Protein AF-0000000085931921 (afdb_homodimer)

Solvent-accessible surface area (backbone atoms only — not comparable to full-atom values): 28466 Å² total; per-residue (Å²): 98,73,26,41,63,67,54,45,17,60,67,70,71,48,56,55,67,58,54,52,51,38,36,72,72,60,70,30,76,65,47,65,40,82,89,80,63,47,64,28,33,34,51,46,34,52,51,46,48,52,51,42,50,29,44,42,56,67,68,44,51,72,69,52,43,51,46,38,38,45,35,42,64,36,69,66,29,47,49,50,38,51,51,50,23,52,51,28,40,50,49,15,50,52,27,41,53,41,20,52,48,34,53,48,45,48,57,45,39,69,42,45,76,77,37,47,75,41,73,46,78,44,79,44,70,41,27,37,32,36,76,48,25,55,53,90,41,66,60,92,41,72,66,57,50,53,49,48,57,58,49,60,72,45,34,51,64,37,36,67,33,29,36,30,48,43,67,44,64,74,38,64,87,56,86,71,73,53,38,28,34,23,39,32,32,46,42,66,59,35,57,75,68,63,59,81,85,50,92,74,49,40,81,41,82,45,45,49,22,48,29,36,29,42,74,46,73,62,57,63,56,78,46,65,74,72,48,43,62,64,52,51,48,36,53,73,69,66,55,80,49,57,48,46,29,42,32,32,77,75,49,37,27,48,47,96,87,70,44,51,34,37,32,29,38,37,33,33,33,50,52,131,99,73,27,42,63,66,54,45,18,61,68,69,71,49,57,53,66,59,54,51,50,37,35,72,74,60,69,28,74,64,45,66,41,80,88,79,64,47,62,27,33,33,51,45,34,52,51,44,48,51,51,42,51,29,44,40,56,68,68,44,50,71,68,52,43,51,46,39,37,45,36,43,68,36,69,67,30,48,50,50,39,51,51,49,23,51,51,28,42,51,49,15,50,52,27,40,53,42,21,51,48,34,54,49,48,46,56,46,40,68,43,45,78,79,37,45,74,40,74,47,79,44,80,45,70,40,26,37,32,38,76,49,23,56,53,92,40,66,61,92,41,72,67,57,50,53,49,50,57,58,50,60,72,45,34,49,64,37,36,66,32,30,36,28,47,42,67,43,63,73,38,64,86,56,85,70,72,53,36,29,33,24,39,32,33,45,42,67,58,35,57,76,66,64,57,81,84,50,91,74,49,39,80,40,81,46,44,48,21,48,30,36,27,41,75,45,74,60,59,64,55,77,44,65,74,72,45,41,61,62,50,51,48,36,53,74,70,66,55,81,51,57,48,44,28,42,31,33,75,75,48,37,27,48,47,97,88,69,44,53,34,37,31,30,38,36,34,32,32,51,52,132

pLDDT: mean 89.36, std 7.08, range [60.47, 98.19]

Sequence (544 aa):
MNYTIHEMARLLGVAPHTLRYYEKIGIIRPWTDKTNGYRYYSVVDTRRFNLCRALRAAGFSLEDCRVLLSDPQGAESAALLQKQAEELSKQAILAQLTARQLRHMQEVFGRVEENVGQIWQEHLPDAWRLTIAEGETPLKDPQKEQEKQQWLEYLPIVRWVSRIPHETFCRYGQGRVEYAPGLMISAEDAGALSIPQTPQVEFVPGGEYACTIWRQVGRGPFDWDSLREPLAWLRQQKISAFGEGYSTILASRVNEAGRVENYHFLGVRILKMNYTIHEMARLLGVAPHTLRYYEKIGIIRPWTDKTNGYRYYSVVDTRRFNLCRALRAAGFSLEDCRVLLSDPQGAESAALLQKQAEELSKQAILAQLTARQLRHMQEVFGRVEENVGQIWQEHLPDAWRLTIAEGETPLKDPQKEQEKQQWLEYLPIVRWVSRIPHETFCRYGQGRVEYAPGLMISAEDAGALSIPQTPQVEFVPGGEYACTIWRQVGRGPFDWDSLREPLAWLRQQKISAFGEGYSTILASRVNEAGRVENYHFLGVRILK

Organism: NCBI:txid2903556

Nearest PDB structures (foldseek):
  3iao-assembly1_A-2  TM=6.349E-01  e=3.051E-14  Bacillus subtilis
  3q1m-assembly1_A  TM=5.882E-01  e=4.915E-14  Bacillus subtilis
  1exi-assembly1_A  TM=5.541E-01  e=4.915E-14  Bacillus subtilis
  3d71-assembly1_A-2  TM=5.780E-01  e=3.310E-13  Bacillus subtilis
  3d6y-assembly1_A  TM=5.790E-01  e=1.824E-13  Bacillus subtilis

InterPro domains:
  IPR000551 MerR-type HTH domain [PF13411] (3-70)
  IPR000551 MerR-type HTH domain [PS50937] (2-71)
  IPR000551 MerR-type HTH domain [SM00422] (3-72)
  IPR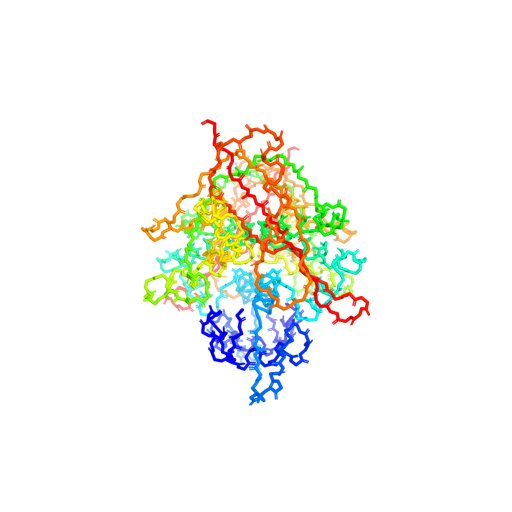009061 Putative DNA-binding domain superfamily [SSF46955] (3-109)
  IPR047057 MerR transcriptional regulator [PTHR30204] (3-129)

Structure (mmCIF, N/CA/C/O backbone):
data_AF-0000000085931921-model_v1
#
loop_
_entity.id
_entity.type
_entity.pdbx_description
1 polymer 'HTH merR-type domain-containing protein'
#
loop_
_atom_site.group_PDB
_atom_site.id
_atom_site.type_symbol
_atom_site.label_atom_id
_atom_site.label_alt_id
_atom_site.label_comp_id
_atom_site.label_asym_id
_atom_site.label_entity_id
_atom_site.label_seq_id
_atom_site.pdbx_PDB_ins_code
_atom_site.Cartn_x
_atom_site.Cartn_y
_atom_site.Cartn_z
_atom_site.occupancy
_atom_site.B_iso_or_equiv
_atom_site.auth_seq_id
_atom_site.auth_comp_id
_atom_site.auth_asym_id
_atom_site.auth_atom_id
_atom_site.pdbx_PDB_model_num
ATOM 1 N N . MET A 1 1 ? -6.273 -36.531 -12.297 1 60.47 1 MET A N 1
ATOM 2 C CA . MET A 1 1 ? -7.223 -36.75 -11.203 1 60.47 1 MET A CA 1
ATOM 3 C C . MET A 1 1 ? -8.32 -35.688 -11.234 1 60.47 1 MET A C 1
ATOM 5 O O . MET A 1 1 ? -8.102 -34.562 -11.703 1 60.47 1 MET A O 1
ATOM 9 N N . ASN A 1 2 ? -9.461 -36.156 -11.016 1 78.62 2 ASN A N 1
ATOM 10 C CA . ASN A 1 2 ? -10.75 -35.438 -11.023 1 78.62 2 ASN A CA 1
ATOM 11 C C . ASN A 1 2 ? -11.203 -35.094 -9.609 1 78.62 2 ASN A C 1
ATOM 13 O O . ASN A 1 2 ? -11.141 -35.938 -8.703 1 78.62 2 ASN A O 1
ATOM 17 N N . TYR A 1 3 ? -11.375 -33.875 -9.352 1 85.12 3 TYR A N 1
ATOM 18 C CA . TYR A 1 3 ? -11.867 -33.406 -8.062 1 85.12 3 TYR A CA 1
ATOM 19 C C . TYR A 1 3 ? -13.359 -33.094 -8.133 1 85.12 3 TYR A C 1
ATOM 21 O O . TYR A 1 3 ? -13.836 -32.5 -9.102 1 85.12 3 TYR A O 1
ATOM 29 N N . THR A 1 4 ? -13.992 -33.562 -7.086 1 90.06 4 THR A N 1
ATOM 30 C CA . THR A 1 4 ? -15.32 -33 -6.895 1 90.06 4 THR A CA 1
ATOM 31 C C . THR A 1 4 ? -15.211 -31.547 -6.402 1 90.06 4 THR A C 1
ATOM 33 O O . THR A 1 4 ? -14.125 -31.094 -6.035 1 90.06 4 THR A O 1
ATOM 36 N N . ILE A 1 5 ? -16.359 -30.906 -6.422 1 91.88 5 ILE A N 1
ATOM 37 C CA . ILE A 1 5 ? -16.328 -29.516 -6.02 1 91.88 5 ILE A CA 1
ATOM 38 C C . ILE A 1 5 ? -15.891 -29.406 -4.562 1 91.88 5 ILE A C 1
ATOM 40 O O . ILE A 1 5 ? -15.172 -28.469 -4.195 1 91.88 5 ILE A O 1
ATOM 44 N N . HIS A 1 6 ? -16.234 -30.328 -3.715 1 90.31 6 HIS A N 1
ATOM 45 C CA . HIS A 1 6 ? -15.898 -30.312 -2.297 1 90.31 6 HIS A CA 1
ATOM 46 C C . HIS A 1 6 ? -14.414 -30.609 -2.084 1 90.31 6 HIS A C 1
ATOM 48 O O . HIS A 1 6 ? -13.766 -30 -1.238 1 90.31 6 HIS A O 1
ATOM 54 N N . GLU A 1 7 ? -13.969 -31.5 -2.848 1 85.44 7 GLU A N 1
ATOM 55 C CA . GLU A 1 7 ? -12.555 -31.859 -2.75 1 85.44 7 GLU A CA 1
ATOM 56 C C . GLU A 1 7 ? -11.664 -30.688 -3.186 1 85.44 7 GLU A C 1
ATOM 58 O O . GLU A 1 7 ? -10.68 -30.375 -2.516 1 85.44 7 GLU A O 1
ATOM 63 N N . MET A 1 8 ? -12.047 -30.109 -4.297 1 88.44 8 MET A N 1
ATOM 64 C CA . MET A 1 8 ? -11.258 -28.984 -4.781 1 88.44 8 MET A CA 1
ATOM 65 C C . MET A 1 8 ? -11.336 -27.797 -3.811 1 88.44 8 MET A C 1
ATOM 67 O O . MET A 1 8 ? -10.328 -27.141 -3.553 1 88.44 8 MET A O 1
ATOM 71 N N . ALA A 1 9 ? -12.43 -27.562 -3.264 1 89.62 9 ALA A N 1
ATOM 72 C CA . ALA A 1 9 ? -12.617 -26.484 -2.293 1 89.62 9 ALA A CA 1
ATOM 73 C C . ALA A 1 9 ? -11.727 -26.688 -1.074 1 89.62 9 ALA A C 1
ATOM 75 O O . ALA A 1 9 ? -11.078 -25.734 -0.613 1 89.62 9 ALA A O 1
ATOM 76 N N . ARG A 1 10 ? -11.664 -27.828 -0.664 1 82 10 ARG A N 1
ATOM 77 C CA . ARG A 1 10 ? -10.82 -28.156 0.485 1 82 10 ARG A CA 1
ATOM 78 C C . ARG A 1 10 ? -9.344 -27.984 0.148 1 82 10 ARG A C 1
ATOM 80 O O . ARG A 1 10 ? -8.578 -27.453 0.946 1 82 10 ARG A O 1
ATOM 87 N N . LEU A 1 11 ? -9.016 -28.453 -0.966 1 80.69 11 LEU A N 1
ATOM 88 C CA . LEU A 1 11 ? -7.629 -28.375 -1.418 1 80.69 11 LEU A CA 1
ATOM 89 C C . LEU A 1 11 ? -7.168 -26.922 -1.497 1 80.69 11 LEU A C 1
ATOM 91 O O . LEU A 1 11 ? -6.051 -26.594 -1.08 1 80.69 11 LEU A O 1
ATOM 95 N N . LEU A 1 12 ? -8.062 -26.094 -1.968 1 86.31 12 LEU A N 1
ATOM 96 C CA . LEU A 1 12 ? -7.695 -24.703 -2.246 1 86.31 12 LEU A CA 1
ATOM 97 C C . LEU A 1 12 ? -8.008 -23.812 -1.054 1 86.31 12 LEU A C 1
ATOM 99 O O . LEU A 1 12 ? -7.602 -22.641 -1.024 1 86.31 12 LEU A O 1
ATOM 103 N N . GLY A 1 13 ? -8.664 -24.312 -0.097 1 82.81 13 GLY A N 1
ATOM 104 C CA . GLY A 1 13 ? -9.016 -23.531 1.084 1 82.81 13 GLY A CA 1
ATOM 105 C C . GLY A 1 13 ? -10.047 -22.453 0.805 1 82.81 13 GLY A C 1
ATOM 106 O O . GLY A 1 13 ? -9.922 -21.328 1.301 1 82.81 13 GLY A O 1
ATOM 107 N N . VAL A 1 14 ? -11.008 -22.766 -0.052 1 90.69 14 VAL A N 1
ATOM 108 C CA . VAL A 1 14 ? -12.062 -21.812 -0.369 1 90.69 14 VAL A CA 1
ATOM 109 C C . VAL A 1 14 ? -13.43 -22.484 -0.228 1 90.69 14 VAL A C 1
ATOM 111 O O . VAL A 1 14 ? -13.508 -23.719 -0.083 1 90.69 14 VAL A O 1
ATOM 114 N N . ALA A 1 15 ? -14.438 -21.688 -0.263 1 93.38 15 ALA A N 1
ATOM 115 C CA . ALA A 1 15 ? -15.797 -22.234 -0.217 1 93.38 15 ALA A CA 1
ATOM 116 C C . ALA A 1 15 ? -16.25 -22.703 -1.597 1 93.38 15 ALA A C 1
ATOM 118 O O . ALA A 1 15 ? -15.836 -22.141 -2.617 1 93.38 15 ALA A O 1
ATOM 119 N N . PRO A 1 16 ? -17.156 -23.75 -1.638 1 94.94 16 PRO A N 1
ATOM 120 C CA . PRO A 1 16 ? -17.656 -24.266 -2.918 1 94.94 16 PRO A CA 1
ATOM 121 C C . PRO A 1 16 ? -18.312 -23.172 -3.77 1 94.94 16 PRO A C 1
ATOM 123 O O . PRO A 1 16 ? -18.188 -23.188 -4.996 1 94.94 16 PRO A O 1
ATOM 126 N N . HIS A 1 17 ? -18.938 -22.281 -3.131 1 95.62 17 HIS A N 1
ATOM 127 C CA . HIS A 1 17 ? -19.625 -21.25 -3.896 1 95.62 17 HIS A CA 1
ATOM 128 C C . HIS A 1 17 ? -18.641 -20.375 -4.656 1 95.62 17 HIS A C 1
ATOM 130 O O . HIS A 1 17 ? -18.953 -19.844 -5.723 1 95.62 17 HIS A O 1
ATOM 136 N N . THR A 1 18 ? -17.484 -20.203 -4.102 1 94.94 18 THR A N 1
ATOM 137 C CA . THR A 1 18 ? -16.438 -19.469 -4.809 1 94.94 18 THR A CA 1
ATOM 138 C C . THR A 1 18 ? -16.078 -20.188 -6.109 1 94.94 18 THR A C 1
ATOM 140 O O . THR A 1 18 ? -15.945 -19.547 -7.16 1 94.94 18 THR A O 1
ATOM 143 N N . LEU A 1 19 ? -15.977 -21.469 -6.031 1 94.69 19 LEU A N 1
ATOM 144 C CA . LEU A 1 19 ? -15.641 -22.266 -7.211 1 94.69 19 LEU A CA 1
ATOM 145 C C . LEU A 1 19 ? -16.766 -22.203 -8.242 1 94.69 19 LEU A C 1
ATOM 147 O O . LEU A 1 19 ? -16.5 -22.125 -9.445 1 94.69 19 LEU A O 1
ATOM 151 N N . ARG A 1 20 ? -17.969 -22.219 -7.777 1 94.88 20 ARG A N 1
ATOM 152 C CA . ARG A 1 20 ? -19.109 -22.125 -8.688 1 94.88 20 ARG A CA 1
ATOM 153 C C . ARG A 1 20 ? -19.109 -20.781 -9.414 1 94.88 20 ARG A C 1
ATOM 155 O O . ARG A 1 20 ? -19.438 -20.719 -10.602 1 94.88 20 ARG A O 1
ATOM 162 N N . TYR A 1 21 ? -18.844 -19.812 -8.734 1 94.75 21 TYR A N 1
ATOM 163 C CA . TYR A 1 21 ? -18.766 -18.484 -9.359 1 94.75 21 TYR A CA 1
ATOM 164 C C . TYR A 1 21 ? -17.688 -18.453 -10.43 1 94.75 21 TYR A C 1
ATOM 166 O O . TYR A 1 21 ? -17.906 -17.938 -11.531 1 94.75 21 TYR A O 1
ATOM 174 N N . TYR A 1 22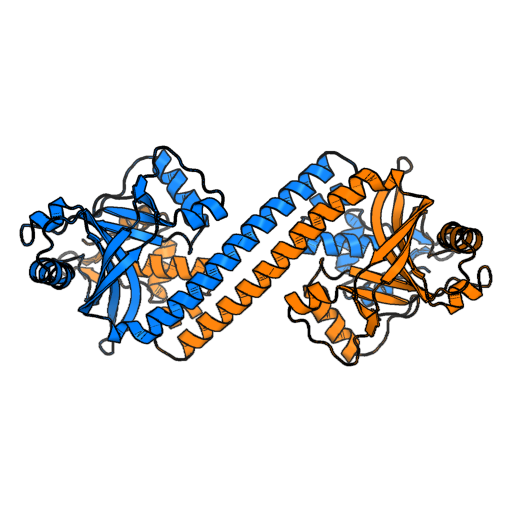 ? -16.5 -18.953 -10.07 1 93.94 22 TYR A N 1
ATOM 175 C CA . TYR A 1 22 ? -15.391 -18.969 -11.016 1 93.94 22 TYR A CA 1
ATOM 176 C C . TYR A 1 22 ? -15.75 -19.781 -12.258 1 93.94 22 TYR A C 1
ATOM 178 O O . TYR A 1 22 ? -15.281 -19.484 -13.359 1 93.94 22 TYR A O 1
ATOM 186 N N . GLU A 1 23 ? -16.516 -20.828 -12.047 1 92.62 23 GLU A N 1
ATOM 187 C CA . GLU A 1 23 ? -17.031 -21.609 -13.164 1 92.62 23 GLU A CA 1
ATOM 188 C C . GLU A 1 23 ? -18 -20.781 -14.016 1 92.62 23 GLU A C 1
ATOM 190 O O . GLU A 1 23 ? -17.906 -20.781 -15.242 1 92.62 23 GLU A O 1
ATOM 195 N N . LYS A 1 24 ? -18.828 -20.125 -13.367 1 93.06 24 LYS A N 1
ATOM 196 C CA . LYS A 1 24 ? -19.844 -19.312 -14.039 1 93.06 24 LYS A CA 1
ATOM 197 C C . LYS A 1 24 ? -19.188 -18.281 -14.953 1 93.06 24 LYS A C 1
ATOM 199 O O . LYS A 1 24 ? -19.656 -18.016 -16.062 1 93.06 24 LYS A O 1
ATOM 204 N N . ILE A 1 25 ? -18.109 -17.766 -14.508 1 90.38 25 ILE A N 1
ATOM 205 C CA . ILE A 1 25 ? -17.484 -16.703 -15.289 1 90.38 25 ILE A CA 1
ATOM 206 C C . ILE A 1 25 ? -16.453 -17.297 -16.234 1 90.38 25 ILE A C 1
ATOM 208 O O . ILE A 1 25 ? -15.734 -16.562 -16.922 1 90.38 25 ILE A O 1
ATOM 212 N N . GLY A 1 26 ? -16.219 -18.531 -16.172 1 88 26 GLY A N 1
ATOM 213 C CA . GLY A 1 26 ? -15.453 -19.234 -17.203 1 88 26 GLY A CA 1
ATOM 214 C C . GLY A 1 26 ? -13.977 -19.359 -16.875 1 88 26 GLY A C 1
ATOM 215 O O . GLY A 1 26 ? -13.164 -19.672 -17.734 1 88 26 GLY A O 1
ATOM 216 N N . ILE A 1 27 ? -13.555 -19.109 -15.711 1 90.25 27 ILE A N 1
ATOM 217 C CA . ILE A 1 27 ? -12.156 -19.219 -15.328 1 90.25 27 ILE A CA 1
ATOM 218 C C . ILE A 1 27 ? -11.789 -20.688 -15.156 1 90.25 27 ILE A C 1
ATOM 220 O O . ILE A 1 27 ? -10.719 -21.125 -15.602 1 90.25 27 ILE A O 1
ATOM 224 N N . ILE A 1 28 ? -12.672 -21.391 -14.438 1 89.75 28 ILE A N 1
ATOM 225 C CA . ILE A 1 28 ? -12.492 -22.844 -14.344 1 89.75 28 ILE A CA 1
ATOM 226 C C . ILE A 1 28 ? -13.594 -23.547 -15.125 1 89.75 28 ILE A C 1
ATOM 228 O O . ILE A 1 28 ? -14.688 -23 -15.305 1 89.75 28 ILE A O 1
ATOM 232 N N . ARG A 1 29 ? -13.258 -24.688 -15.68 1 87.81 29 ARG A N 1
ATOM 233 C CA . ARG A 1 29 ? -14.164 -25.391 -16.594 1 87.81 29 ARG A CA 1
ATOM 234 C C . ARG A 1 29 ? -14.258 -26.875 -16.234 1 87.81 29 ARG A C 1
ATOM 236 O O . ARG A 1 29 ? -13.602 -27.703 -16.859 1 87.81 29 ARG A O 1
ATOM 243 N N . PRO A 1 30 ? -15.156 -27.156 -15.359 1 88.19 30 PRO A N 1
ATOM 244 C CA . PRO A 1 30 ? -15.312 -28.562 -15.023 1 88.19 30 PRO A CA 1
ATOM 245 C C . PRO A 1 30 ? -15.859 -29.391 -16.188 1 88.19 30 PRO A C 1
ATOM 247 O O . PRO A 1 30 ? -16.328 -28.828 -17.172 1 88.19 30 PRO A O 1
ATOM 250 N N . TRP A 1 31 ? -15.68 -30.672 -16.062 1 85.88 31 TRP A N 1
ATOM 251 C CA . TRP A 1 31 ? -16.219 -31.578 -17.078 1 85.88 31 TRP A CA 1
ATOM 252 C C . TRP A 1 31 ? -17.125 -32.625 -16.438 1 85.88 31 TRP A C 1
ATOM 254 O O . TRP A 1 31 ? -17.031 -32.875 -15.227 1 85.88 31 TRP A O 1
ATOM 264 N N . THR A 1 32 ? -17.984 -33.094 -17.234 1 88 32 THR A N 1
ATOM 265 C CA . THR A 1 32 ? -18.922 -34.094 -16.75 1 88 32 THR A CA 1
ATOM 266 C C . THR A 1 32 ? -18.531 -35.5 -17.25 1 88 32 THR A C 1
ATOM 268 O O . THR A 1 32 ? -18.297 -35.688 -18.453 1 88 32 THR A O 1
ATOM 271 N N . ASP A 1 33 ? -18.375 -36.344 -16.281 1 86.31 33 ASP A N 1
ATOM 272 C CA . ASP A 1 33 ? -18.141 -37.75 -16.641 1 86.31 33 ASP A CA 1
ATOM 273 C C . ASP A 1 33 ? -19.406 -38.375 -17.219 1 86.31 33 ASP A C 1
ATOM 275 O O . ASP A 1 33 ? -20.438 -38.438 -16.531 1 86.31 33 ASP A O 1
ATOM 279 N N . LYS A 1 34 ? -19.375 -38.812 -18.359 1 87.56 34 LYS A N 1
ATOM 280 C CA . LYS A 1 34 ? -20.547 -39.344 -19.047 1 87.56 34 LYS A CA 1
ATOM 281 C C . LYS A 1 34 ? -21 -40.656 -18.438 1 87.56 34 LYS A C 1
ATOM 283 O O . LYS A 1 34 ? -22.172 -41.031 -18.562 1 87.56 34 LYS A O 1
ATOM 288 N N . THR A 1 35 ? -20.094 -41.344 -17.906 1 89.12 35 THR A N 1
ATOM 289 C CA . THR A 1 35 ? -20.406 -42.688 -17.359 1 89.12 35 THR A CA 1
ATOM 290 C C . THR A 1 35 ? -21.234 -42.531 -16.078 1 89.12 35 THR A C 1
ATOM 292 O O . THR A 1 35 ? -22.219 -43.25 -15.898 1 89.12 35 THR A O 1
ATOM 295 N N . ASN A 1 36 ? -20.891 -41.656 -15.18 1 86.81 36 ASN A N 1
ATOM 296 C CA . ASN A 1 36 ? -21.578 -41.531 -13.898 1 86.81 36 ASN A CA 1
ATOM 297 C C . ASN A 1 36 ? -22.344 -40.219 -13.797 1 86.81 36 ASN A C 1
ATOM 299 O O . ASN A 1 36 ? -23.109 -40.031 -12.852 1 86.81 36 ASN A O 1
ATOM 303 N N . GLY A 1 37 ? -22.109 -39.375 -14.734 1 86.06 37 GLY A N 1
ATOM 304 C CA . GLY A 1 37 ? -22.859 -38.125 -14.773 1 86.06 37 GLY A CA 1
ATOM 305 C C . GLY A 1 37 ? -22.328 -37.094 -13.812 1 86.06 37 GLY A C 1
ATOM 306 O O . GLY A 1 37 ? -22.906 -36 -13.688 1 86.06 37 GLY A O 1
ATOM 307 N N . TYR A 1 38 ? -21.266 -37.406 -13.117 1 87.94 38 TYR A N 1
ATOM 308 C CA . TYR A 1 38 ? -20.734 -36.469 -12.125 1 87.94 38 TYR A CA 1
ATOM 309 C C . TYR A 1 38 ? -19.828 -35.438 -12.766 1 87.94 38 TYR A C 1
ATOM 311 O O . TYR A 1 38 ? -19.156 -35.719 -13.766 1 87.94 38 TYR A O 1
ATOM 319 N N . ARG A 1 39 ? -19.828 -34.219 -12.148 1 89 39 ARG A N 1
ATOM 320 C CA . ARG A 1 39 ? -18.938 -33.125 -12.586 1 89 39 ARG A CA 1
ATOM 321 C C . ARG A 1 39 ? -17.625 -33.156 -11.812 1 89 39 ARG A C 1
ATOM 323 O O . ARG A 1 39 ? -17.625 -33.25 -10.586 1 89 39 ARG A O 1
ATOM 330 N N . TYR A 1 40 ?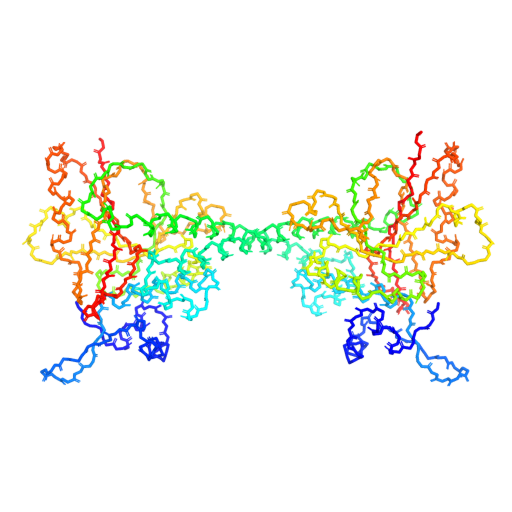 -16.594 -33.062 -12.586 1 90.56 40 TYR A N 1
ATOM 331 C CA . TYR A 1 40 ? -15.273 -33.094 -11.961 1 90.56 40 TYR A CA 1
ATOM 332 C C . TYR A 1 40 ? -14.445 -31.891 -12.391 1 90.56 40 TYR A C 1
ATOM 334 O O . TYR A 1 40 ? -14.609 -31.375 -13.508 1 90.56 40 TYR A O 1
ATOM 342 N N . TYR A 1 41 ? -13.664 -31.5 -11.445 1 89.5 41 TYR A N 1
ATOM 343 C CA . TYR A 1 41 ? -12.625 -30.516 -11.727 1 89.5 41 TYR A CA 1
ATOM 344 C C . TYR A 1 41 ? -11.273 -31.188 -11.914 1 89.5 41 TYR A C 1
ATOM 346 O O . TYR A 1 41 ? -11 -32.219 -11.312 1 89.5 41 TYR A O 1
ATOM 354 N N . SER A 1 42 ? -10.492 -30.594 -12.766 1 84.31 42 SER A N 1
ATOM 355 C CA . SER A 1 42 ? -9.188 -31.172 -13.055 1 84.31 42 SER A CA 1
ATOM 356 C C . SER A 1 42 ? -8.07 -30.391 -12.375 1 84.31 42 SER A C 1
ATOM 358 O O . SER A 1 42 ? -8.312 -29.328 -11.797 1 84.31 42 SER A O 1
ATOM 360 N N . VAL A 1 43 ? -6.863 -30.891 -12.406 1 81.75 43 VAL A N 1
ATOM 361 C CA . VAL A 1 43 ? -5.676 -30.219 -11.891 1 81.75 43 VAL A CA 1
ATOM 362 C C . VAL A 1 43 ? -5.43 -28.938 -12.672 1 81.75 43 VAL A C 1
ATOM 364 O O . VAL A 1 43 ? -4.973 -27.938 -12.109 1 81.75 43 VAL A O 1
ATOM 367 N N . VAL A 1 44 ? -5.82 -28.969 -13.883 1 82.81 44 VAL A N 1
ATOM 368 C CA . VAL A 1 44 ? -5.703 -27.781 -14.719 1 82.81 44 VAL A CA 1
ATOM 369 C C . VAL A 1 44 ? -6.559 -26.656 -14.141 1 82.81 44 VAL A C 1
ATOM 371 O O . VAL A 1 44 ? -6.129 -25.5 -14.102 1 82.81 44 VAL A O 1
ATOM 374 N N . ASP A 1 45 ? -7.672 -27.031 -13.68 1 86.75 45 ASP A N 1
ATOM 375 C CA . ASP A 1 45 ? -8.57 -26.047 -13.062 1 86.75 45 ASP A CA 1
ATOM 376 C C . ASP A 1 45 ? -7.957 -25.469 -11.789 1 86.75 45 ASP A C 1
ATOM 378 O O . ASP A 1 45 ? -8.07 -24.266 -11.531 1 86.75 45 ASP A O 1
ATOM 382 N N . THR A 1 46 ? -7.297 -26.297 -11.031 1 87.06 46 THR A N 1
ATOM 383 C CA . THR A 1 46 ? -6.668 -25.828 -9.797 1 87.06 46 THR A CA 1
ATOM 384 C C . THR A 1 46 ? -5.57 -24.828 -10.109 1 87.06 46 THR A C 1
ATOM 386 O O . THR A 1 46 ? -5.438 -23.812 -9.414 1 87.06 46 THR A O 1
ATOM 389 N N . ARG A 1 47 ? -4.875 -25.078 -11.133 1 88.06 47 ARG A N 1
ATOM 390 C CA . ARG A 1 47 ? -3.779 -24.188 -11.516 1 88.06 47 ARG A CA 1
ATOM 391 C C . ARG A 1 47 ? -4.312 -22.844 -12 1 88.06 47 ARG A C 1
ATOM 393 O O . ARG A 1 47 ? -3.781 -21.797 -11.641 1 88.06 47 ARG A O 1
ATOM 400 N N . ARG A 1 48 ? -5.277 -22.938 -12.766 1 88.56 48 ARG A N 1
ATOM 401 C CA . ARG A 1 48 ? -5.883 -21.719 -13.281 1 88.56 48 ARG A CA 1
ATOM 402 C C . ARG A 1 48 ? -6.496 -20.891 -12.148 1 88.56 48 ARG A C 1
ATOM 404 O O . ARG A 1 48 ? -6.363 -19.672 -12.125 1 88.56 48 ARG A O 1
ATOM 411 N N . PHE A 1 49 ? -7.16 -21.594 -11.305 1 91.94 49 PHE A N 1
ATOM 412 C CA . PHE A 1 49 ? -7.734 -20.938 -10.141 1 91.94 49 PHE A CA 1
ATOM 413 C C . PHE A 1 49 ? -6.648 -20.234 -9.328 1 91.94 49 PHE A C 1
ATOM 415 O O . PHE A 1 49 ? -6.809 -19.078 -8.945 1 91.94 49 PHE A O 1
ATOM 422 N N . ASN A 1 50 ? -5.598 -20.891 -9.086 1 92.44 50 ASN A N 1
ATOM 423 C CA . ASN A 1 50 ? -4.516 -20.328 -8.273 1 92.44 50 ASN A CA 1
ATOM 424 C C . ASN A 1 50 ? -3.842 -19.156 -8.961 1 92.44 50 ASN A C 1
ATOM 426 O O . ASN A 1 50 ? -3.422 -18.203 -8.305 1 92.44 50 ASN A O 1
ATOM 430 N N . LEU A 1 51 ? -3.727 -19.297 -10.25 1 93.25 51 LEU A N 1
ATOM 431 C CA . LEU A 1 51 ? -3.195 -18.156 -11.008 1 93.25 51 LEU A CA 1
ATOM 432 C C . LEU A 1 51 ? -4.098 -16.938 -10.867 1 93.25 51 LEU A C 1
ATOM 434 O O . LEU A 1 51 ? -3.617 -15.828 -10.625 1 93.25 51 LEU A O 1
ATOM 438 N N . CYS A 1 52 ? -5.332 -17.188 -10.984 1 94.56 52 CYS A N 1
ATOM 439 C CA . CYS A 1 52 ? -6.289 -16.094 -10.805 1 94.56 52 CYS A CA 1
ATOM 440 C C . CYS A 1 52 ? -6.199 -15.516 -9.391 1 94.56 52 CYS A C 1
ATOM 442 O O . CYS A 1 52 ? -6.238 -14.297 -9.211 1 94.56 52 CYS A O 1
ATOM 444 N N . ARG A 1 53 ? -6.133 -16.344 -8.477 1 94.56 53 ARG A N 1
ATOM 445 C CA . ARG A 1 53 ? -5.992 -15.922 -7.086 1 94.56 53 ARG A CA 1
ATOM 446 C C . ARG A 1 53 ? -4.777 -15.016 -6.91 1 94.56 53 ARG A C 1
ATOM 448 O O . ARG A 1 53 ? -4.848 -14 -6.203 1 94.56 53 ARG A O 1
ATOM 455 N N . ALA A 1 54 ? -3.695 -15.367 -7.504 1 95 54 ALA A N 1
ATOM 456 C CA . ALA A 1 54 ? -2.482 -14.555 -7.445 1 95 54 ALA A CA 1
ATOM 457 C C . ALA A 1 54 ? -2.699 -13.195 -8.094 1 95 54 ALA A C 1
ATOM 459 O O . ALA A 1 54 ? -2.275 -12.164 -7.562 1 95 54 ALA A O 1
ATOM 460 N N . LEU A 1 55 ? -3.367 -13.211 -9.203 1 96.44 55 LEU A N 1
ATOM 461 C CA . LEU A 1 55 ? -3.65 -11.969 -9.914 1 96.44 55 LEU A CA 1
ATOM 462 C C . LEU A 1 55 ? -4.582 -11.078 -9.102 1 96.44 55 LEU A C 1
ATOM 464 O O . LEU A 1 55 ? -4.387 -9.859 -9.047 1 96.44 55 LEU A O 1
ATOM 468 N N . ARG A 1 56 ? -5.531 -11.703 -8.469 1 96.44 56 ARG A N 1
ATOM 469 C CA . ARG A 1 56 ? -6.434 -10.969 -7.59 1 96.44 56 ARG A CA 1
ATOM 470 C C . ARG A 1 56 ? -5.668 -10.32 -6.438 1 96.44 56 ARG A C 1
ATOM 472 O O . ARG A 1 56 ? -5.93 -9.164 -6.086 1 96.44 56 ARG A O 1
ATOM 479 N N . ALA A 1 57 ? -4.777 -11.031 -5.887 1 95.44 57 ALA A N 1
ATOM 480 C CA . ALA A 1 57 ? -3.965 -10.508 -4.793 1 95.44 57 ALA A CA 1
ATOM 481 C C . ALA A 1 57 ? -3.123 -9.32 -5.246 1 95.44 57 ALA A C 1
ATOM 483 O O . ALA A 1 57 ? -2.748 -8.469 -4.438 1 95.44 57 ALA A O 1
ATOM 484 N N . ALA A 1 58 ? -2.855 -9.281 -6.527 1 96.56 58 ALA A N 1
ATOM 485 C CA . ALA A 1 58 ? -2.074 -8.188 -7.098 1 96.56 58 ALA A CA 1
ATOM 486 C C . ALA A 1 58 ? -2.957 -6.988 -7.41 1 96.56 58 ALA A C 1
ATOM 488 O O . ALA A 1 58 ? -2.475 -5.961 -7.898 1 96.56 58 ALA A O 1
ATOM 489 N N . GLY A 1 59 ? -4.219 -7.09 -7.242 1 96.12 59 GLY A N 1
ATOM 490 C CA . GLY A 1 59 ? -5.102 -5.938 -7.359 1 96.12 59 GLY A CA 1
ATOM 491 C C . GLY A 1 59 ? -5.965 -5.973 -8.602 1 96.12 59 GLY A C 1
ATOM 492 O O . GLY A 1 59 ? -6.715 -5.035 -8.875 1 96.12 59 GLY A O 1
ATOM 493 N N . PHE A 1 60 ? -5.93 -7.039 -9.32 1 97.31 60 PHE A N 1
ATOM 494 C CA . PHE A 1 60 ? -6.746 -7.129 -10.523 1 97.31 60 PHE A CA 1
ATOM 495 C C . PHE A 1 60 ? -8.18 -7.523 -10.18 1 97.31 60 PHE A C 1
ATOM 497 O O . PHE A 1 60 ? -8.414 -8.289 -9.242 1 97.31 60 PHE A O 1
ATOM 504 N N . SER A 1 61 ? -9.078 -6.957 -10.961 1 96 61 SER A N 1
ATOM 505 C CA . SER A 1 61 ? -10.453 -7.414 -10.867 1 96 61 SER A CA 1
ATOM 506 C C . SER A 1 61 ? -10.633 -8.781 -11.523 1 96 61 SER A C 1
ATOM 508 O O . SER A 1 61 ? -9.742 -9.258 -12.227 1 96 61 SER A O 1
ATOM 510 N N . LEU A 1 62 ? -11.734 -9.398 -11.297 1 94.06 62 LEU A N 1
ATOM 511 C CA . LEU A 1 62 ? -12.023 -10.672 -11.938 1 94.06 62 LEU A CA 1
ATOM 512 C C . LEU A 1 62 ? -12.141 -10.508 -13.445 1 94.06 62 LEU A C 1
ATOM 514 O O . LEU A 1 62 ? -11.773 -11.406 -14.211 1 94.06 62 LEU A O 1
ATOM 518 N N . GLU A 1 63 ? -12.648 -9.391 -13.82 1 93.88 63 GLU A N 1
ATOM 519 C CA . GLU A 1 63 ? -12.719 -9.094 -15.25 1 93.88 63 GLU A CA 1
ATOM 520 C C . GLU A 1 63 ? -11.32 -8.977 -15.852 1 93.88 63 GLU A C 1
ATOM 522 O O . GLU A 1 63 ? -11.062 -9.516 -16.938 1 93.88 63 GLU A O 1
ATOM 527 N N . ASP A 1 64 ? -10.477 -8.289 -15.156 1 95.88 64 ASP A N 1
ATOM 528 C CA . ASP A 1 64 ? -9.086 -8.219 -15.602 1 95.88 64 ASP A CA 1
ATOM 529 C C . ASP A 1 64 ? -8.469 -9.609 -15.703 1 95.88 64 ASP A C 1
ATOM 531 O O . ASP A 1 64 ? -7.73 -9.898 -16.656 1 95.88 64 ASP A O 1
ATOM 535 N N . CYS A 1 65 ? -8.766 -10.469 -14.703 1 95.19 65 CYS A N 1
ATOM 536 C CA . CYS A 1 65 ? -8.234 -11.828 -14.695 1 95.19 65 CYS A CA 1
ATOM 537 C C . CYS A 1 65 ? -8.672 -12.594 -15.938 1 95.19 65 CYS A C 1
ATOM 539 O O . CYS A 1 65 ? -7.895 -13.344 -16.516 1 95.19 65 CYS A O 1
ATOM 541 N N . ARG A 1 66 ? -9.883 -12.422 -16.312 1 92.19 66 ARG A N 1
ATOM 542 C CA . ARG A 1 66 ? -10.383 -13.086 -17.516 1 92.19 66 ARG A CA 1
ATOM 543 C C . ARG A 1 66 ? -9.586 -12.68 -18.734 1 92.19 66 ARG A C 1
ATOM 545 O O . ARG A 1 66 ? -9.211 -13.523 -19.562 1 92.19 66 ARG A O 1
ATOM 552 N N . VAL A 1 67 ? -9.312 -11.453 -18.812 1 92.69 67 VAL A N 1
ATOM 553 C CA . VAL A 1 67 ? -8.539 -10.938 -19.938 1 92.69 67 VAL A CA 1
ATOM 554 C C . VAL A 1 67 ? -7.129 -11.531 -19.906 1 92.69 67 VAL A C 1
ATOM 556 O O . VAL A 1 67 ? -6.652 -12.055 -20.922 1 92.69 67 VAL A O 1
ATOM 559 N N . LEU A 1 68 ? -6.504 -11.5 -18.781 1 93.56 68 LEU A N 1
ATOM 560 C CA . LEU A 1 68 ? -5.117 -11.93 -18.625 1 93.56 68 LEU A CA 1
ATOM 561 C C . LEU A 1 68 ? -4.98 -13.422 -18.875 1 93.56 68 LEU A C 1
ATOM 563 O O . LEU A 1 68 ? -3.949 -13.883 -19.375 1 93.56 68 LEU A O 1
ATOM 567 N N . LEU A 1 69 ? -6.023 -14.18 -18.562 1 91.19 69 LEU A N 1
ATOM 568 C CA . LEU A 1 69 ? -5.977 -15.633 -18.703 1 91.19 69 LEU A CA 1
ATOM 569 C C . LEU A 1 69 ? -6.438 -16.062 -20.094 1 91.19 69 LEU A C 1
ATOM 571 O O . LEU A 1 69 ? -6.168 -17.188 -20.516 1 91.19 69 LEU A O 1
ATOM 575 N N . SER A 1 70 ? -7.18 -15.227 -20.797 1 86.62 70 SER A N 1
ATOM 576 C CA . SER A 1 70 ? -7.648 -15.555 -22.141 1 86.62 70 SER A CA 1
ATOM 577 C C . SER A 1 70 ? -6.566 -15.305 -23.188 1 86.62 70 SER A C 1
ATOM 579 O O . SER A 1 70 ? -6.402 -16.078 -24.125 1 86.62 70 SER A O 1
ATOM 581 N N . ASP A 1 71 ? -5.875 -14.242 -22.969 1 88 71 ASP A N 1
ATOM 582 C CA . ASP A 1 71 ? -4.84 -13.844 -23.938 1 88 71 ASP A CA 1
ATOM 583 C C . ASP A 1 71 ? -3.691 -13.125 -23.234 1 88 71 ASP A C 1
ATOM 585 O O . ASP A 1 71 ? -3.551 -11.906 -23.344 1 88 71 ASP A O 1
ATOM 589 N N . PRO A 1 72 ? -2.781 -13.875 -22.703 1 87.44 72 PRO A N 1
ATOM 590 C CA . PRO A 1 72 ? -1.692 -13.266 -21.922 1 87.44 72 PRO A CA 1
ATOM 591 C C . PRO A 1 72 ? -0.744 -12.445 -22.797 1 87.44 72 PRO A C 1
ATOM 593 O O . PRO A 1 72 ? -0.107 -11.508 -22.297 1 87.44 72 PRO A O 1
ATOM 596 N N . GLN A 1 73 ? -0.671 -12.703 -24.094 1 87.5 73 GLN A N 1
ATOM 597 C CA . GLN A 1 73 ? 0.266 -12.008 -24.969 1 87.5 73 GLN A CA 1
ATOM 598 C C . GLN A 1 73 ? -0.402 -10.82 -25.656 1 87.5 73 GLN A C 1
ATOM 600 O O . GLN A 1 73 ? 0.249 -10.078 -26.391 1 87.5 73 GLN A O 1
ATOM 605 N N . GLY A 1 74 ? -1.609 -10.664 -25.438 1 89.75 74 GLY A N 1
ATOM 606 C CA . GLY A 1 74 ? -2.34 -9.602 -26.094 1 89.75 74 GLY A CA 1
ATOM 607 C C . GLY A 1 74 ? -1.958 -8.219 -25.609 1 89.75 74 GLY A C 1
ATOM 608 O O . GLY A 1 74 ? -1.462 -8.07 -24.484 1 89.75 74 GLY A O 1
ATOM 609 N N . ALA A 1 75 ? -2.266 -7.25 -26.344 1 93 75 ALA A N 1
ATOM 610 C CA . ALA A 1 75 ? -1.956 -5.863 -26.016 1 93 75 ALA A CA 1
ATOM 611 C C . ALA A 1 75 ? -2.709 -5.414 -24.766 1 93 75 ALA A C 1
ATOM 613 O O . ALA A 1 75 ? -2.178 -4.656 -23.953 1 93 75 ALA A O 1
ATOM 614 N N . GLU A 1 76 ? -3.879 -5.844 -24.703 1 94.88 76 GLU A N 1
ATOM 615 C CA . GLU A 1 76 ? -4.68 -5.473 -23.531 1 94.88 76 GLU A CA 1
ATOM 616 C C . GLU A 1 76 ? -4.07 -6.027 -22.25 1 94.88 76 GLU A C 1
ATOM 618 O O . GLU A 1 76 ? -4.047 -5.344 -21.219 1 94.88 76 GLU A O 1
ATOM 623 N N . SER A 1 77 ? -3.65 -7.227 -22.297 1 94.44 77 SER A N 1
ATOM 624 C CA . SER A 1 77 ? -2.998 -7.836 -21.141 1 94.44 77 SER A CA 1
ATOM 625 C C . SER A 1 77 ? -1.742 -7.066 -20.734 1 94.44 77 SER A C 1
ATOM 627 O O . SER A 1 77 ? -1.524 -6.789 -19.562 1 94.44 77 SER A O 1
ATOM 629 N N . ALA A 1 78 ? -0.976 -6.715 -21.75 1 94.88 78 ALA A N 1
ATOM 630 C CA . ALA A 1 78 ? 0.244 -5.953 -21.484 1 94.88 78 ALA A CA 1
ATOM 631 C C . ALA A 1 78 ? -0.074 -4.617 -20.812 1 94.88 78 ALA A C 1
ATOM 633 O O . ALA A 1 78 ? 0.6 -4.211 -19.875 1 94.88 78 ALA A O 1
ATOM 634 N N . ALA A 1 79 ? -1.051 -4.016 -21.297 1 96.69 79 ALA A N 1
ATOM 635 C CA . ALA A 1 79 ? -1.454 -2.715 -20.766 1 96.69 79 ALA A CA 1
ATOM 636 C C . ALA A 1 79 ? -1.938 -2.84 -19.312 1 96.69 79 ALA A C 1
ATOM 638 O O . ALA A 1 79 ? -1.632 -1.99 -18.469 1 96.69 79 ALA A O 1
ATOM 639 N N . LEU A 1 80 ? -2.703 -3.863 -19.031 1 97.12 80 LEU A N 1
ATOM 640 C CA . LEU A 1 80 ? -3.207 -4.098 -17.688 1 97.12 80 LEU A CA 1
ATOM 641 C C . LEU A 1 80 ? -2.059 -4.328 -16.719 1 97.12 80 LEU A C 1
ATOM 643 O O . LEU A 1 80 ? -2.045 -3.754 -15.617 1 97.12 80 LEU A O 1
ATOM 647 N N . LEU A 1 81 ? -1.159 -5.16 -17.141 1 97.12 81 LEU A N 1
ATOM 648 C CA . LEU A 1 81 ? -0.022 -5.469 -16.281 1 97.12 81 LEU A CA 1
ATOM 649 C C . LEU A 1 81 ? 0.81 -4.219 -16 1 97.12 81 LEU A C 1
ATOM 651 O O . LEU A 1 81 ? 1.202 -3.965 -14.867 1 97.12 81 LEU A O 1
ATOM 655 N N . GLN A 1 82 ? 1.031 -3.48 -17.016 1 96.75 82 GLN A N 1
ATOM 656 C CA . GLN A 1 82 ? 1.822 -2.26 -16.891 1 96.75 82 GLN A CA 1
ATOM 657 C C . GLN A 1 82 ? 1.134 -1.252 -15.977 1 96.75 82 GLN A C 1
ATOM 659 O O . GLN A 1 82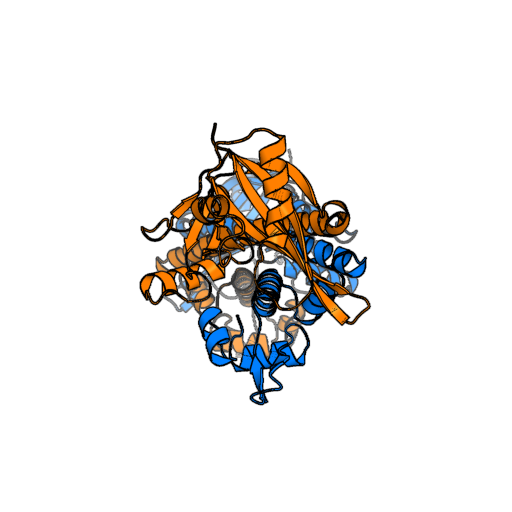 ? 1.764 -0.688 -15.086 1 96.75 82 GLN A O 1
ATOM 664 N N . LYS A 1 83 ? -0.056 -1.056 -16.234 1 97.5 83 LYS A N 1
ATOM 665 C CA . LYS A 1 83 ? -0.824 -0.105 -15.43 1 97.5 83 LYS A CA 1
ATOM 666 C C . LYS A 1 83 ? -0.83 -0.504 -13.953 1 97.5 83 LYS A C 1
ATOM 668 O O . LYS A 1 83 ? -0.614 0.335 -13.078 1 97.5 83 LYS A O 1
ATOM 673 N N . GLN A 1 84 ? -1.098 -1.732 -13.703 1 97.88 84 GLN A N 1
ATOM 674 C CA . GLN A 1 84 ? -1.151 -2.215 -12.328 1 97.88 84 GLN A CA 1
ATOM 675 C C . GLN A 1 84 ? 0.217 -2.119 -11.656 1 97.88 84 GLN A C 1
ATOM 677 O O . GLN A 1 84 ? 0.312 -1.789 -10.477 1 97.88 84 GLN A O 1
ATOM 682 N N . ALA A 1 85 ? 1.254 -2.408 -12.383 1 97.69 85 ALA A N 1
ATOM 683 C CA . ALA A 1 85 ? 2.602 -2.287 -11.836 1 97.69 85 ALA A CA 1
ATOM 684 C C . ALA A 1 85 ? 2.906 -0.845 -11.438 1 97.69 85 ALA A C 1
ATOM 686 O O . ALA A 1 85 ? 3.49 -0.594 -10.383 1 97.69 85 ALA A O 1
ATOM 687 N N . GLU A 1 86 ? 2.5 0.041 -12.234 1 96.12 86 GLU A N 1
ATOM 688 C CA . GLU A 1 86 ? 2.719 1.457 -11.953 1 96.12 86 GLU A CA 1
ATOM 689 C C . GLU A 1 86 ? 1.92 1.91 -10.734 1 96.12 86 GLU A C 1
ATOM 691 O O . GLU A 1 86 ? 2.43 2.652 -9.891 1 96.12 86 GLU A O 1
ATOM 696 N N . GLU A 1 87 ? 0.732 1.47 -10.727 1 95.94 87 GLU A N 1
ATOM 697 C CA . GLU A 1 87 ? -0.117 1.823 -9.594 1 95.94 87 GLU A CA 1
ATOM 698 C C . GLU A 1 87 ? 0.455 1.282 -8.281 1 95.94 87 GLU A C 1
ATOM 700 O O . GLU A 1 87 ? 0.472 1.984 -7.27 1 95.94 87 GLU A O 1
ATOM 705 N N . LEU A 1 88 ? 0.881 0.1 -8.297 1 97.38 88 LEU A N 1
ATOM 706 C CA . LEU A 1 88 ? 1.462 -0.512 -7.105 1 97.38 88 LEU A CA 1
ATOM 707 C C . LEU A 1 88 ? 2.754 0.193 -6.707 1 97.38 88 LEU A C 1
ATOM 709 O O . LEU A 1 88 ? 3.041 0.346 -5.516 1 97.38 88 LEU A O 1
ATOM 713 N N . SER A 1 89 ? 3.514 0.607 -7.652 1 96.5 89 SER A N 1
ATOM 714 C CA . SER A 1 89 ? 4.738 1.345 -7.359 1 96.5 89 SER A CA 1
ATOM 715 C C . SER A 1 89 ? 4.434 2.666 -6.66 1 96.5 89 SER A C 1
ATOM 717 O O . SER A 1 89 ? 5.105 3.033 -5.691 1 96.5 89 SER A O 1
ATOM 719 N N . LYS A 1 90 ? 3.465 3.318 -7.125 1 94.19 90 LYS A N 1
ATOM 720 C CA . LYS A 1 90 ? 3.053 4.57 -6.5 1 94.19 90 LYS A CA 1
ATOM 721 C C . LYS A 1 90 ? 2.547 4.336 -5.078 1 94.19 90 LYS A C 1
ATOM 723 O O . LYS A 1 90 ? 2.867 5.102 -4.168 1 94.19 90 LYS A O 1
ATOM 728 N N . GLN A 1 91 ? 1.795 3.324 -4.961 1 95.25 91 GLN A N 1
ATOM 729 C CA . GLN A 1 91 ? 1.286 2.969 -3.643 1 95.25 91 GLN A CA 1
ATOM 730 C C . GLN A 1 91 ? 2.428 2.65 -2.68 1 95.25 91 GLN A C 1
ATOM 732 O O . GLN A 1 91 ? 2.377 3.021 -1.505 1 95.25 91 GLN A O 1
ATOM 737 N N . ALA A 1 92 ? 3.375 1.948 -3.184 1 97.19 92 ALA A N 1
ATOM 738 C CA . ALA A 1 92 ? 4.531 1.589 -2.365 1 97.19 92 ALA A CA 1
ATOM 739 C C . ALA A 1 92 ? 5.266 2.834 -1.877 1 97.19 92 ALA A C 1
ATOM 741 O O . ALA A 1 92 ? 5.609 2.938 -0.697 1 97.19 92 ALA A O 1
ATOM 742 N N . ILE A 1 93 ? 5.438 3.738 -2.713 1 97.19 93 ILE A N 1
ATOM 743 C CA . ILE A 1 93 ? 6.145 4.969 -2.377 1 97.19 93 ILE A CA 1
ATOM 744 C C . ILE A 1 93 ? 5.348 5.75 -1.334 1 97.19 93 ILE A C 1
ATOM 746 O O . ILE A 1 93 ? 5.902 6.199 -0.328 1 97.19 93 ILE A O 1
ATOM 750 N N . LEU A 1 94 ? 4.094 5.898 -1.584 1 96.94 94 LEU A N 1
ATOM 751 C CA . LEU A 1 94 ? 3.246 6.633 -0.652 1 96.94 94 LEU A CA 1
ATOM 752 C C . LEU A 1 94 ? 3.262 5.98 0.726 1 96.94 94 LEU A C 1
ATOM 754 O O . LEU A 1 94 ? 3.369 6.672 1.742 1 96.94 94 LEU A O 1
ATOM 758 N N . ALA A 1 95 ? 3.15 4.691 0.746 1 97.56 95 ALA A N 1
ATOM 759 C CA . ALA A 1 95 ? 3.156 3.971 2.016 1 97.56 95 ALA A CA 1
ATOM 760 C C . ALA A 1 95 ? 4.48 4.164 2.75 1 97.56 95 ALA A C 1
ATOM 762 O O . ALA A 1 95 ? 4.5 4.371 3.965 1 97.56 95 ALA A O 1
ATOM 763 N N . GLN A 1 96 ? 5.523 4.094 2.055 1 97.19 96 GLN A N 1
ATOM 764 C CA . GLN A 1 96 ? 6.844 4.27 2.65 1 97.19 96 GLN A CA 1
ATOM 765 C C . GLN A 1 96 ? 7.012 5.676 3.217 1 97.19 96 GLN A C 1
ATOM 767 O O . GLN A 1 96 ? 7.512 5.848 4.332 1 97.19 96 GLN A O 1
ATOM 772 N N . LEU A 1 97 ? 6.645 6.613 2.43 1 97.75 97 LEU A N 1
ATOM 773 C CA . LEU A 1 97 ? 6.738 8 2.881 1 97.75 97 LEU A CA 1
ATOM 774 C C . LEU A 1 97 ? 5.844 8.234 4.094 1 97.75 97 LEU A C 1
ATOM 776 O O . LEU A 1 97 ? 6.23 8.945 5.027 1 97.75 97 LEU A O 1
ATOM 780 N N . THR A 1 98 ? 4.676 7.668 4.09 1 98 98 THR A N 1
ATOM 781 C CA . THR A 1 98 ? 3.744 7.812 5.203 1 98 98 THR A CA 1
ATOM 782 C C . THR A 1 98 ? 4.312 7.176 6.469 1 98 98 THR A C 1
ATOM 784 O O . THR A 1 98 ? 4.227 7.754 7.555 1 98 98 THR A O 1
ATOM 787 N N . ALA A 1 99 ? 4.898 6.004 6.324 1 97.62 99 ALA A N 1
ATOM 788 C CA . ALA A 1 99 ? 5.531 5.352 7.469 1 97.62 99 ALA A CA 1
ATOM 789 C C . ALA A 1 99 ? 6.613 6.238 8.078 1 97.62 99 ALA A C 1
ATOM 791 O O . ALA A 1 99 ? 6.695 6.375 9.297 1 97.62 99 ALA A O 1
ATOM 792 N N . ARG A 1 100 ? 7.383 6.805 7.234 1 96.25 100 ARG A N 1
ATOM 793 C CA . ARG A 1 100 ? 8.43 7.715 7.691 1 96.25 100 ARG A CA 1
ATOM 794 C C . ARG A 1 100 ? 7.828 8.906 8.43 1 96.25 100 ARG A C 1
ATOM 796 O O . ARG A 1 100 ? 8.344 9.32 9.469 1 96.25 100 ARG A O 1
ATOM 803 N N . GLN A 1 101 ? 6.824 9.445 7.883 1 95.19 101 GLN A N 1
ATOM 804 C CA . GLN A 1 101 ? 6.156 10.578 8.5 1 95.19 101 GLN A CA 1
ATOM 805 C C . GLN A 1 101 ? 5.59 10.211 9.867 1 95.19 101 GLN A C 1
ATOM 807 O O . GLN A 1 101 ? 5.633 11.016 10.805 1 95.19 101 GLN A O 1
ATOM 812 N N . LEU A 1 102 ? 5.035 9.055 9.969 1 96.62 102 LEU A N 1
ATOM 813 C CA . LEU A 1 102 ? 4.465 8.625 11.242 1 96.62 102 LEU A CA 1
ATOM 814 C C . LEU A 1 102 ? 5.555 8.461 12.297 1 96.62 102 LEU A C 1
ATOM 816 O O . LEU A 1 102 ? 5.344 8.781 13.469 1 96.62 102 LEU A O 1
ATOM 820 N N . ARG A 1 103 ? 6.672 7.973 11.898 1 95.38 103 ARG A N 1
ATOM 821 C CA . ARG A 1 103 ? 7.789 7.855 12.828 1 95.38 103 ARG A CA 1
ATOM 822 C C . ARG A 1 103 ? 8.266 9.234 13.289 1 95.38 103 ARG A C 1
ATOM 824 O O . ARG A 1 103 ? 8.586 9.422 14.461 1 95.38 103 ARG A O 1
ATOM 831 N N . HIS A 1 104 ? 8.289 10.148 12.359 1 91.81 104 HIS A N 1
ATOM 832 C CA . HIS A 1 104 ? 8.633 11.523 12.703 1 91.81 104 HIS A CA 1
ATOM 833 C C . HIS A 1 104 ? 7.605 12.109 13.672 1 91.81 104 HIS A C 1
ATOM 835 O O . HIS A 1 104 ? 7.977 12.789 14.641 1 91.81 104 HIS A O 1
ATOM 841 N N . MET A 1 105 ? 6.363 11.852 13.383 1 91.94 105 MET A N 1
ATOM 842 C CA . MET A 1 105 ? 5.297 12.328 14.258 1 91.94 105 MET A CA 1
ATOM 843 C C . MET A 1 105 ? 5.465 11.789 15.672 1 91.94 105 MET A C 1
ATOM 845 O O . MET A 1 105 ? 5.25 12.516 16.641 1 91.94 105 MET A O 1
ATOM 849 N N . GLN A 1 106 ? 5.809 10.578 15.734 1 92.62 106 GLN A N 1
ATOM 850 C CA . GLN A 1 106 ? 6.043 9.977 17.031 1 92.62 106 GLN A CA 1
ATOM 851 C C . GLN A 1 106 ? 7.137 10.719 17.797 1 92.62 106 GLN A C 1
ATOM 853 O O . GLN A 1 106 ? 6.992 11 18.984 1 92.62 106 GLN A O 1
ATOM 858 N N . GLU A 1 107 ? 8.188 11.039 17.125 1 90.44 107 GLU A N 1
ATOM 859 C CA . GLU A 1 107 ? 9.289 11.773 17.734 1 90.44 107 GLU A CA 1
ATOM 860 C C . GLU A 1 107 ? 8.859 13.172 18.172 1 90.44 107 GLU A C 1
ATOM 862 O O . GLU A 1 107 ? 9.18 13.609 19.281 1 90.44 107 GLU A O 1
ATOM 867 N N . VAL A 1 108 ? 8.156 13.805 17.328 1 86.31 108 VAL A N 1
ATOM 868 C CA . VAL A 1 108 ? 7.711 15.172 17.594 1 86.31 108 VAL A CA 1
ATOM 869 C C . VAL A 1 108 ? 6.734 15.172 18.766 1 86.31 108 VAL A C 1
ATOM 871 O O . VAL A 1 108 ? 6.855 15.992 19.688 1 86.31 108 VAL A O 1
ATOM 874 N N . PHE A 1 109 ? 5.758 14.297 18.719 1 86.06 109 PHE A N 1
ATOM 875 C CA . PHE A 1 109 ? 4.777 14.203 19.797 1 86.06 109 PHE A CA 1
ATOM 876 C C . PHE A 1 109 ? 5.457 13.969 21.141 1 86.06 109 PHE A C 1
ATOM 878 O O . PHE A 1 109 ? 5.098 14.594 22.141 1 86.06 109 PHE A O 1
ATOM 885 N N . GLY A 1 110 ? 6.43 13.094 21.109 1 85.5 110 GLY A N 1
ATOM 886 C CA . GLY A 1 110 ? 7.102 12.719 22.344 1 85.5 110 GLY A CA 1
ATOM 887 C C . GLY A 1 110 ? 7.805 13.883 23.016 1 85.5 110 GLY A C 1
ATOM 888 O O . GLY A 1 110 ? 7.992 13.883 24.234 1 85.5 110 GLY A O 1
ATOM 889 N N . ARG A 1 111 ? 8.094 14.977 22.234 1 86.62 111 ARG A N 1
ATOM 890 C CA . ARG A 1 111 ? 8.867 16.078 22.781 1 86.62 111 ARG A CA 1
ATOM 891 C C . ARG A 1 111 ? 8.172 17.422 22.531 1 86.62 111 ARG A C 1
ATOM 893 O O . ARG A 1 111 ? 8.812 18.469 22.562 1 86.62 111 ARG A O 1
ATOM 900 N N . VAL A 1 112 ? 6.918 17.359 22.219 1 86.62 112 VAL A N 1
ATOM 901 C CA . VAL A 1 112 ? 6.25 18.578 21.75 1 86.62 112 VAL A CA 1
ATOM 902 C C . VAL A 1 112 ? 6.207 19.609 22.875 1 86.62 112 VAL A C 1
ATOM 904 O O . VAL A 1 112 ? 6.469 20.797 22.641 1 86.62 112 VAL A O 1
ATOM 907 N N . GLU A 1 113 ? 5.957 19.219 24.125 1 84.44 113 GLU A N 1
ATOM 908 C CA . GLU A 1 113 ? 5.871 20.141 25.25 1 84.44 113 GLU A CA 1
ATOM 909 C C . GLU A 1 113 ? 7.23 20.75 25.562 1 84.44 113 GLU A C 1
ATOM 911 O O . GLU A 1 113 ? 7.32 21.938 25.891 1 84.44 113 GLU A O 1
ATOM 916 N N . GLU A 1 114 ? 8.188 19.938 25.375 1 87.06 114 GLU A N 1
ATOM 917 C CA . GLU A 1 114 ? 9.539 20.406 25.672 1 87.06 114 GLU A CA 1
ATOM 918 C C . GLU A 1 114 ? 10 21.453 24.672 1 87.06 114 GLU A C 1
ATOM 920 O O . GLU A 1 114 ? 10.836 22.312 24.984 1 87.06 114 GLU A O 1
ATOM 925 N N . ASN A 1 115 ? 9.43 21.438 23.562 1 86.06 115 ASN A N 1
ATOM 926 C CA . ASN A 1 115 ? 9.906 22.312 22.5 1 86.06 115 ASN A CA 1
ATOM 927 C C . ASN A 1 115 ? 9.07 23.594 22.391 1 86.06 115 ASN A C 1
ATOM 929 O O . ASN A 1 115 ? 9.43 24.516 21.672 1 86.06 115 ASN A O 1
ATOM 933 N N . VAL A 1 116 ? 8 23.641 23.078 1 87.5 116 VAL A N 1
ATOM 934 C CA . VAL A 1 116 ? 7.148 24.828 23.031 1 87.5 116 VAL A CA 1
ATOM 935 C C . VAL A 1 116 ? 7.934 26.047 23.5 1 87.5 116 VAL A C 1
ATOM 937 O O . VAL A 1 116 ? 8.562 26.016 24.562 1 87.5 116 VAL A O 1
ATOM 940 N N . GLY A 1 117 ? 7.914 27.031 22.672 1 83.88 117 GLY A N 1
ATOM 941 C CA . GLY A 1 117 ? 8.555 28.297 23.031 1 83.88 117 GLY A CA 1
ATOM 942 C C . GLY A 1 117 ? 10.023 28.344 22.672 1 83.88 117 GLY A C 1
ATOM 943 O O . GLY A 1 117 ? 10.656 29.391 22.75 1 83.88 117 GLY A O 1
ATOM 944 N N . GLN A 1 118 ? 10.539 27.25 22.312 1 87 118 GLN A N 1
ATOM 945 C CA . GLN A 1 118 ? 11.945 27.203 21.906 1 87 118 GLN A CA 1
ATOM 946 C C . GLN A 1 118 ? 12.109 27.625 20.438 1 87 118 GLN A C 1
ATOM 948 O O . GLN A 1 118 ? 11.219 27.406 19.625 1 87 118 GLN A O 1
ATOM 953 N N . ILE A 1 119 ? 13.242 28.312 20.203 1 89.38 119 ILE A N 1
ATOM 954 C CA . ILE A 1 119 ? 13.57 28.688 18.844 1 89.38 119 ILE A CA 1
ATOM 955 C C . ILE A 1 119 ? 14.883 28.031 18.422 1 89.38 119 ILE A C 1
ATOM 957 O O . ILE A 1 119 ? 15.844 28 19.203 1 89.38 119 ILE A O 1
ATOM 961 N N . TRP A 1 120 ? 14.867 27.516 17.312 1 88.38 120 TRP A N 1
ATOM 962 C CA . TRP A 1 120 ? 16.094 26.906 16.797 1 88.38 120 TRP A CA 1
ATOM 963 C C . TRP A 1 120 ? 16.219 27.141 15.289 1 88.38 120 TRP A C 1
ATOM 965 O O . TRP A 1 120 ? 15.242 27.516 14.633 1 88.38 120 TRP A O 1
ATOM 975 N N . GLN A 1 121 ? 17.406 27.062 14.852 1 90.75 121 GLN A N 1
ATOM 976 C CA . GLN A 1 121 ? 17.672 27.156 13.422 1 90.75 121 GLN A CA 1
ATOM 977 C C . GLN A 1 121 ? 17.734 25.781 12.773 1 90.75 121 GLN A C 1
ATOM 979 O O . GLN A 1 121 ? 18.328 24.844 13.344 1 90.75 121 GLN A O 1
ATOM 984 N N . GLU A 1 122 ? 17.047 25.688 11.617 1 92.69 122 GLU A N 1
ATOM 985 C CA . GLU A 1 122 ? 17.016 24.391 10.922 1 92.69 122 GLU A CA 1
ATOM 986 C C . GLU A 1 122 ? 17.047 24.578 9.414 1 92.69 122 GLU A C 1
ATOM 988 O O . GLU A 1 122 ? 16.484 25.547 8.891 1 92.69 122 GLU A O 1
ATOM 993 N N . HIS A 1 123 ? 17.766 23.656 8.75 1 96.56 123 HIS A N 1
ATOM 994 C CA . HIS A 1 123 ? 17.734 23.625 7.293 1 96.56 123 HIS A CA 1
ATOM 995 C C . HIS A 1 123 ? 16.516 22.859 6.793 1 96.56 123 HIS A C 1
ATOM 997 O O . HIS A 1 123 ? 16.375 21.656 7.059 1 96.56 123 HIS A O 1
ATOM 1003 N N . LEU A 1 124 ? 15.633 23.516 6.094 1 96.44 124 LEU A N 1
ATOM 1004 C CA . LEU A 1 124 ? 14.445 22.891 5.52 1 96.44 124 LEU A CA 1
ATOM 1005 C C . LEU A 1 124 ? 14.602 22.703 4.012 1 96.44 124 LEU A C 1
ATOM 1007 O O . LEU A 1 124 ? 15.281 23.5 3.355 1 96.44 124 LEU A O 1
ATOM 1011 N N . PRO A 1 125 ? 14.086 21.672 3.471 1 96.81 125 PRO A N 1
ATOM 1012 C CA . PRO A 1 125 ? 14.219 21.406 2.037 1 96.81 125 PRO A CA 1
ATOM 1013 C C . PRO A 1 125 ? 13.32 22.297 1.185 1 96.81 125 PRO A C 1
ATOM 1015 O O . PRO A 1 125 ? 12.414 22.953 1.709 1 96.81 125 PRO A O 1
ATOM 1018 N N . ASP A 1 126 ? 13.609 22.266 -0.151 1 98.06 126 ASP A N 1
ATOM 1019 C CA . ASP A 1 126 ? 12.695 22.859 -1.118 1 98.06 126 ASP A CA 1
ATOM 1020 C C . ASP A 1 126 ? 11.312 22.219 -1.033 1 98.06 126 ASP A C 1
ATOM 1022 O O . ASP A 1 126 ? 11.188 21.031 -0.717 1 98.06 126 ASP A O 1
ATOM 1026 N N . ALA A 1 127 ? 10.305 23.062 -1.3 1 98.19 127 ALA A N 1
ATOM 1027 C CA . ALA A 1 127 ? 8.938 22.547 -1.223 1 98.19 127 ALA A CA 1
ATOM 1028 C C . ALA A 1 127 ? 8.062 23.156 -2.318 1 98.19 127 ALA A C 1
ATOM 1030 O O . ALA A 1 127 ? 8.469 24.094 -2.996 1 98.19 127 ALA A O 1
ATOM 1031 N N . TRP A 1 128 ? 7.035 22.453 -2.615 1 98.19 128 TRP A N 1
ATOM 1032 C CA . TRP A 1 128 ? 5.957 22.953 -3.471 1 98.19 128 TRP A CA 1
ATOM 1033 C C . TRP A 1 128 ? 4.73 23.312 -2.646 1 98.19 128 TRP A C 1
ATOM 1035 O O . TRP A 1 128 ? 4.406 22.641 -1.668 1 98.19 128 TRP A O 1
ATOM 1045 N N . ARG A 1 129 ? 4.062 24.391 -3.078 1 97.44 129 ARG A N 1
ATOM 1046 C CA . ARG A 1 129 ? 2.9 24.844 -2.324 1 97.44 129 ARG A CA 1
ATOM 1047 C C . ARG A 1 129 ? 1.75 25.203 -3.256 1 97.44 129 ARG A C 1
ATOM 1049 O O . ARG A 1 129 ? 1.972 25.734 -4.352 1 97.44 129 ARG A O 1
ATOM 1056 N N . LEU A 1 130 ? 0.581 24.906 -2.828 1 95.56 130 LEU A N 1
ATOM 1057 C CA . LEU A 1 130 ? -0.668 25.297 -3.469 1 95.56 130 LEU A CA 1
ATOM 1058 C C . LEU A 1 130 ? -1.521 26.141 -2.525 1 95.56 130 LEU A C 1
ATOM 1060 O O . LEU A 1 130 ? -2.039 25.641 -1.53 1 95.56 130 LEU A O 1
ATOM 1064 N N . THR A 1 131 ? -1.643 27.406 -2.807 1 93.81 131 THR A N 1
ATOM 1065 C CA . THR A 1 131 ? -2.479 28.281 -1.995 1 93.81 131 THR A CA 1
ATOM 1066 C C . THR A 1 131 ? -3.957 27.984 -2.225 1 93.81 131 THR A C 1
ATOM 1068 O O . THR A 1 131 ? -4.41 27.906 -3.367 1 93.81 131 THR A O 1
ATOM 1071 N N . ILE A 1 132 ? -4.68 27.891 -1.145 1 88.62 132 ILE A N 1
ATOM 1072 C CA . ILE A 1 132 ? -6.066 27.469 -1.325 1 88.62 132 ILE A CA 1
ATOM 1073 C C . ILE A 1 132 ? -7.008 28.531 -0.763 1 88.62 132 ILE A C 1
ATOM 1075 O O . ILE A 1 132 ? -8.211 28.5 -1.033 1 88.62 132 ILE A O 1
ATOM 1079 N N . ALA A 1 133 ? -6.527 29.375 0.052 1 84.38 133 ALA A N 1
ATOM 1080 C CA . ALA A 1 133 ? -7.352 30.422 0.648 1 84.38 133 ALA A CA 1
ATOM 1081 C C . ALA A 1 133 ? -6.516 31.656 0.986 1 84.38 133 ALA A C 1
ATOM 1083 O O . ALA A 1 133 ? -5.285 31.594 1.004 1 84.38 133 ALA A O 1
ATOM 1084 N N . GLU A 1 134 ? -7.152 32.719 1.071 1 82.31 134 GLU A N 1
ATOM 1085 C CA . GLU A 1 134 ? -6.605 33.938 1.664 1 82.31 134 GLU A CA 1
ATOM 1086 C C . GLU A 1 134 ? -7.289 34.25 2.99 1 82.31 134 GLU A C 1
ATOM 1088 O O . GLU A 1 134 ? -8.461 34.625 3.016 1 82.31 134 GLU A O 1
ATOM 1093 N N . GLY A 1 135 ? -6.434 34.125 3.949 1 75.69 135 GLY A N 1
ATOM 1094 C CA . GLY A 1 135 ? -7.082 34.188 5.246 1 75.69 135 GLY A CA 1
ATOM 1095 C C . GLY A 1 135 ? -8.133 33.125 5.445 1 75.69 135 GLY A C 1
ATOM 1096 O O . GLY A 1 135 ? -7.84 31.938 5.32 1 75.69 135 GLY A O 1
ATOM 1097 N N . GLU A 1 136 ? -9.312 33.594 5.617 1 70.5 136 GLU A N 1
ATOM 1098 C CA . GLU A 1 136 ? -10.391 32.656 5.883 1 70.5 136 GLU A CA 1
ATOM 1099 C C . GLU A 1 136 ? -11.328 32.531 4.684 1 70.5 136 GLU A C 1
ATOM 1101 O O . GLU A 1 136 ? -12.375 31.875 4.77 1 70.5 136 GLU A O 1
ATOM 1106 N N . THR A 1 137 ? -10.914 33.031 3.58 1 75.19 137 THR A N 1
ATOM 1107 C CA . THR A 1 137 ? -11.734 33.031 2.371 1 75.19 137 THR A CA 1
ATOM 1108 C C . THR A 1 137 ? -11.148 32.062 1.33 1 75.19 137 THR A C 1
ATOM 1110 O O . THR A 1 137 ? -10.047 32.281 0.823 1 75.19 137 THR A O 1
ATOM 1113 N N . PRO A 1 138 ? -11.953 31.094 1.043 1 78.06 138 PRO A N 1
ATOM 1114 C CA . PRO A 1 138 ? -11.453 30.188 0.015 1 78.06 138 PRO A CA 1
ATOM 1115 C C . PRO A 1 138 ? -11.305 30.844 -1.351 1 78.06 138 PRO A C 1
ATOM 1117 O O . PRO A 1 138 ? -12.086 31.75 -1.693 1 78.06 138 PRO A O 1
ATOM 1120 N N . LEU A 1 139 ? -10.312 30.391 -2.094 1 79.5 139 LEU A N 1
ATOM 1121 C CA . LEU A 1 139 ? -10.141 30.891 -3.455 1 79.5 139 LEU A CA 1
ATOM 1122 C C . LEU A 1 139 ? -11.125 30.219 -4.406 1 79.5 139 LEU A C 1
ATOM 1124 O O . LEU A 1 139 ? -11.359 29.016 -4.32 1 79.5 139 LEU A O 1
ATOM 1128 N N . LYS A 1 140 ? -11.875 30.984 -5.176 1 79.88 140 LYS A N 1
ATOM 1129 C CA . LYS A 1 140 ? -12.859 30.453 -6.121 1 79.88 140 LYS A CA 1
ATOM 1130 C C . LYS A 1 140 ? -12.234 30.25 -7.5 1 79.88 140 LYS A C 1
ATOM 1132 O O . LYS A 1 140 ? -12.508 31.016 -8.43 1 79.88 140 LYS A O 1
ATOM 1137 N N . ASP A 1 141 ? -11.359 29.438 -7.598 1 86.12 141 ASP A N 1
ATOM 1138 C CA . ASP A 1 141 ? -10.711 29.047 -8.844 1 86.12 141 ASP A CA 1
ATOM 1139 C C . ASP A 1 141 ? -10.891 27.547 -9.109 1 86.12 141 ASP A C 1
ATOM 1141 O O . ASP A 1 141 ? -10.336 26.719 -8.391 1 86.12 141 ASP A O 1
ATOM 1145 N N . PRO A 1 142 ? -11.672 27.281 -10.141 1 87.75 142 PRO A N 1
ATOM 1146 C CA . PRO A 1 142 ? -11.977 25.875 -10.414 1 87.75 142 PRO A CA 1
ATOM 1147 C C . PRO A 1 142 ? -10.719 25.031 -10.648 1 87.75 142 PRO A C 1
ATOM 1149 O O . PRO A 1 142 ? -10.68 23.859 -10.266 1 87.75 142 PRO A O 1
ATOM 1152 N N . GLN A 1 143 ? -9.766 25.594 -11.281 1 89.44 143 GLN A N 1
ATOM 1153 C CA . GLN A 1 143 ? -8.531 24.875 -11.547 1 89.44 143 GLN A CA 1
ATOM 1154 C C . GLN A 1 143 ? -7.793 24.562 -10.242 1 89.44 143 GLN A C 1
ATOM 1156 O O . GLN A 1 143 ? -7.285 23.453 -10.07 1 89.44 143 GLN A O 1
ATOM 1161 N N . LYS A 1 144 ? -7.688 25.484 -9.359 1 88.69 144 LYS A N 1
ATOM 1162 C CA . LYS A 1 144 ? -7.043 25.266 -8.07 1 88.69 144 LYS A CA 1
ATOM 1163 C C . LYS A 1 144 ? -7.812 24.25 -7.234 1 88.69 144 LYS A C 1
ATOM 1165 O O . LYS A 1 144 ? -7.211 23.453 -6.5 1 88.69 144 LYS A O 1
ATOM 1170 N N . GLU A 1 145 ? -9.078 24.297 -7.418 1 88.56 145 GLU A N 1
ATOM 1171 C CA . GLU A 1 145 ? -9.898 23.344 -6.684 1 88.56 145 GLU A CA 1
ATOM 1172 C C . GLU A 1 145 ? -9.641 21.922 -7.152 1 88.56 145 GLU A C 1
ATOM 1174 O O . GLU A 1 145 ? -9.57 21 -6.34 1 88.56 145 GLU A O 1
ATOM 1179 N N . GLN A 1 146 ? -9.547 21.766 -8.398 1 90.31 146 GLN A N 1
ATOM 1180 C CA . GLN A 1 146 ? -9.242 20.438 -8.953 1 90.31 146 GLN A CA 1
ATOM 1181 C C . GLN A 1 146 ? -7.871 19.953 -8.492 1 90.31 146 GLN A C 1
ATOM 1183 O O . GLN A 1 146 ? -7.711 18.797 -8.117 1 90.31 146 GLN A O 1
ATOM 1188 N N . GLU A 1 147 ? -6.934 20.812 -8.523 1 92.56 147 GLU A N 1
ATOM 1189 C CA . GLU A 1 147 ? -5.586 20.469 -8.094 1 92.56 147 GLU A CA 1
ATOM 1190 C C . GLU A 1 147 ? -5.551 20.141 -6.598 1 92.56 147 GLU A C 1
ATOM 1192 O O . GLU A 1 147 ? -4.832 19.25 -6.164 1 92.56 147 GLU A O 1
ATOM 1197 N N . LYS A 1 148 ? -6.27 20.969 -5.91 1 91.75 148 LYS A N 1
ATOM 1198 C CA . LYS A 1 148 ? -6.387 20.703 -4.477 1 91.75 148 LYS A CA 1
ATOM 1199 C C . LYS A 1 148 ? -6.871 19.281 -4.219 1 91.75 148 LYS A C 1
ATOM 1201 O O . LYS A 1 148 ? -6.289 18.547 -3.406 1 91.75 148 LYS A O 1
ATOM 1206 N N . GLN A 1 149 ? -7.875 18.859 -4.953 1 90.5 149 GLN A N 1
ATOM 1207 C CA . GLN A 1 149 ? -8.422 17.531 -4.781 1 90.5 149 GLN A CA 1
ATOM 1208 C C . GLN A 1 149 ? -7.387 16.453 -5.121 1 90.5 149 GLN A C 1
ATOM 1210 O O . GLN A 1 149 ? -7.289 15.438 -4.434 1 90.5 149 GLN A O 1
ATOM 1215 N N . GLN A 1 150 ? -6.645 16.688 -6.074 1 93 150 GLN A N 1
ATOM 1216 C CA . GLN A 1 150 ? -5.59 15.766 -6.469 1 93 150 GLN A CA 1
ATOM 1217 C C . GLN A 1 150 ? -4.508 15.68 -5.395 1 93 150 GLN A C 1
ATOM 1219 O O . GLN A 1 150 ? -4.059 14.586 -5.047 1 93 150 GLN A O 1
ATOM 1224 N N . TRP A 1 151 ? -4.145 16.828 -4.852 1 94.88 151 TRP A N 1
ATOM 1225 C CA . TRP A 1 151 ? -3.109 16.844 -3.822 1 94.88 151 TRP A CA 1
ATOM 1226 C C . TRP A 1 151 ? -3.572 16.109 -2.568 1 94.88 151 TRP A C 1
ATOM 1228 O O . TRP A 1 151 ? -2.77 15.477 -1.884 1 94.88 151 TRP A O 1
ATOM 1238 N N . LEU A 1 152 ? -4.84 16.234 -2.316 1 93.25 152 LEU A N 1
ATOM 1239 C CA . LEU A 1 152 ? -5.379 15.633 -1.099 1 93.25 152 LEU A CA 1
ATOM 1240 C C . LEU A 1 152 ? -5.281 14.109 -1.15 1 93.25 152 LEU A C 1
ATOM 1242 O O . LEU A 1 152 ? -5.328 13.445 -0.113 1 93.25 152 LEU A O 1
ATOM 1246 N N . GLU A 1 153 ? -5.113 13.531 -2.277 1 92.56 153 GLU A N 1
ATOM 1247 C CA . GLU A 1 153 ? -4.938 12.094 -2.432 1 92.56 153 GLU A CA 1
ATOM 1248 C C . GLU A 1 153 ? -3.596 11.633 -1.87 1 92.56 153 GLU A C 1
ATOM 1250 O O . GLU A 1 153 ? -3.383 10.438 -1.654 1 92.56 153 GLU A O 1
ATOM 1255 N N . TYR A 1 154 ? -2.736 12.57 -1.622 1 95.12 154 TYR A N 1
ATOM 1256 C CA . TYR A 1 154 ? -1.39 12.219 -1.186 1 95.12 154 TYR A CA 1
ATOM 1257 C C . TYR A 1 154 ? -1.202 12.516 0.297 1 95.12 154 TYR A C 1
ATOM 1259 O O . TYR A 1 154 ? -0.077 12.508 0.802 1 95.12 154 TYR A O 1
ATOM 1267 N N . LEU A 1 155 ? -2.34 12.828 1.005 1 94.44 155 LEU A N 1
ATOM 1268 C CA . LEU A 1 155 ? -2.246 12.898 2.459 1 94.44 155 LEU A CA 1
ATOM 1269 C C . LEU A 1 155 ? -1.734 11.586 3.037 1 94.44 155 LEU A C 1
ATOM 1271 O O . LEU A 1 155 ? -2.029 10.508 2.508 1 94.44 155 LEU A O 1
ATOM 1275 N N . PRO A 1 156 ? -0.908 11.648 3.986 1 94.75 156 PRO A N 1
ATOM 1276 C CA . PRO A 1 156 ? -0.507 12.789 4.816 1 94.75 156 PRO A CA 1
ATOM 1277 C C . PRO A 1 156 ? 0.831 13.383 4.391 1 94.75 156 PRO A C 1
ATOM 1279 O O . PRO A 1 156 ? 1.41 14.195 5.121 1 94.75 156 PRO A O 1
ATOM 1282 N N . ILE A 1 157 ? 1.327 12.969 3.279 1 96.69 157 ILE A N 1
ATOM 1283 C CA . ILE A 1 157 ? 2.605 13.5 2.818 1 96.69 157 ILE A CA 1
ATOM 1284 C C . ILE A 1 157 ? 2.455 14.984 2.484 1 96.69 157 ILE A C 1
ATOM 1286 O O . ILE A 1 157 ? 3.326 15.789 2.816 1 96.69 157 ILE A O 1
ATOM 1290 N N . VAL A 1 158 ? 1.359 15.195 1.829 1 96.38 158 VAL A N 1
ATOM 1291 C CA . VAL A 1 158 ? 0.942 16.594 1.692 1 96.38 158 VAL A CA 1
ATOM 1292 C C . VAL A 1 158 ? 0.384 17.094 3.021 1 96.38 158 VAL A C 1
ATOM 1294 O O . VAL A 1 158 ? -0.337 16.375 3.713 1 96.38 158 VAL A O 1
ATOM 1297 N N . ARG A 1 159 ? 0.738 18.344 3.318 1 94.38 159 ARG A N 1
ATOM 1298 C CA . ARG A 1 159 ? 0.288 18.906 4.586 1 94.38 159 ARG A CA 1
ATOM 1299 C C . ARG A 1 159 ? -0.418 20.25 4.367 1 94.38 159 ARG A C 1
ATOM 1301 O O . ARG A 1 159 ? -0.158 20.938 3.383 1 94.38 159 ARG A O 1
ATOM 1308 N N . TRP A 1 160 ? -1.254 20.484 5.336 1 93.25 160 TRP A N 1
ATOM 1309 C CA . TRP A 1 160 ? -1.807 21.828 5.395 1 93.25 160 TRP A CA 1
ATOM 1310 C C . TRP A 1 160 ? -0.81 22.797 6.016 1 93.25 160 TRP A C 1
ATOM 1312 O O . TRP A 1 160 ? -0.396 22.625 7.164 1 93.25 160 TRP A O 1
ATOM 1322 N N . VAL A 1 161 ? -0.479 23.812 5.254 1 94.94 161 VAL A N 1
ATOM 1323 C CA . VAL A 1 161 ? 0.513 24.766 5.727 1 94.94 161 VAL A CA 1
ATOM 1324 C C . VAL A 1 161 ? 0.054 26.188 5.398 1 94.94 161 VAL A C 1
ATOM 1326 O O . VAL A 1 161 ? -0.31 26.484 4.258 1 94.94 161 VAL A O 1
ATOM 1329 N N . SER A 1 162 ? 0.047 27.031 6.387 1 92.56 162 SER A N 1
ATOM 1330 C CA . SER A 1 162 ? -0.275 28.438 6.188 1 92.56 162 SER A CA 1
ATOM 1331 C C . SER A 1 162 ? 0.983 29.266 5.934 1 92.56 162 SER A C 1
ATOM 1333 O O . SER A 1 162 ? 1.979 29.125 6.648 1 92.56 162 SER A O 1
ATOM 1335 N N . ARG A 1 163 ? 0.895 30.062 4.934 1 95.25 163 ARG A N 1
ATOM 1336 C CA . ARG A 1 163 ? 1.968 31.016 4.664 1 95.25 163 ARG A CA 1
ATOM 1337 C C . ARG A 1 163 ? 1.712 32.344 5.363 1 95.25 163 ARG A C 1
ATOM 1339 O O . ARG A 1 163 ? 0.606 32.875 5.297 1 95.25 163 ARG A O 1
ATOM 1346 N N . ILE A 1 164 ? 2.66 32.844 6.023 1 92.25 164 ILE A N 1
ATOM 1347 C CA . ILE A 1 164 ? 2.631 34.156 6.602 1 92.25 164 ILE A CA 1
ATOM 1348 C C . ILE A 1 164 ? 3.555 35.094 5.812 1 92.25 164 ILE A C 1
ATOM 1350 O O . ILE A 1 164 ? 4.777 34.969 5.883 1 92.25 164 ILE A O 1
ATOM 1354 N N . PRO A 1 165 ? 2.957 36.031 5.113 1 92.38 165 PRO A N 1
ATOM 1355 C CA . PRO A 1 165 ? 3.781 36.906 4.285 1 92.38 165 PRO A CA 1
ATOM 1356 C C . PRO A 1 165 ? 4.766 37.75 5.105 1 92.38 165 PRO A C 1
ATOM 1358 O O . PRO A 1 165 ? 4.5 38.031 6.273 1 92.38 165 PRO A O 1
ATOM 1361 N N . HIS A 1 166 ? 5.832 38.094 4.414 1 90.31 166 HIS A N 1
ATOM 1362 C CA . HIS A 1 166 ? 6.84 38.969 5.039 1 90.31 166 HIS A CA 1
ATOM 1363 C C . HIS A 1 166 ? 6.219 40.25 5.566 1 90.31 166 HIS A C 1
ATOM 1365 O O . HIS A 1 166 ? 6.574 40.719 6.652 1 90.31 166 HIS A O 1
ATOM 1371 N N . GLU A 1 167 ? 5.301 40.812 4.832 1 89.06 167 GLU A N 1
ATOM 1372 C CA . GLU A 1 167 ? 4.66 42.062 5.184 1 89.06 167 GLU A CA 1
ATOM 1373 C C . GLU A 1 167 ? 3.904 41.938 6.504 1 89.06 167 GLU A C 1
ATOM 1375 O O . GLU A 1 167 ? 3.818 42.906 7.262 1 89.06 167 GLU A O 1
ATOM 1380 N N . THR A 1 168 ? 3.348 40.812 6.781 1 88.56 168 THR A N 1
ATOM 1381 C CA . THR A 1 168 ? 2.646 40.594 8.047 1 88.56 168 THR A CA 1
ATOM 1382 C C . THR A 1 168 ? 3.604 40.719 9.227 1 88.56 168 THR A C 1
ATOM 1384 O O . THR A 1 168 ? 3.266 41.344 10.234 1 88.56 168 THR A O 1
ATOM 1387 N N . PHE A 1 169 ? 4.785 40.219 9.062 1 84.81 169 PHE A N 1
ATOM 1388 C CA . PHE A 1 169 ? 5.789 40.344 10.109 1 84.81 169 PHE A CA 1
ATOM 1389 C C . PHE A 1 169 ? 6.211 41.781 10.305 1 84.81 169 PHE A C 1
ATOM 1391 O O . PHE A 1 169 ? 6.445 42.219 11.43 1 84.81 169 PHE A O 1
ATOM 1398 N N . CYS A 1 170 ? 6.25 42.531 9.234 1 84.25 170 CYS A N 1
ATOM 1399 C CA . CYS A 1 170 ? 6.676 43.906 9.273 1 84.25 170 CYS A CA 1
ATOM 1400 C C . CYS A 1 170 ? 5.641 44.781 9.984 1 84.25 170 CYS A C 1
ATOM 1402 O O . CYS A 1 170 ? 5.984 45.812 10.578 1 84.25 170 CYS A O 1
ATOM 1404 N N . ARG A 1 171 ? 4.469 44.344 9.961 1 85.56 171 ARG A N 1
ATOM 1405 C CA . ARG A 1 171 ? 3.402 45.125 10.594 1 85.56 171 ARG A CA 1
ATOM 1406 C C . ARG A 1 171 ? 3.01 44.531 11.938 1 85.56 171 ARG A C 1
ATOM 1408 O O . ARG A 1 171 ? 1.844 44.594 12.328 1 85.56 171 ARG A O 1
ATOM 1415 N N . TYR A 1 172 ? 3.953 43.969 12.531 1 83.19 172 TYR A N 1
ATOM 1416 C CA . TYR A 1 172 ? 3.689 43.312 13.797 1 83.19 172 TYR A CA 1
ATOM 1417 C C . TYR A 1 172 ? 2.934 44.219 14.758 1 83.19 172 TYR A C 1
ATOM 1419 O O . TYR A 1 172 ? 3.346 45.344 14.992 1 83.19 172 TYR A O 1
ATOM 1427 N N . GLY A 1 173 ? 1.805 43.688 15.25 1 82.38 173 GLY A N 1
ATOM 1428 C CA . GLY A 1 173 ? 1.03 44.438 16.25 1 82.38 173 GLY A CA 1
ATOM 1429 C C . GLY A 1 173 ? -0.022 45.344 15.641 1 82.38 173 GLY A C 1
ATOM 1430 O O . GLY A 1 173 ? -0.795 45.969 16.359 1 82.38 173 GLY A O 1
ATOM 1431 N N . GLN A 1 174 ? 0.014 45.406 14.367 1 84.69 174 GLN A N 1
ATOM 1432 C CA . GLN A 1 174 ? -0.946 46.281 13.68 1 84.69 174 GLN A CA 1
ATOM 1433 C C . GLN A 1 174 ? -2.018 45.438 12.977 1 84.69 174 GLN A C 1
ATOM 1435 O O . GLN A 1 174 ? -1.727 44.719 12.008 1 84.69 174 GLN A O 1
ATOM 1440 N N . GLY A 1 175 ? -3.236 45.562 13.523 1 81.81 175 GLY A N 1
ATOM 1441 C CA . GLY A 1 175 ? -4.328 44.875 12.875 1 81.81 175 GLY A CA 1
ATOM 1442 C C . GLY A 1 175 ? -4.336 43.375 13.164 1 81.81 175 GLY A C 1
ATOM 1443 O O . GLY A 1 175 ? -4.043 42.969 14.289 1 81.81 175 GLY A O 1
ATOM 1444 N N . ARG A 1 176 ? -4.754 42.594 12.148 1 82.31 176 ARG A N 1
ATOM 1445 C CA . ARG A 1 176 ? -4.832 41.156 12.305 1 82.31 176 ARG A CA 1
ATOM 1446 C C . ARG A 1 176 ? -3.676 40.469 11.586 1 82.31 176 ARG A C 1
ATOM 1448 O O . ARG A 1 176 ? -3.1 41 10.648 1 82.31 176 ARG A O 1
ATOM 1455 N N . VAL A 1 177 ? -3.326 39.375 12.062 1 84.62 177 VAL A N 1
ATOM 1456 C CA . VAL A 1 177 ? -2.299 38.562 11.398 1 84.62 177 VAL A CA 1
ATOM 1457 C C . VAL A 1 177 ? -2.836 38.031 10.07 1 84.62 177 VAL A C 1
ATOM 1459 O O . VAL A 1 177 ? -3.832 37.312 10.047 1 84.62 177 VAL A O 1
ATOM 1462 N N . GLU A 1 178 ? -2.227 38.469 9.062 1 87 178 GLU A N 1
ATOM 1463 C CA . GLU A 1 178 ? -2.596 37.969 7.734 1 87 178 GLU A CA 1
ATOM 1464 C C . GLU A 1 178 ? -1.821 36.719 7.375 1 87 178 GLU A C 1
ATOM 1466 O O . GLU A 1 178 ? -0.621 36.625 7.637 1 87 178 GLU A O 1
ATOM 1471 N N . TYR A 1 179 ? -2.551 35.75 6.887 1 89.12 179 TYR A N 1
ATOM 1472 C CA . TYR A 1 179 ? -1.933 34.5 6.438 1 89.12 179 TYR A CA 1
ATOM 1473 C C . TYR A 1 179 ? -2.734 33.875 5.309 1 89.12 179 TYR A C 1
ATOM 1475 O O . TYR A 1 179 ? -3.873 34.25 5.047 1 89.12 179 TYR A O 1
ATOM 1483 N N . ALA A 1 180 ? -2.127 32.969 4.582 1 90.62 180 ALA A N 1
ATOM 1484 C CA . ALA A 1 180 ? -2.744 32.281 3.455 1 90.62 180 ALA A CA 1
ATOM 1485 C C . ALA A 1 180 ? -2.652 30.766 3.617 1 90.62 180 ALA A C 1
ATOM 1487 O O . ALA A 1 180 ? -1.599 30.172 3.373 1 90.62 180 ALA A O 1
ATOM 1488 N N . PRO A 1 181 ? -3.793 30.141 3.904 1 90.25 181 PRO A N 1
ATOM 1489 C CA . PRO A 1 181 ? -3.775 28.672 4.004 1 90.25 181 PRO A CA 1
ATOM 1490 C C . PRO A 1 181 ? -3.486 28 2.666 1 90.25 181 PRO A C 1
ATOM 1492 O O . PRO A 1 181 ? -3.879 28.516 1.614 1 90.25 181 PRO A O 1
ATOM 1495 N N . GLY A 1 182 ? -2.805 26.844 2.748 1 93.44 182 GLY A N 1
ATOM 1496 C CA . GLY A 1 182 ? -2.504 26.078 1.557 1 93.44 182 GLY A CA 1
ATOM 1497 C C . GLY A 1 182 ? -2.02 24.672 1.865 1 93.44 182 GLY A C 1
ATOM 1498 O O . GLY A 1 182 ? -2.109 24.203 3.008 1 93.44 182 GLY A O 1
ATOM 1499 N N . LEU A 1 183 ? -1.726 23.969 0.755 1 95.44 183 LEU A N 1
ATOM 1500 C CA . LEU A 1 183 ? -1.117 22.656 0.823 1 95.44 183 LEU A CA 1
ATOM 1501 C C . LEU A 1 183 ? 0.353 22.703 0.422 1 95.44 183 LEU A C 1
ATOM 1503 O O . LEU A 1 183 ? 0.73 23.469 -0.467 1 95.44 183 LEU A O 1
ATOM 1507 N N . MET A 1 184 ? 1.113 21.906 1.145 1 97.5 184 MET A N 1
ATOM 1508 C CA . MET A 1 184 ? 2.549 21.938 0.874 1 97.5 184 MET A CA 1
ATOM 1509 C C . MET A 1 184 ? 3.129 20.516 0.919 1 97.5 184 MET A C 1
ATOM 1511 O O . MET A 1 184 ? 2.639 19.672 1.659 1 97.5 184 MET A O 1
ATOM 1515 N N . ILE A 1 185 ? 4.148 20.297 0.096 1 97.69 185 ILE A N 1
ATOM 1516 C CA . ILE A 1 185 ? 4.879 19.031 0.023 1 97.69 185 ILE A CA 1
ATOM 1517 C C . ILE A 1 185 ? 6.34 19.312 -0.318 1 97.69 185 ILE A C 1
ATOM 1519 O O . ILE A 1 185 ? 6.648 20.234 -1.066 1 97.69 185 ILE A O 1
ATOM 1523 N N . SER A 1 186 ? 7.262 18.531 0.273 1 97.5 186 SER A N 1
ATOM 1524 C CA . SER A 1 186 ? 8.656 18.688 -0.116 1 97.5 186 SER A CA 1
ATOM 1525 C C . SER A 1 186 ? 8.859 18.406 -1.602 1 97.5 186 SER A C 1
ATOM 1527 O O . SER A 1 186 ? 8.195 17.531 -2.166 1 97.5 186 SER A O 1
ATOM 1529 N N . ALA A 1 187 ? 9.758 19.078 -2.17 1 97.44 187 ALA A N 1
ATOM 1530 C CA . ALA A 1 187 ? 10.031 18.859 -3.59 1 97.44 187 ALA A CA 1
ATOM 1531 C C . ALA A 1 187 ? 10.484 17.438 -3.857 1 97.44 187 ALA A C 1
ATOM 1533 O O . ALA A 1 187 ? 10.109 16.828 -4.867 1 97.44 187 ALA A O 1
ATOM 1534 N N . GLU A 1 188 ? 11.234 16.953 -2.99 1 96.94 188 GLU A N 1
ATOM 1535 C CA . GLU A 1 188 ? 11.719 15.578 -3.117 1 96.94 188 GLU A CA 1
ATOM 1536 C C . GLU A 1 188 ? 10.555 14.586 -3.145 1 96.94 188 GLU A C 1
ATOM 1538 O O . GLU A 1 188 ? 10.492 13.719 -4.02 1 96.94 188 GLU A O 1
ATOM 1543 N N . ASP A 1 189 ? 9.68 14.664 -2.215 1 96.94 189 ASP A N 1
ATOM 1544 C CA . ASP A 1 189 ? 8.531 13.758 -2.145 1 96.94 189 ASP A CA 1
ATOM 1545 C C . ASP A 1 189 ? 7.605 13.953 -3.342 1 96.94 189 ASP A C 1
ATOM 1547 O O . ASP A 1 189 ? 7.043 12.984 -3.863 1 96.94 189 ASP A O 1
ATOM 1551 N N . ALA A 1 190 ? 7.422 15.195 -3.738 1 96.69 190 ALA A N 1
ATOM 1552 C CA . ALA A 1 190 ? 6.617 15.469 -4.926 1 96.69 190 ALA A CA 1
ATOM 1553 C C . ALA A 1 190 ? 7.18 14.742 -6.148 1 96.69 190 ALA A C 1
ATOM 1555 O O . ALA A 1 190 ? 6.426 14.172 -6.938 1 96.69 190 ALA A O 1
ATOM 1556 N N . GLY A 1 191 ? 8.484 14.82 -6.27 1 95.25 191 GLY A N 1
ATOM 1557 C CA . GLY A 1 191 ? 9.141 14.094 -7.344 1 95.25 191 GLY A CA 1
ATOM 1558 C C . GLY A 1 191 ? 8.969 12.594 -7.246 1 95.25 191 GLY A C 1
ATOM 1559 O O . GLY A 1 191 ? 8.664 11.93 -8.242 1 95.25 191 GLY A O 1
ATOM 1560 N N . ALA A 1 192 ? 9.18 12.109 -6.086 1 94.75 192 ALA A N 1
ATOM 1561 C CA . ALA A 1 192 ? 9.047 10.672 -5.863 1 94.75 192 ALA A CA 1
ATOM 1562 C C . ALA A 1 192 ? 7.645 10.188 -6.219 1 94.75 192 ALA A C 1
ATOM 1564 O O . ALA A 1 192 ? 7.473 9.078 -6.734 1 94.75 192 ALA A O 1
ATOM 1565 N N . LEU A 1 193 ? 6.645 11 -6.023 1 94.69 193 LEU A N 1
ATOM 1566 C CA . LEU A 1 193 ? 5.25 10.648 -6.258 1 94.69 193 LEU A CA 1
ATOM 1567 C C . LEU A 1 193 ? 4.805 11.07 -7.656 1 94.69 193 LEU A C 1
ATOM 1569 O O . LEU A 1 193 ? 3.65 10.859 -8.031 1 94.69 193 LEU A O 1
ATOM 1573 N N . SER A 1 194 ? 5.676 11.703 -8.375 1 92.88 194 SER A N 1
ATOM 1574 C CA . SER A 1 194 ? 5.422 12.156 -9.734 1 92.88 194 SER A CA 1
ATOM 1575 C C . SER A 1 194 ? 4.246 13.125 -9.789 1 92.88 194 SER A C 1
ATOM 1577 O O . SER A 1 194 ? 3.383 13.016 -10.656 1 92.88 194 SER A O 1
ATOM 1579 N N . ILE A 1 195 ? 4.141 13.961 -8.82 1 93.25 195 ILE A N 1
ATOM 1580 C CA . ILE A 1 195 ? 3.137 15.023 -8.828 1 93.25 195 ILE A CA 1
ATOM 1581 C C . ILE A 1 195 ? 3.492 16.062 -9.883 1 93.25 195 ILE A C 1
ATOM 1583 O O . ILE A 1 195 ? 4.629 16.531 -9.938 1 93.25 195 ILE A O 1
ATOM 1587 N N . PRO A 1 196 ? 2.525 16.391 -10.695 1 91.62 196 PRO A N 1
ATOM 1588 C CA . PRO A 1 196 ? 2.83 17.375 -11.742 1 91.62 196 PRO A CA 1
ATOM 1589 C C . PRO A 1 196 ? 3.043 18.781 -11.203 1 91.62 196 PRO A C 1
ATOM 1591 O O . PRO A 1 196 ? 2.34 19.203 -10.281 1 91.62 196 PRO A O 1
ATOM 1594 N N . GLN A 1 197 ? 3.975 19.453 -11.727 1 91 197 GLN A N 1
ATOM 1595 C CA . GLN A 1 197 ? 4.188 20.859 -11.398 1 91 197 GLN A CA 1
ATOM 1596 C C . GLN A 1 197 ? 3.414 21.766 -12.352 1 91 197 GLN A C 1
ATOM 1598 O O . GLN A 1 197 ? 3.938 22.188 -13.383 1 91 197 GLN A O 1
ATOM 1603 N N . THR A 1 198 ? 2.301 22.188 -11.992 1 93.75 198 THR A N 1
ATOM 1604 C CA . THR A 1 198 ? 1.449 23.062 -12.797 1 93.75 198 THR A CA 1
ATOM 1605 C C . THR A 1 198 ? 1.764 24.531 -12.531 1 93.75 198 THR A C 1
ATOM 1607 O O . THR A 1 198 ? 2.484 24.844 -11.586 1 93.75 198 THR A O 1
ATOM 1610 N N . PRO A 1 199 ? 1.209 25.438 -13.297 1 93 199 PRO A N 1
ATOM 1611 C CA . PRO A 1 199 ? 1.441 26.875 -13.078 1 93 199 PRO A CA 1
ATOM 1612 C C . PRO A 1 199 ? 0.884 27.359 -11.75 1 93 199 PRO A C 1
ATOM 1614 O O . PRO A 1 199 ? 1.297 28.422 -11.25 1 93 199 PRO A O 1
ATOM 1617 N N . GLN A 1 200 ? -0.026 26.672 -11.172 1 92.31 200 GLN A N 1
ATOM 1618 C CA . GLN A 1 200 ? -0.648 27.078 -9.914 1 92.31 200 GLN A CA 1
ATOM 1619 C C . GLN A 1 200 ? 0.234 26.719 -8.727 1 92.31 200 GLN A C 1
ATOM 1621 O O . GLN A 1 200 ? 0.005 27.188 -7.609 1 92.31 200 GLN A O 1
ATOM 1626 N N . VAL A 1 201 ? 1.192 25.859 -8.992 1 95.25 201 VAL A N 1
ATOM 1627 C CA . VAL A 1 201 ? 2.055 25.375 -7.914 1 95.25 201 VAL A CA 1
ATOM 1628 C C . VAL A 1 201 ? 3.205 26.359 -7.699 1 95.25 201 VAL A C 1
ATOM 1630 O O . VAL A 1 201 ? 3.904 26.719 -8.648 1 95.25 201 VAL A O 1
ATOM 1633 N N . GLU A 1 202 ? 3.299 26.812 -6.453 1 95.81 202 GLU A N 1
ATOM 1634 C CA . GLU A 1 202 ? 4.383 27.719 -6.059 1 95.81 202 GLU A CA 1
ATOM 1635 C C . GLU A 1 202 ? 5.59 26.922 -5.551 1 95.81 202 GLU A C 1
ATOM 1637 O O . GLU A 1 202 ? 5.434 25.906 -4.871 1 95.81 202 GLU A O 1
ATOM 1642 N N . PHE A 1 203 ? 6.738 27.484 -5.938 1 96.69 203 PHE A N 1
ATOM 1643 C CA . PHE A 1 203 ? 7.973 26.922 -5.402 1 96.69 203 PHE A CA 1
ATOM 1644 C C . PHE A 1 203 ? 8.383 27.641 -4.121 1 96.69 203 PHE A C 1
ATOM 1646 O O . PHE A 1 203 ? 8.398 28.875 -4.074 1 96.69 203 PHE A O 1
ATOM 1653 N N . VAL A 1 204 ? 8.648 26.906 -3.074 1 96.94 204 VAL A N 1
ATOM 1654 C CA . VAL A 1 204 ? 9.133 27.422 -1.8 1 96.94 204 VAL A CA 1
ATOM 1655 C C . VAL A 1 204 ? 10.594 27.016 -1.601 1 96.94 204 VAL A C 1
ATOM 1657 O O . VAL A 1 204 ? 10.883 25.844 -1.336 1 96.94 204 VAL A O 1
ATOM 1660 N N . PRO A 1 205 ? 11.469 27.938 -1.674 1 95.25 205 PRO A N 1
ATOM 1661 C CA . PRO A 1 205 ? 12.883 27.594 -1.561 1 95.25 205 PRO A CA 1
ATOM 1662 C C . PRO A 1 205 ? 13.25 27.062 -0.176 1 95.25 205 PRO A C 1
ATOM 1664 O O . PRO A 1 205 ? 12.773 27.578 0.835 1 95.25 205 PRO A O 1
ATOM 1667 N N . GLY A 1 206 ? 14.078 26.062 -0.215 1 96.31 206 GLY A N 1
ATOM 1668 C CA . GLY A 1 206 ? 14.68 25.609 1.027 1 96.31 206 GLY A CA 1
ATOM 1669 C C . GLY A 1 206 ? 15.789 26.516 1.521 1 96.31 206 GLY A C 1
ATOM 1670 O O . GLY A 1 206 ? 16.094 27.516 0.884 1 96.31 206 GLY A O 1
ATOM 1671 N N . GLY A 1 207 ? 16.344 26.156 2.693 1 95.94 207 GLY A N 1
ATOM 1672 C CA . GLY A 1 207 ? 17.375 26.953 3.328 1 95.94 207 GLY A CA 1
ATOM 1673 C C . GLY A 1 207 ? 17.281 26.969 4.844 1 95.94 207 GLY A C 1
ATOM 1674 O O . GLY A 1 207 ? 16.75 26.031 5.441 1 95.94 207 GLY A O 1
ATOM 1675 N N . GLU A 1 208 ? 17.844 28.078 5.387 1 94.19 208 GLU A N 1
ATOM 1676 C CA . GLU A 1 208 ? 17.828 28.203 6.844 1 94.19 208 GLU A CA 1
ATOM 1677 C C . GLU A 1 208 ? 16.562 28.891 7.324 1 94.19 208 GLU A C 1
ATOM 1679 O O . GLU A 1 208 ? 16.156 29.922 6.777 1 94.19 208 GLU A O 1
ATOM 1684 N N . TYR A 1 209 ? 15.992 28.281 8.297 1 94.19 209 TYR A N 1
ATOM 1685 C CA . TYR A 1 209 ? 14.773 28.828 8.883 1 94.19 209 TYR A CA 1
ATOM 1686 C C . TYR A 1 209 ? 14.906 28.969 10.391 1 94.19 209 TYR A C 1
ATOM 1688 O O . TYR A 1 209 ? 15.586 28.172 11.039 1 94.19 209 TYR A O 1
ATOM 1696 N N . ALA A 1 210 ? 14.305 30.016 10.891 1 92.06 210 ALA A N 1
ATOM 1697 C CA . ALA A 1 210 ? 14.062 30.094 12.336 1 92.06 210 ALA A CA 1
ATOM 1698 C C . ALA A 1 210 ? 12.766 29.391 12.711 1 92.06 210 ALA A C 1
ATOM 1700 O O . ALA A 1 210 ? 11.68 29.812 12.312 1 92.06 210 ALA A O 1
ATOM 1701 N N . CYS A 1 211 ? 12.914 28.359 13.469 1 92 211 CYS A N 1
ATOM 1702 C CA . CYS A 1 211 ? 11.773 27.5 13.734 1 92 211 CYS A CA 1
ATOM 1703 C C . CYS A 1 211 ? 11.367 27.562 15.195 1 92 211 CYS A C 1
ATOM 1705 O O . CYS A 1 211 ? 12.203 27.812 16.062 1 92 211 CYS A O 1
ATOM 1707 N N . THR A 1 212 ? 10.117 27.359 15.422 1 90.44 212 THR A N 1
ATOM 1708 C CA . THR A 1 212 ? 9.586 27.312 16.781 1 90.44 212 THR A CA 1
ATOM 1709 C C . THR A 1 212 ? 8.305 26.484 16.828 1 90.44 212 THR A C 1
ATOM 1711 O O . THR A 1 212 ? 7.758 26.109 15.789 1 90.44 212 THR A O 1
ATOM 1714 N N . ILE A 1 213 ? 7.945 26.094 18 1 89.94 213 ILE A N 1
ATOM 1715 C CA . ILE A 1 213 ? 6.652 25.484 18.281 1 89.94 213 ILE A CA 1
ATOM 1716 C C . ILE A 1 213 ? 5.891 26.312 19.297 1 89.94 213 ILE A C 1
ATOM 1718 O O . ILE A 1 213 ? 6.453 26.734 20.312 1 89.94 213 ILE A O 1
ATOM 1722 N N . TRP A 1 214 ? 4.738 26.625 19 1 86.38 214 TRP A N 1
ATOM 1723 C CA . TRP A 1 214 ? 3.928 27.359 19.969 1 86.38 214 TRP A CA 1
ATOM 1724 C C . TRP A 1 214 ? 2.605 26.641 20.219 1 86.38 214 TRP A C 1
ATOM 1726 O O . TRP A 1 214 ? 2.148 25.859 19.375 1 86.38 214 TRP A O 1
ATOM 1736 N N . ARG A 1 215 ? 2.09 26.953 21.344 1 84.19 215 ARG A N 1
ATOM 1737 C CA . ARG A 1 215 ? 0.832 26.359 21.781 1 84.19 215 ARG A CA 1
ATOM 1738 C C . ARG A 1 215 ? -0.312 27.359 21.688 1 84.19 215 ARG A C 1
ATOM 1740 O O . ARG A 1 215 ? -0.18 28.5 22.141 1 84.19 215 ARG A O 1
ATOM 1747 N N . GLN A 1 216 ? -1.286 26.969 21.047 1 82.06 216 GLN A N 1
ATOM 1748 C CA . GLN A 1 216 ? -2.5 27.766 20.984 1 82.06 216 GLN A CA 1
ATOM 1749 C C . GLN A 1 216 ? -3.633 27.125 21.781 1 82.06 216 GLN A C 1
ATOM 1751 O O . GLN A 1 216 ? -3.984 25.969 21.531 1 82.06 216 GLN A O 1
ATOM 1756 N N . VAL A 1 217 ? -4.027 27.953 22.734 1 77.75 217 VAL A N 1
ATOM 1757 C CA . VAL A 1 217 ? -5.137 27.469 23.547 1 77.75 217 VAL A CA 1
ATOM 1758 C C . VAL A 1 217 ? -6.406 28.25 23.203 1 77.75 217 VAL A C 1
ATOM 1760 O O . VAL A 1 217 ? -6.367 29.469 23.047 1 77.75 217 VAL A O 1
ATOM 1763 N N . GLY A 1 218 ? -7.535 27.609 22.969 1 69.69 218 GLY A N 1
ATOM 1764 C CA . GLY A 1 218 ? -8.82 28.266 22.781 1 69.69 218 GLY A CA 1
ATOM 1765 C C . GLY A 1 218 ? -9.219 28.391 21.328 1 69.69 218 GLY A C 1
ATOM 1766 O O . GLY A 1 218 ? -8.844 27.547 20.5 1 69.69 218 GLY A O 1
ATOM 1767 N N . ARG A 1 219 ? -10.18 29.312 20.922 1 64 219 ARG A N 1
ATOM 1768 C CA . ARG A 1 219 ? -10.93 29.266 19.672 1 64 219 ARG A CA 1
ATOM 1769 C C . ARG A 1 219 ? -10.398 30.297 18.672 1 64 219 ARG A C 1
ATOM 1771 O O . ARG A 1 219 ? -10.828 30.312 17.516 1 64 219 ARG A O 1
ATOM 1778 N N . GLY A 1 220 ? -9.391 31.031 19.031 1 64.94 220 GLY A N 1
ATOM 1779 C CA . GLY A 1 220 ? -9.078 32.156 18.156 1 64.94 220 GLY A CA 1
ATOM 1780 C C . GLY A 1 220 ? -8.039 31.812 17.109 1 64.94 220 GLY A C 1
ATOM 1781 O O . GLY A 1 220 ? -7.414 30.75 17.156 1 64.94 220 GLY A O 1
ATOM 1782 N N . PRO A 1 221 ? -8.109 32.625 15.906 1 64.31 221 PRO A N 1
ATOM 1783 C CA . PRO A 1 221 ? -7.059 32.531 14.883 1 64.31 221 PRO A CA 1
ATOM 1784 C C . PRO A 1 221 ? -5.668 32.844 15.43 1 64.31 221 PRO A C 1
ATOM 1786 O O . PRO A 1 221 ? -5.52 33.125 16.609 1 64.31 221 PRO A O 1
ATOM 1789 N N . PHE A 1 222 ? -4.691 32.719 14.547 1 68.25 222 PHE A N 1
ATOM 1790 C CA . PHE A 1 222 ? -3.348 33.188 14.867 1 68.25 222 PHE A CA 1
ATOM 1791 C C . PHE A 1 222 ? -3.377 34.625 15.367 1 68.25 222 PHE A C 1
ATOM 1793 O O . PHE A 1 222 ? -4.012 35.5 14.75 1 68.25 222 PHE A O 1
ATOM 1800 N N . ASP A 1 223 ? -2.896 34.75 16.531 1 75.56 223 ASP A N 1
ATOM 1801 C CA . ASP A 1 223 ? -2.748 36.125 17.016 1 75.56 223 ASP A CA 1
ATOM 1802 C C . ASP A 1 223 ? -1.274 36.469 17.188 1 75.56 223 ASP A C 1
ATOM 1804 O O . ASP A 1 223 ? -0.392 35.656 16.922 1 75.56 223 ASP A O 1
ATOM 1808 N N . TRP A 1 224 ? -1.062 37.719 17.391 1 79.44 224 TRP A N 1
ATOM 1809 C CA . TRP A 1 224 ? 0.298 38.25 17.438 1 79.44 224 TRP A CA 1
ATOM 1810 C C . TRP A 1 224 ? 1.107 37.562 18.531 1 79.44 224 TRP A C 1
ATOM 1812 O O . TRP A 1 224 ? 2.334 37.469 18.453 1 79.44 224 TRP A O 1
ATOM 1822 N N . ASP A 1 225 ? 0.395 37 19.484 1 75.5 225 ASP A N 1
ATOM 1823 C CA . ASP A 1 225 ? 1.077 36.25 20.547 1 75.5 225 ASP A CA 1
ATOM 1824 C C . ASP A 1 225 ? 1.763 35 20.016 1 75.5 225 ASP A C 1
ATOM 1826 O O . ASP A 1 225 ? 2.822 34.625 20.5 1 75.5 225 ASP A O 1
ATOM 1830 N N . SER A 1 226 ? 1.183 34.531 18.953 1 74.5 226 SER A N 1
ATOM 1831 C CA . SER A 1 226 ? 1.732 33.312 18.344 1 74.5 226 SER A CA 1
ATOM 1832 C C . SER A 1 226 ? 3.061 33.625 17.656 1 74.5 226 SER A C 1
ATOM 1834 O O . SER A 1 226 ? 3.896 32.719 17.5 1 74.5 226 SER A O 1
ATOM 1836 N N . LEU A 1 227 ? 3.258 34.875 17.281 1 78.56 227 LEU A N 1
ATOM 1837 C CA . LEU A 1 227 ? 4.438 35.219 16.484 1 78.56 227 LEU A CA 1
ATOM 1838 C C . LEU A 1 227 ? 5.461 35.969 17.344 1 78.56 227 LEU A C 1
ATOM 1840 O O . LEU A 1 227 ? 6.578 36.219 16.906 1 78.56 227 LEU A O 1
ATOM 1844 N N . ARG A 1 228 ? 5.051 36.219 18.562 1 78.31 228 ARG A N 1
ATOM 1845 C CA . ARG A 1 228 ? 5.863 37.094 19.422 1 78.31 228 ARG A CA 1
ATOM 1846 C C . ARG A 1 228 ? 7.25 36.5 19.641 1 78.31 228 ARG A C 1
ATOM 1848 O O . ARG A 1 228 ? 8.258 37.156 19.422 1 78.31 228 ARG A O 1
ATOM 1855 N N . GLU A 1 229 ? 7.234 35.25 19.969 1 76.94 229 GLU A N 1
ATOM 1856 C CA . GLU A 1 229 ? 8.492 34.625 20.375 1 76.94 229 GLU A CA 1
ATOM 1857 C C . GLU A 1 229 ? 9.445 34.5 19.188 1 76.94 229 GLU A C 1
ATOM 1859 O O . GLU A 1 229 ? 10.617 34.844 19.281 1 76.94 229 GLU A O 1
ATOM 1864 N N . PRO A 1 230 ? 8.969 34.031 18.094 1 74.62 230 PRO A N 1
ATOM 1865 C CA . PRO A 1 230 ? 9.891 33.938 16.953 1 74.62 230 PRO A CA 1
ATOM 1866 C C . PRO A 1 230 ? 10.414 35.312 16.5 1 74.62 230 PRO A C 1
ATOM 1868 O O . PRO A 1 230 ? 11.594 35.438 16.141 1 74.62 230 PRO A O 1
ATOM 1871 N N . LEU A 1 231 ? 9.609 36.281 16.547 1 78.12 231 LEU A N 1
ATOM 1872 C CA . LEU A 1 231 ? 10.039 37.625 16.141 1 78.12 231 LEU A CA 1
ATOM 1873 C C . LEU A 1 231 ? 11.07 38.188 17.109 1 78.12 231 LEU A C 1
ATOM 1875 O O . LEU A 1 231 ? 12.047 38.812 16.688 1 78.12 231 LEU A O 1
ATOM 1879 N N . ALA A 1 232 ? 10.734 37.969 18.328 1 81.44 232 ALA A N 1
ATOM 1880 C CA . ALA A 1 232 ? 11.695 38.406 19.344 1 81.44 232 ALA A CA 1
ATOM 1881 C C . ALA A 1 232 ? 13.047 37.719 19.141 1 81.44 232 ALA A C 1
ATOM 1883 O O . ALA A 1 232 ? 14.094 38.375 19.281 1 81.44 232 ALA A O 1
ATOM 1884 N N . TRP A 1 233 ? 13.023 36.562 18.875 1 83.38 233 TRP A N 1
ATOM 1885 C CA . TRP A 1 233 ? 14.258 35.812 18.656 1 83.38 233 TRP A CA 1
ATOM 1886 C C . TRP A 1 233 ? 15.016 36.344 17.453 1 83.38 233 TRP A C 1
ATOM 1888 O O . TRP A 1 233 ? 16.234 36.5 17.5 1 83.38 233 TRP A O 1
ATOM 1898 N N . LEU A 1 234 ? 14.359 36.562 16.344 1 79.56 234 LEU A N 1
ATOM 1899 C CA . LEU A 1 234 ? 14.992 37.094 15.141 1 79.56 234 LEU A CA 1
ATOM 1900 C C . LEU A 1 234 ? 15.68 38.406 15.43 1 79.56 234 LEU A C 1
ATOM 1902 O O . LEU A 1 234 ? 16.797 38.656 14.961 1 79.56 234 LEU A O 1
ATOM 1906 N N . ARG A 1 235 ? 15.055 39.156 16.203 1 81.12 235 ARG A N 1
ATOM 1907 C CA . ARG A 1 235 ? 15.625 40.438 16.594 1 81.12 235 ARG A CA 1
ATOM 1908 C C . ARG A 1 235 ? 16.875 40.25 17.453 1 81.12 235 ARG A C 1
ATOM 1910 O O . ARG A 1 235 ? 17.875 40.938 17.25 1 81.12 235 ARG A O 1
ATOM 1917 N N . GLN A 1 236 ? 16.766 39.469 18.344 1 84.12 236 GLN A N 1
ATOM 1918 C CA . GLN A 1 236 ? 17.891 39.188 19.234 1 84.12 236 GLN A CA 1
ATOM 1919 C C . GLN A 1 236 ? 19.109 38.688 18.453 1 84.12 236 GLN A C 1
ATOM 1921 O O . GLN A 1 236 ? 20.234 39.031 18.797 1 84.12 236 GLN A O 1
ATOM 1926 N N . GLN A 1 237 ? 18.844 37.938 17.484 1 82.69 237 GLN A N 1
ATOM 1927 C CA . GLN A 1 237 ? 19.922 37.375 16.656 1 82.69 237 GLN A CA 1
ATOM 1928 C C . GLN A 1 237 ? 20.375 38.406 15.609 1 82.69 237 GLN A C 1
ATOM 1930 O O . GLN A 1 237 ? 21.281 38.125 14.828 1 82.69 237 GLN A O 1
ATOM 1935 N N . LYS A 1 238 ? 19.719 39.562 15.555 1 82.12 238 LYS A N 1
ATOM 1936 C CA . LYS A 1 238 ? 20.016 40.656 14.633 1 82.12 238 LYS A CA 1
ATOM 1937 C C . LYS A 1 238 ? 19.828 40.25 13.18 1 82.12 238 LYS A C 1
ATOM 1939 O O . LYS A 1 238 ? 20.641 40.562 12.32 1 82.12 238 LYS A O 1
ATOM 1944 N N . ILE A 1 239 ? 18.922 39.375 13.078 1 78.94 239 ILE A N 1
ATOM 1945 C CA . ILE A 1 239 ? 18.562 38.969 11.727 1 78.94 239 ILE A CA 1
ATOM 1946 C C . ILE A 1 239 ? 17.516 39.906 11.156 1 78.94 239 ILE A C 1
ATOM 1948 O O . ILE A 1 239 ? 16.375 39.938 11.625 1 78.94 239 ILE A O 1
ATOM 1952 N N . SER A 1 240 ? 17.891 40.688 10.25 1 75.81 240 SER A N 1
ATOM 1953 C CA . SER A 1 240 ? 16.984 41.688 9.688 1 75.81 240 SER A CA 1
ATOM 1954 C C . SER A 1 240 ? 16.422 41.219 8.352 1 75.81 240 SER A C 1
ATOM 1956 O O . SER A 1 240 ? 15.359 41.688 7.922 1 75.81 240 SER A O 1
ATOM 1958 N N . ALA A 1 241 ? 17.125 40.281 7.75 1 82.94 241 ALA A N 1
ATOM 1959 C CA . ALA A 1 241 ? 16.703 39.812 6.438 1 82.94 241 ALA A CA 1
ATOM 1960 C C . ALA A 1 241 ? 15.992 38.469 6.555 1 82.94 241 ALA A C 1
ATOM 1962 O O . ALA A 1 241 ? 16.641 37.406 6.672 1 82.94 241 ALA A O 1
ATOM 1963 N N . PHE A 1 242 ? 14.695 38.562 6.656 1 85.75 242 PHE A N 1
ATOM 1964 C CA . PHE A 1 242 ? 13.922 37.312 6.676 1 85.75 242 PHE A CA 1
ATOM 1965 C C . PHE A 1 242 ? 12.742 37.406 5.719 1 85.75 242 PHE A C 1
ATOM 1967 O O . PHE A 1 242 ? 12.336 38.5 5.32 1 85.75 242 PHE A O 1
ATOM 1974 N N . GLY A 1 243 ? 12.289 36.281 5.277 1 90.5 243 GLY A N 1
ATOM 1975 C CA . GLY A 1 243 ? 11.219 36.188 4.301 1 90.5 243 GLY A CA 1
ATOM 1976 C C . GLY A 1 243 ? 9.898 35.75 4.906 1 90.5 243 GLY A C 1
ATOM 1977 O O . GLY A 1 243 ? 9.484 36.25 5.949 1 90.5 243 GLY A O 1
ATOM 1978 N N . GLU A 1 244 ? 9.188 34.906 4.199 1 93.12 244 GLU A N 1
ATOM 1979 C CA . GLU A 1 244 ? 7.871 34.438 4.609 1 93.12 244 GLU A CA 1
ATOM 1980 C C . GLU A 1 244 ? 7.992 33.344 5.676 1 93.12 244 GLU A C 1
ATOM 1982 O O . GLU A 1 244 ? 9.047 32.719 5.82 1 93.12 244 GLU A O 1
ATOM 1987 N N . GLY A 1 245 ? 6.953 33.25 6.434 1 93.5 245 GLY A N 1
ATOM 1988 C CA . GLY A 1 245 ? 6.828 32.156 7.402 1 93.5 245 GLY A CA 1
ATOM 1989 C C . GLY A 1 245 ? 5.836 31.109 6.98 1 93.5 245 GLY A C 1
ATOM 1990 O O . GLY A 1 245 ? 4.895 31.375 6.234 1 93.5 245 GLY A O 1
ATOM 1991 N N . TYR A 1 246 ? 6.094 29.891 7.418 1 95.12 246 TYR A N 1
ATOM 1992 C CA . TYR A 1 246 ? 5.203 28.781 7.145 1 95.12 246 TYR A CA 1
ATOM 1993 C C . TYR A 1 246 ? 4.844 28.031 8.43 1 95.12 246 TYR A C 1
ATOM 1995 O O . TYR A 1 246 ? 5.727 27.688 9.219 1 95.12 246 TYR A O 1
ATOM 2003 N N . SER A 1 247 ? 3.551 27.828 8.617 1 93.19 247 SER A N 1
ATOM 2004 C CA . SER A 1 247 ? 3.09 27.234 9.859 1 93.19 247 SER A CA 1
ATOM 2005 C C . SER A 1 247 ? 2.146 26.062 9.602 1 93.19 247 SER A C 1
ATOM 2007 O O . SER A 1 247 ? 1.319 26.109 8.688 1 93.19 247 SER A O 1
ATOM 2009 N N . THR A 1 248 ? 2.295 25.031 10.391 1 93.19 248 THR A N 1
ATOM 2010 C CA . THR A 1 248 ? 1.421 23.859 10.312 1 93.19 248 THR A CA 1
ATOM 2011 C C . THR A 1 248 ? 1.133 23.312 11.703 1 93.19 248 THR A C 1
ATOM 2013 O O . THR A 1 248 ? 1.932 23.484 12.625 1 93.19 248 THR A O 1
ATOM 2016 N N . ILE A 1 249 ? -0.005 22.719 11.844 1 91.19 249 ILE A N 1
ATOM 2017 C CA . ILE A 1 249 ? -0.344 22.078 13.109 1 91.19 249 ILE A CA 1
ATOM 2018 C C . ILE A 1 249 ? 0.42 20.766 13.25 1 91.19 249 ILE A C 1
ATOM 2020 O O . ILE A 1 249 ? 0.515 20 12.297 1 91.19 249 ILE A O 1
ATOM 2024 N N . LEU A 1 250 ? 0.955 20.547 14.422 1 91.12 250 LEU A N 1
ATOM 2025 C CA . LEU A 1 250 ? 1.723 19.344 14.688 1 91.12 250 LEU A CA 1
ATOM 2026 C C . LEU A 1 250 ? 0.907 18.344 15.508 1 91.12 250 LEU A C 1
ATOM 2028 O O . LEU A 1 250 ? 0.972 17.141 15.266 1 91.12 250 LEU A O 1
ATOM 2032 N N . ALA A 1 251 ? 0.243 18.906 16.469 1 90.19 251 ALA A N 1
ATOM 2033 C CA . ALA A 1 251 ? -0.474 18.062 17.422 1 90.19 251 ALA A CA 1
ATOM 2034 C C . ALA A 1 251 ? -1.641 18.812 18.062 1 90.19 251 ALA A C 1
ATOM 2036 O O . ALA A 1 251 ? -1.722 20.047 17.953 1 90.19 251 ALA A O 1
ATOM 2037 N N . SER A 1 252 ? -2.467 18.031 18.625 1 88.62 252 SER A N 1
ATOM 2038 C CA . SER A 1 252 ? -3.611 18.562 19.359 1 88.62 252 SER A CA 1
ATOM 2039 C C . SER A 1 252 ? -3.918 17.734 20.594 1 88.62 252 SER A C 1
ATOM 2041 O O . SER A 1 252 ? -3.682 16.516 20.609 1 88.62 252 SER A O 1
ATOM 2043 N N . ARG A 1 253 ? -4.348 18.422 21.578 1 87.31 253 ARG A N 1
ATOM 2044 C CA . ARG A 1 253 ? -4.762 17.703 22.781 1 87.31 253 ARG A CA 1
ATOM 2045 C C . ARG A 1 253 ? -5.918 18.406 23.484 1 87.31 253 ARG A C 1
ATOM 2047 O O . ARG A 1 253 ? -6.234 19.547 23.156 1 87.31 253 ARG A O 1
ATOM 2054 N N . VAL A 1 254 ? -6.539 17.656 24.281 1 82.75 254 VAL A N 1
ATOM 2055 C CA . VAL A 1 254 ? -7.523 18.219 25.188 1 82.75 254 VAL A CA 1
ATOM 2056 C C . VAL A 1 254 ? -6.953 18.266 26.609 1 82.75 254 VAL A C 1
ATOM 2058 O O . VAL A 1 254 ? -6.59 17.234 27.172 1 82.75 254 VAL A O 1
ATOM 2061 N N . ASN A 1 255 ? -6.855 19.484 27.078 1 83.5 255 ASN A N 1
ATOM 2062 C CA . ASN A 1 255 ? -6.23 19.609 28.391 1 83.5 255 ASN A CA 1
ATOM 2063 C C . ASN A 1 255 ? -7.18 19.188 29.516 1 83.5 255 ASN A C 1
ATOM 2065 O O . ASN A 1 255 ? -8.305 18.766 29.25 1 83.5 255 ASN A O 1
ATOM 2069 N N . GLU A 1 256 ? -6.684 19.328 30.734 1 83.62 256 GLU A N 1
ATOM 2070 C CA . GLU A 1 256 ? -7.43 18.875 31.906 1 83.62 256 GLU A CA 1
ATOM 2071 C C . GLU A 1 256 ? -8.727 19.656 32.062 1 83.62 256 GLU A C 1
ATOM 2073 O O . GLU A 1 256 ? -9.711 19.141 32.594 1 83.62 256 GLU A O 1
ATOM 2078 N N . ALA A 1 257 ? -8.797 20.875 31.594 1 83.31 257 ALA A N 1
ATOM 2079 C CA . ALA A 1 257 ? -9.961 21.734 31.703 1 83.31 257 ALA A CA 1
ATOM 2080 C C . ALA A 1 257 ? -10.961 21.469 30.578 1 83.31 257 ALA A C 1
ATOM 2082 O O . ALA A 1 257 ? -12 22.125 30.484 1 83.31 257 ALA A O 1
ATOM 2083 N N . GLY A 1 258 ? -10.586 20.547 29.672 1 78 258 GLY A N 1
ATOM 2084 C CA . GLY A 1 258 ? -11.477 20.188 28.578 1 78 258 GLY A CA 1
ATOM 2085 C C . GLY A 1 258 ? -11.344 21.094 27.375 1 78 258 GLY A C 1
ATOM 2086 O O . GLY A 1 258 ? -12.195 21.094 26.484 1 78 258 GLY A O 1
ATOM 2087 N N . ARG A 1 259 ? -10.32 21.875 27.391 1 80.81 259 ARG A N 1
ATOM 2088 C CA . ARG A 1 259 ? -10.102 22.797 26.281 1 80.81 259 ARG A CA 1
ATOM 2089 C C . ARG A 1 259 ? -9.125 22.219 25.266 1 80.81 259 ARG A C 1
ATOM 2091 O O . ARG A 1 259 ? -8.164 21.531 25.641 1 80.81 259 ARG A O 1
ATOM 2098 N N . VAL A 1 260 ? -9.336 22.594 24.078 1 84.44 260 VAL A N 1
ATOM 2099 C CA . VAL A 1 260 ? -8.469 22.141 23 1 84.44 260 VAL A CA 1
ATOM 2100 C C . VAL A 1 260 ? -7.203 22.984 22.953 1 84.44 260 VAL A C 1
ATOM 2102 O O . VAL A 1 260 ? -7.27 24.219 23.031 1 84.44 260 VAL A O 1
ATOM 2105 N N . GLU A 1 261 ? -6.117 22.234 22.906 1 85.94 261 GLU A N 1
ATOM 2106 C CA . GLU A 1 261 ? -4.809 22.859 22.719 1 85.94 261 GLU A CA 1
ATOM 2107 C C . GLU A 1 261 ? -4.137 22.344 21.453 1 85.94 261 GLU A C 1
ATOM 2109 O O . GLU A 1 261 ? -3.971 21.141 21.266 1 85.94 261 GLU A O 1
ATOM 2114 N N . ASN A 1 262 ? -3.805 23.297 20.609 1 88.38 262 ASN A N 1
ATOM 2115 C CA . ASN A 1 262 ? -3.1 22.953 19.391 1 88.38 262 ASN A CA 1
ATOM 2116 C C . ASN A 1 262 ? -1.636 23.375 19.438 1 88.38 262 ASN A C 1
ATOM 2118 O O . ASN A 1 262 ? -1.317 24.453 19.953 1 88.38 262 ASN A O 1
ATOM 2122 N N . TYR A 1 263 ? -0.818 22.5 18.984 1 89.62 263 TYR A N 1
ATOM 2123 C CA . TYR A 1 263 ? 0.604 22.797 18.844 1 89.62 263 TYR A CA 1
ATOM 2124 C C . TYR A 1 263 ? 0.967 23.078 17.391 1 89.62 263 TYR A C 1
ATOM 2126 O O . TYR A 1 263 ? 0.721 22.25 16.516 1 89.62 263 TYR A O 1
ATOM 2134 N N . HIS A 1 264 ? 1.561 24.203 17.188 1 90.88 264 HIS A N 1
ATOM 2135 C CA . HIS A 1 264 ? 1.88 24.609 15.82 1 90.88 264 HIS A CA 1
ATOM 2136 C C . HIS A 1 264 ? 3.385 24.781 15.633 1 90.88 264 HIS A C 1
ATOM 2138 O O . HIS A 1 264 ? 4.078 25.266 16.531 1 90.88 264 HIS A O 1
ATOM 2144 N N . PHE A 1 265 ? 3.787 24.344 14.547 1 91.94 265 PHE A N 1
ATOM 2145 C CA . PHE A 1 265 ? 5.129 24.656 14.07 1 91.94 265 PHE A CA 1
ATOM 2146 C C . PHE A 1 265 ? 5.129 25.922 13.234 1 91.94 265 PHE A C 1
ATOM 2148 O O . PHE A 1 265 ? 4.195 26.172 12.477 1 91.94 265 PHE A O 1
ATOM 2155 N N . LEU A 1 266 ? 6.172 26.719 13.391 1 92.19 266 LEU A N 1
ATOM 2156 C CA . LEU A 1 266 ? 6.41 27.875 12.531 1 92.19 266 LEU A CA 1
ATOM 2157 C C . LEU A 1 266 ? 7.875 27.953 12.117 1 92.19 266 LEU A C 1
ATOM 2159 O O . LEU A 1 266 ? 8.766 27.859 12.961 1 92.19 266 LEU A O 1
ATOM 2163 N N . GLY A 1 267 ? 8.078 28.078 10.852 1 93 267 GLY A N 1
ATOM 2164 C CA . GLY A 1 267 ? 9.391 28.359 10.305 1 93 267 GLY A CA 1
ATOM 2165 C C . GLY A 1 267 ? 9.438 29.641 9.5 1 93 267 GLY A C 1
ATOM 2166 O O . GLY A 1 267 ? 8.664 29.812 8.555 1 93 267 GLY A O 1
ATOM 2167 N N . VAL A 1 268 ? 10.289 30.547 9.891 1 92.62 268 VAL A N 1
ATOM 2168 C CA . VAL A 1 268 ? 10.492 31.797 9.164 1 92.62 268 VAL A CA 1
ATOM 2169 C C . VAL A 1 268 ? 11.805 31.734 8.391 1 92.62 268 VAL A C 1
ATOM 2171 O O . VAL A 1 268 ? 12.867 31.516 8.977 1 92.62 268 VAL A O 1
ATOM 2174 N N . ARG A 1 269 ? 11.734 31.984 7.152 1 94.12 269 ARG A N 1
ATOM 2175 C CA . ARG A 1 269 ? 12.906 31.859 6.293 1 94.12 269 ARG A CA 1
ATOM 2176 C C . ARG A 1 269 ? 13.922 32.938 6.594 1 94.12 269 ARG A C 1
ATOM 2178 O O . ARG A 1 269 ? 13.578 34.125 6.633 1 94.12 269 ARG A O 1
ATOM 2185 N N . ILE A 1 270 ? 15.133 32.531 6.793 1 92.12 270 ILE A N 1
ATOM 2186 C CA . ILE A 1 270 ? 16.234 33.469 6.98 1 92.12 270 ILE A CA 1
ATOM 2187 C C . ILE A 1 270 ? 16.906 33.781 5.637 1 92.12 270 ILE A C 1
ATOM 2189 O O . ILE A 1 270 ? 17.266 32.844 4.91 1 92.12 270 ILE A O 1
ATOM 2193 N N . LEU A 1 271 ? 16.922 35.031 5.285 1 89.56 271 LEU A N 1
ATOM 2194 C CA . LEU A 1 271 ? 17.516 35.438 4.02 1 89.56 271 LEU A CA 1
ATOM 2195 C C . LEU A 1 271 ? 18.984 35.812 4.215 1 89.56 271 LEU A C 1
ATOM 2197 O O . LEU A 1 271 ? 19.344 36.438 5.227 1 89.56 271 LEU A O 1
ATOM 2201 N N . LYS A 1 272 ? 19.984 35.094 3.568 1 73.38 272 LYS A N 1
ATOM 2202 C CA . LYS A 1 272 ? 21.391 35.5 3.584 1 73.38 272 LYS A CA 1
ATOM 2203 C C . LYS A 1 272 ? 21.656 36.625 2.611 1 73.38 272 LYS A C 1
ATOM 2205 O O . LYS A 1 272 ? 21 36.75 1.574 1 73.38 272 LYS A O 1
ATOM 2210 N N . MET B 1 1 ? -12.125 33.969 13.508 1 60.91 1 MET B N 1
ATOM 2211 C CA . MET B 1 1 ? -13.273 33.938 12.609 1 60.91 1 MET B CA 1
ATOM 2212 C C . MET B 1 1 ? -14.078 32.656 12.844 1 60.91 1 MET B C 1
ATOM 2214 O O . MET B 1 1 ? -13.523 31.625 13.242 1 60.91 1 MET B O 1
ATOM 2218 N N . ASN B 1 2 ? -15.328 32.812 12.852 1 78.94 2 ASN B N 1
ATOM 2219 C CA . ASN B 1 2 ? -16.391 31.859 13.094 1 78.94 2 ASN B CA 1
ATOM 2220 C C . ASN B 1 2 ? -17.016 31.375 11.789 1 78.94 2 ASN B C 1
ATOM 2222 O O . ASN B 1 2 ? -17.328 32.188 10.906 1 78.94 2 ASN B O 1
ATOM 2226 N N . TYR B 1 3 ? -16.969 30.141 11.555 1 85.44 3 TYR B N 1
ATOM 2227 C CA . TYR B 1 3 ? -17.578 29.531 10.375 1 85.44 3 TYR B CA 1
ATOM 2228 C C . TYR B 1 3 ? -18.906 28.891 10.727 1 85.44 3 TYR B C 1
ATOM 2230 O O . TYR B 1 3 ? -19.031 28.219 11.758 1 85.44 3 TYR B O 1
ATOM 2238 N N . THR B 1 4 ? -19.828 29.172 9.82 1 90.19 4 THR B N 1
ATOM 2239 C CA . THR B 1 4 ? -21 28.297 9.875 1 90.19 4 THR B CA 1
ATOM 2240 C C . THR B 1 4 ? -20.641 26.906 9.344 1 90.19 4 THR B C 1
ATOM 2242 O O . THR B 1 4 ? -19.578 26.703 8.766 1 90.19 4 THR B O 1
ATOM 2245 N N . ILE B 1 5 ? -21.594 26.016 9.578 1 91.94 5 ILE B N 1
ATOM 2246 C CA . ILE B 1 5 ? -21.312 24.6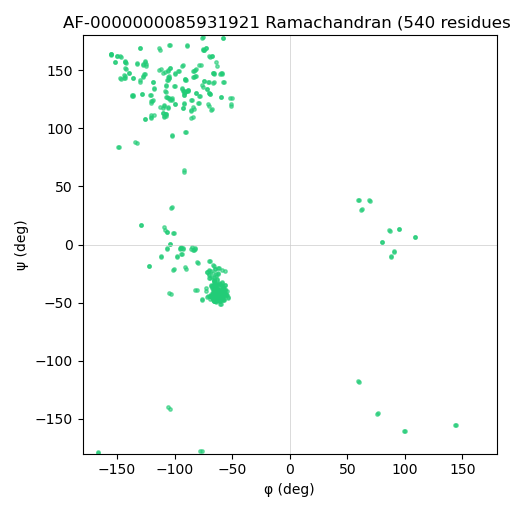41 9.148 1 91.94 5 ILE B CA 1
ATOM 2247 C C . ILE B 1 5 ? -21.156 24.609 7.633 1 91.94 5 ILE B C 1
ATOM 2249 O O . ILE B 1 5 ? -20.312 23.859 7.117 1 91.94 5 ILE B O 1
ATOM 2253 N N . HIS B 1 6 ? -21.875 25.391 6.883 1 90.5 6 HIS B N 1
ATOM 2254 C CA . HIS B 1 6 ? -21.812 25.406 5.422 1 90.5 6 HIS B CA 1
ATOM 2255 C C . HIS B 1 6 ? -20.516 26.047 4.934 1 90.5 6 HIS B C 1
ATOM 2257 O O . HIS B 1 6 ? -19.906 25.578 3.963 1 90.5 6 HIS B O 1
ATOM 2263 N N . GLU B 1 7 ? -20.141 27.031 5.625 1 85.81 7 GLU B N 1
ATOM 2264 C CA . GLU B 1 7 ? -18.906 27.703 5.262 1 85.81 7 GLU B CA 1
ATOM 2265 C C . GLU B 1 7 ? -17.703 26.797 5.496 1 85.81 7 GLU B C 1
ATOM 2267 O O . GLU B 1 7 ? -16.812 26.719 4.645 1 85.81 7 GLU B O 1
ATOM 2272 N N . MET B 1 8 ? -17.688 26.172 6.648 1 88.69 8 MET B N 1
ATOM 2273 C CA . MET B 1 8 ? -16.578 25.281 6.945 1 88.69 8 MET B CA 1
ATOM 2274 C C . MET B 1 8 ? -16.562 24.094 5.984 1 88.69 8 MET B C 1
ATOM 2276 O O . MET B 1 8 ? -15.5 23.672 5.527 1 88.69 8 MET B O 1
ATOM 2280 N N . ALA B 1 9 ? -17.672 23.594 5.648 1 89.75 9 ALA B N 1
ATOM 2281 C CA . ALA B 1 9 ? -17.781 22.469 4.711 1 89.75 9 ALA B CA 1
ATOM 2282 C C . ALA B 1 9 ? -17.203 22.844 3.348 1 89.75 9 ALA B C 1
ATOM 2284 O O . ALA B 1 9 ? -16.453 22.062 2.752 1 89.75 9 ALA B O 1
ATOM 2285 N N . ARG B 1 10 ? -17.484 23.953 2.951 1 82.19 10 ARG B N 1
ATOM 2286 C CA . ARG B 1 10 ? -16.984 24.438 1.671 1 82.19 10 ARG B CA 1
ATOM 2287 C C . ARG B 1 10 ? -15.477 24.641 1.717 1 82.19 10 ARG B C 1
ATOM 2289 O O . ARG B 1 10 ? -14.773 24.281 0.772 1 82.19 10 ARG B O 1
ATOM 2296 N N . LEU B 1 11 ? -15.062 25.188 2.762 1 80.88 11 LEU B N 1
ATOM 2297 C CA . LEU B 1 11 ? -13.633 25.453 2.939 1 80.88 11 LEU B CA 1
ATOM 2298 C C . LEU B 1 11 ? -12.836 24.156 2.898 1 80.88 11 LEU B C 1
ATOM 2300 O O . LEU B 1 11 ? -11.773 24.094 2.279 1 80.88 11 LEU B O 1
ATOM 2304 N N . LEU B 1 12 ? -13.406 23.141 3.51 1 86.56 12 LEU B N 1
ATOM 2305 C CA . LEU B 1 12 ? -12.672 21.891 3.682 1 86.56 12 LEU B CA 1
ATOM 2306 C C . LEU B 1 12 ? -12.992 20.922 2.555 1 86.56 12 LEU B C 1
ATOM 2308 O O . LEU B 1 12 ? -12.336 19.875 2.424 1 86.56 12 LEU B O 1
ATOM 2312 N N . GLY B 1 13 ? -13.914 21.219 1.739 1 82.94 13 GLY B N 1
ATOM 2313 C CA . GLY B 1 13 ? -14.297 20.375 0.63 1 82.94 13 GLY B CA 1
ATOM 2314 C C . GLY B 1 13 ? -14.969 19.078 1.074 1 82.94 13 GLY B C 1
ATOM 2315 O O . GLY B 1 13 ? -14.68 18.016 0.542 1 82.94 13 GLY B O 1
ATOM 2316 N N . VAL B 1 14 ? -15.789 19.188 2.117 1 90.81 14 VAL B N 1
ATOM 2317 C CA . VAL B 1 14 ? -16.516 18.016 2.609 1 90.81 14 VAL B CA 1
ATOM 2318 C C . VAL B 1 14 ? -18 18.359 2.75 1 90.81 14 VAL B C 1
ATOM 2320 O O . VAL B 1 14 ? -18.391 19.516 2.654 1 90.81 14 VAL B O 1
ATOM 2323 N N . ALA B 1 15 ? -18.781 17.344 2.963 1 93.44 15 ALA B N 1
ATOM 2324 C CA . ALA B 1 15 ? -20.203 17.562 3.188 1 93.44 15 ALA B CA 1
ATOM 2325 C C . ALA B 1 15 ? -20.484 17.953 4.637 1 93.44 15 ALA B C 1
ATOM 2327 O O . ALA B 1 15 ? -19.766 17.531 5.547 1 93.44 15 ALA B O 1
ATOM 2328 N N . PRO B 1 16 ? -21.594 18.75 4.875 1 95.06 16 PRO B N 1
ATOM 2329 C CA . PRO B 1 16 ? -21.953 19.156 6.238 1 95.06 16 PRO B CA 1
ATOM 2330 C C . PRO B 1 16 ? -22.156 17.969 7.172 1 95.06 16 PRO B C 1
ATOM 2332 O O . PRO B 1 16 ? -21.812 18.047 8.352 1 95.06 16 PRO B O 1
ATOM 2335 N N . HIS B 1 17 ? -22.672 16.938 6.645 1 95.81 17 HIS B N 1
ATOM 2336 C CA . HIS B 1 17 ? -22.938 15.789 7.504 1 95.81 17 HIS B CA 1
ATOM 2337 C C . HIS B 1 17 ? -21.641 15.188 8.039 1 95.81 17 HIS B C 1
ATOM 2339 O O . HIS B 1 17 ? -21.625 14.633 9.141 1 95.81 17 HIS B O 1
ATOM 2345 N N . THR B 1 18 ? -20.609 15.273 7.273 1 95.12 18 THR B N 1
ATOM 2346 C CA . THR B 1 18 ? -19.312 14.828 7.75 1 95.12 18 THR B CA 1
ATOM 2347 C C . THR B 1 18 ? -18.875 15.633 8.969 1 95.12 18 THR B C 1
ATOM 2349 O O . THR B 1 18 ? -18.406 15.062 9.961 1 95.12 18 THR B O 1
ATOM 2352 N N . LEU B 1 19 ? -19.094 16.922 8.906 1 94.94 19 LEU B N 1
ATOM 2353 C CA . LEU B 1 19 ? -18.734 17.781 10.016 1 94.94 19 LEU B CA 1
ATOM 2354 C C . LEU B 1 19 ? -19.594 17.5 11.242 1 94.94 19 LEU B C 1
ATOM 2356 O O . LEU B 1 19 ? -19.094 17.516 12.375 1 94.94 19 LEU B O 1
ATOM 2360 N N . ARG B 1 20 ? -20.844 17.219 11.023 1 95.06 20 ARG B N 1
ATOM 2361 C CA . ARG B 1 20 ? -21.719 16.875 12.133 1 95.06 20 ARG B CA 1
ATOM 2362 C C . ARG B 1 20 ? -21.281 15.586 12.812 1 95.06 20 ARG B C 1
ATOM 2364 O O . ARG B 1 20 ? -21.359 15.469 14.039 1 95.06 20 ARG B O 1
ATOM 2371 N N . TYR B 1 21 ? -20.922 14.703 12.062 1 94.94 21 TYR B N 1
ATOM 2372 C CA . TYR B 1 21 ? -20.438 13.453 12.641 1 94.94 21 TYR B CA 1
ATOM 2373 C C . TYR B 1 21 ? -19.188 13.695 13.484 1 94.94 21 TYR B C 1
ATOM 2375 O O . TYR B 1 21 ? -19.078 13.172 14.594 1 94.94 21 TYR B O 1
ATOM 2383 N N . TYR B 1 22 ? -18.234 14.453 12.922 1 94.19 22 TYR B N 1
ATOM 2384 C CA . TYR B 1 22 ? -17 14.75 13.641 1 94.19 22 TYR B CA 1
ATOM 2385 C C . TYR B 1 22 ? -17.297 15.5 14.938 1 94.19 22 TYR B C 1
ATOM 2387 O O . TYR B 1 22 ? -16.578 15.344 15.922 1 94.19 22 TYR B O 1
ATOM 2395 N N . GLU B 1 23 ? -18.297 16.312 14.906 1 92.88 23 GLU B N 1
ATOM 2396 C CA . GLU B 1 23 ? -18.766 16.984 16.109 1 92.88 23 GLU B CA 1
ATOM 2397 C C . GLU B 1 23 ? -19.328 15.977 17.109 1 92.88 23 GLU B C 1
ATOM 2399 O O . GLU B 1 23 ? -19 16.031 18.297 1 92.88 23 GLU B O 1
ATOM 2404 N N . LYS B 1 24 ? -20.109 15.125 16.641 1 93.31 24 LYS B N 1
ATOM 2405 C CA . LYS B 1 24 ? -20.75 14.109 17.469 1 93.31 24 LYS B CA 1
ATOM 2406 C C . LYS B 1 24 ? -19.703 13.281 18.219 1 93.31 24 LYS B C 1
ATOM 2408 O O . LYS B 1 24 ? -19.891 12.945 19.391 1 93.31 24 LYS B O 1
ATOM 2413 N N . ILE B 1 25 ? -18.641 13.016 17.562 1 90.62 25 ILE B N 1
ATOM 2414 C CA . ILE B 1 25 ? -17.656 12.148 18.188 1 90.62 25 ILE B CA 1
ATOM 2415 C C . ILE B 1 25 ? -16.625 12.992 18.922 1 90.62 25 ILE B C 1
ATOM 2417 O O . ILE B 1 25 ? -15.648 12.469 19.469 1 90.62 25 ILE B O 1
ATOM 2421 N N . GLY B 1 26 ? -16.688 14.266 18.859 1 88.25 26 GLY B N 1
ATOM 2422 C CA . GLY B 1 26 ? -15.938 15.141 19.734 1 88.25 26 GLY B CA 1
ATOM 2423 C C . GLY B 1 26 ? -14.625 15.602 19.141 1 88.25 26 GLY B C 1
ATOM 2424 O O . GLY B 1 26 ? -13.766 16.125 19.844 1 88.25 26 GLY B O 1
ATOM 2425 N N . ILE B 1 27 ? -14.383 15.438 17.906 1 90.44 27 ILE B N 1
ATOM 2426 C CA . ILE B 1 27 ? -13.141 15.867 17.266 1 90.44 27 ILE B CA 1
ATOM 2427 C C . ILE B 1 27 ? -13.172 17.375 17.062 1 90.44 27 ILE B C 1
ATOM 2429 O O . ILE B 1 27 ? -12.172 18.062 17.297 1 90.44 27 ILE B O 1
ATOM 2433 N N . ILE B 1 28 ? -14.32 17.844 16.516 1 90 28 ILE B N 1
ATOM 2434 C CA . ILE B 1 28 ? -14.508 19.281 16.422 1 90 28 ILE B CA 1
ATOM 2435 C C . ILE B 1 28 ? -15.57 19.734 17.422 1 90 28 ILE B C 1
ATOM 2437 O O . ILE B 1 28 ? -16.453 18.953 17.797 1 90 28 ILE B O 1
ATOM 2441 N N . ARG B 1 29 ? -15.414 20.938 17.906 1 87.94 29 ARG B N 1
ATOM 2442 C CA . ARG B 1 29 ? -16.266 21.422 18.984 1 87.94 29 ARG B CA 1
ATOM 2443 C C . ARG B 1 29 ? -16.766 22.828 18.703 1 87.94 29 ARG B C 1
ATOM 2445 O O . ARG B 1 29 ? -16.203 23.812 19.188 1 87.94 29 ARG B O 1
ATOM 2452 N N . PRO B 1 30 ? -17.859 22.875 18.031 1 88.38 30 PRO B N 1
ATOM 2453 C CA . PRO B 1 30 ? -18.406 24.203 17.75 1 88.38 30 PRO B CA 1
ATOM 2454 C C . PRO B 1 30 ? -18.891 24.906 19.016 1 88.38 30 PRO B C 1
ATOM 2456 O O . PRO B 1 30 ? -19.016 24.281 20.078 1 88.38 30 PRO B O 1
ATOM 2459 N N . TRP B 1 31 ? -19.047 26.188 18.906 1 86.12 31 TRP B N 1
ATOM 2460 C CA . TRP B 1 31 ? -19.578 26.969 20.016 1 86.12 31 TRP B CA 1
ATOM 2461 C C . TRP B 1 31 ? -20.797 27.766 19.578 1 86.12 31 TRP B C 1
ATOM 2463 O O . TRP B 1 31 ? -21.016 28 18.391 1 86.12 31 TRP B O 1
ATOM 2473 N N . THR B 1 32 ? -21.594 28.031 20.531 1 88.19 32 THR B N 1
ATOM 2474 C CA . THR B 1 32 ? -22.812 28.781 20.266 1 88.19 32 THR B CA 1
ATOM 2475 C C . THR B 1 32 ? -22.656 30.234 20.703 1 88.19 32 THR B C 1
ATOM 2477 O O . THR B 1 32 ? -22.266 30.5 21.844 1 88.19 32 THR B O 1
ATOM 2480 N N . ASP B 1 33 ? -22.891 31.094 19.75 1 86.5 33 ASP B N 1
ATOM 2481 C CA . ASP B 1 33 ? -22.922 32.531 20.094 1 86.5 33 ASP B CA 1
ATOM 2482 C C . ASP B 1 33 ? -24.172 32.844 20.906 1 86.5 33 ASP B C 1
ATOM 2484 O O . ASP B 1 33 ? -25.297 32.688 20.438 1 86.5 33 ASP B O 1
ATOM 2488 N N . LYS B 1 34 ? -24.016 33.312 22.031 1 87.62 34 LYS B N 1
ATOM 2489 C CA . LYS B 1 34 ? -25.109 33.562 22.938 1 87.62 34 LYS B CA 1
ATOM 2490 C C . LYS B 1 34 ? -25.969 34.75 22.453 1 87.62 34 LYS B C 1
ATOM 2492 O O . LYS B 1 34 ? -27.156 34.844 22.797 1 87.62 34 LYS B O 1
ATOM 2497 N N . THR B 1 35 ? -25.359 35.625 21.766 1 89.12 35 THR B N 1
ATOM 2498 C CA . THR B 1 35 ? -26.062 36.812 21.312 1 89.12 35 THR B CA 1
ATOM 2499 C C . THR B 1 35 ? -27.078 36.469 20.219 1 89.12 35 THR B C 1
ATOM 2501 O O . THR B 1 35 ? -28.219 36.906 20.25 1 89.12 35 THR B O 1
ATOM 2504 N N . ASN B 1 36 ? -26.719 35.656 19.25 1 86.81 36 ASN B N 1
ATOM 2505 C CA . ASN B 1 36 ? -27.594 35.344 18.125 1 86.81 36 ASN B CA 1
ATOM 2506 C C . ASN B 1 36 ? -28.062 33.875 18.156 1 86.81 36 ASN B C 1
ATOM 2508 O O . ASN B 1 36 ? -28.922 33.5 17.375 1 86.81 36 ASN B O 1
ATOM 2512 N N . GLY B 1 37 ? -27.453 33.125 19 1 86.25 37 GLY B N 1
ATOM 2513 C CA . GLY B 1 37 ? -27.859 31.75 19.172 1 86.25 37 GLY B CA 1
ATOM 2514 C C . GLY B 1 37 ? -27.312 30.812 18.109 1 86.25 37 GLY B C 1
ATOM 2515 O O . GLY B 1 37 ? -27.641 29.625 18.078 1 86.25 37 GLY B O 1
ATOM 2516 N N . TYR B 1 38 ? -26.516 31.344 17.203 1 87.94 38 TYR B N 1
ATOM 2517 C CA . TYR B 1 38 ? -25.984 30.531 16.109 1 87.94 38 TYR B CA 1
ATOM 2518 C C . TYR B 1 38 ? -24.75 29.766 16.547 1 87.94 38 TYR B C 1
ATOM 2520 O O . TYR B 1 38 ? -23.984 30.219 17.406 1 87.94 38 TYR B O 1
ATOM 2528 N N . ARG B 1 39 ? -24.578 28.562 15.922 1 89.06 39 ARG B N 1
ATOM 2529 C CA . ARG B 1 39 ? -23.406 27.719 16.156 1 89.06 39 ARG B CA 1
ATOM 2530 C C . ARG B 1 39 ? -22.297 28.031 15.148 1 89.06 39 ARG B C 1
ATOM 2532 O O . ARG B 1 39 ? -22.562 28.109 13.953 1 89.06 39 ARG B O 1
ATOM 2539 N N . TYR B 1 40 ? -21.141 28.219 15.711 1 90.75 40 TYR B N 1
ATOM 2540 C CA . TYR B 1 40 ? -20.016 28.531 14.836 1 90.75 40 TYR B CA 1
ATOM 2541 C C . TYR B 1 40 ? -18.859 27.562 15.078 1 90.75 40 TYR B C 1
ATOM 2543 O O . TYR B 1 40 ? -18.688 27.062 16.188 1 90.75 40 TYR B O 1
ATOM 2551 N N . TYR B 1 41 ? -18.203 27.328 13.992 1 89.75 41 TYR B N 1
ATOM 2552 C CA . TYR B 1 41 ? -16.938 26.625 14.047 1 89.75 41 TYR B CA 1
ATOM 2553 C C . TYR B 1 41 ? -15.758 27.594 13.984 1 89.75 41 TYR B C 1
ATOM 2555 O O . TYR B 1 41 ? -15.859 28.656 13.344 1 89.75 41 TYR B O 1
ATOM 2563 N N . SER B 1 42 ? -14.711 27.234 14.656 1 85.12 42 SER B N 1
ATOM 2564 C CA . SER B 1 42 ? -13.547 28.109 14.703 1 85.12 42 SER B CA 1
ATOM 2565 C C . SER B 1 42 ? -12.43 27.594 13.805 1 85.12 42 SER B C 1
ATOM 2567 O O . SER B 1 42 ? -12.531 26.484 13.258 1 85.12 42 SER B O 1
ATOM 2569 N N .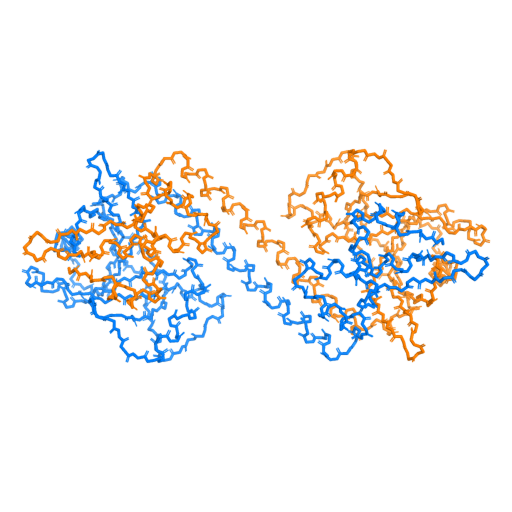 VAL B 1 43 ? -11.391 28.359 13.617 1 82.12 43 VAL B N 1
ATOM 2570 C CA . VAL B 1 43 ? -10.195 27.969 12.867 1 82.12 43 VAL B CA 1
ATOM 2571 C C . VAL B 1 43 ? -9.516 26.797 13.562 1 82.12 43 VAL B C 1
ATOM 2573 O O . VAL B 1 43 ? -8.961 25.922 12.898 1 82.12 43 VAL B O 1
ATOM 2576 N N . VAL B 1 44 ? -9.672 26.75 14.82 1 83.25 44 VAL B N 1
ATOM 2577 C CA . VAL B 1 44 ? -9.125 25.641 15.594 1 83.25 44 VAL B CA 1
ATOM 2578 C C . VAL B 1 44 ? -9.789 24.344 15.172 1 83.25 44 VAL B C 1
ATOM 2580 O O . VAL B 1 44 ? -9.125 23.312 15.039 1 83.25 44 VAL B O 1
ATOM 2583 N N . ASP B 1 45 ? -11.023 24.438 14.945 1 87.06 45 ASP B N 1
ATOM 2584 C CA . ASP B 1 45 ? -11.773 23.266 14.492 1 87.06 45 ASP B CA 1
ATOM 2585 C C . ASP B 1 45 ? -11.289 22.812 13.117 1 87.06 45 ASP B C 1
ATOM 2587 O O . ASP B 1 45 ? -11.18 21.609 12.859 1 87.06 45 ASP B O 1
ATOM 2591 N N . THR B 1 46 ? -11 23.75 12.258 1 87.31 46 THR B N 1
ATOM 2592 C CA . THR B 1 46 ? -10.516 23.406 10.922 1 87.31 46 THR B CA 1
ATOM 2593 C C . THR B 1 46 ? -9.172 22.688 11.008 1 87.31 46 THR B C 1
ATOM 2595 O O . THR B 1 46 ? -8.93 21.719 10.273 1 87.31 46 THR B O 1
ATOM 2598 N N . ARG B 1 47 ? -8.367 23.109 11.891 1 88.25 47 ARG B N 1
ATOM 2599 C CA . ARG B 1 47 ? -7.047 22.516 12.047 1 88.25 47 ARG B CA 1
ATOM 2600 C C . ARG B 1 47 ? -7.156 21.094 12.594 1 88.25 47 ARG B C 1
ATOM 2602 O O . ARG B 1 47 ? -6.473 20.188 12.125 1 88.25 47 ARG B O 1
ATOM 2609 N N . ARG B 1 48 ? -7.969 20.984 13.523 1 88.81 48 ARG B N 1
ATOM 2610 C CA . ARG B 1 48 ? -8.172 19.656 14.109 1 88.81 48 ARG B CA 1
ATOM 2611 C C . ARG B 1 48 ? -8.766 18.688 13.094 1 88.81 48 ARG B C 1
ATOM 2613 O O . ARG B 1 48 ? -8.359 17.531 13.008 1 88.81 48 ARG B O 1
ATOM 2620 N N . PHE B 1 49 ? -9.719 19.203 12.414 1 92.06 49 PHE B N 1
ATOM 2621 C CA . PHE B 1 49 ? -10.328 18.406 11.367 1 92.06 49 PHE B CA 1
ATOM 2622 C C . PHE B 1 49 ? -9.289 17.953 10.352 1 92.06 49 PHE B C 1
ATOM 2624 O O . PHE B 1 49 ? -9.234 16.781 9.984 1 92.06 49 PHE B O 1
ATOM 2631 N N . ASN B 1 50 ? -8.492 18.828 9.922 1 92.69 50 ASN B N 1
ATOM 2632 C CA . ASN B 1 50 ? -7.48 18.531 8.914 1 92.69 50 ASN B CA 1
ATOM 2633 C C . ASN B 1 50 ? -6.43 17.547 9.438 1 92.69 50 ASN B C 1
ATOM 2635 O O . ASN B 1 50 ? -5.922 16.719 8.695 1 92.69 50 ASN B O 1
ATOM 2639 N N . LEU B 1 51 ? -6.098 17.75 10.688 1 93.38 51 LEU B N 1
ATOM 2640 C CA . LEU B 1 51 ? -5.184 16.797 11.305 1 93.38 51 LEU B CA 1
ATOM 2641 C C . LEU B 1 51 ? -5.785 15.391 11.312 1 93.38 51 LEU B C 1
ATOM 2643 O O . LEU B 1 51 ? -5.109 14.414 10.977 1 93.38 51 LEU B O 1
ATOM 2647 N N . CYS B 1 52 ? -6.996 15.344 11.672 1 94.69 52 CYS B N 1
ATOM 2648 C CA . CYS B 1 52 ? -7.688 14.062 11.656 1 94.69 52 CYS B CA 1
ATOM 2649 C C . CYS B 1 52 ? -7.73 13.484 10.25 1 94.69 52 CYS B C 1
ATOM 2651 O O . CYS B 1 52 ? -7.516 12.281 10.062 1 94.69 52 CYS B O 1
ATOM 2653 N N . ARG B 1 53 ? -8.039 14.266 9.344 1 94.69 53 ARG B N 1
ATOM 2654 C CA . ARG B 1 53 ? -8.062 13.852 7.941 1 94.69 53 ARG B CA 1
ATOM 2655 C C . ARG B 1 53 ? -6.723 13.25 7.527 1 94.69 53 ARG B C 1
ATOM 2657 O O . ARG B 1 53 ? -6.684 12.234 6.828 1 94.69 53 ARG B O 1
ATOM 2664 N N . ALA B 1 54 ? -5.664 13.859 7.914 1 95.12 54 ALA B N 1
ATOM 2665 C CA . ALA B 1 54 ? -4.328 13.352 7.613 1 95.12 54 ALA B CA 1
ATOM 2666 C C . ALA B 1 54 ? -4.094 12 8.273 1 95.12 54 ALA B C 1
ATOM 2668 O O . ALA B 1 54 ? -3.545 11.086 7.648 1 95.12 54 ALA B O 1
ATOM 2669 N N . LEU B 1 55 ? -4.523 11.898 9.484 1 96.44 55 LEU B N 1
ATOM 2670 C CA . LEU B 1 55 ? -4.367 10.648 10.219 1 96.44 55 LEU B CA 1
ATOM 2671 C C . LEU B 1 55 ? -5.195 9.539 9.578 1 96.44 55 LEU B C 1
ATOM 2673 O O . LEU B 1 55 ? -4.734 8.398 9.469 1 96.44 55 LEU B O 1
ATOM 2677 N N . ARG B 1 56 ? -6.363 9.898 9.156 1 96.5 56 ARG B N 1
ATOM 2678 C CA . ARG B 1 56 ? -7.215 8.945 8.453 1 96.5 56 ARG B CA 1
ATOM 2679 C C . ARG B 1 56 ? -6.551 8.461 7.164 1 96.5 56 ARG B C 1
ATOM 2681 O O . ARG B 1 56 ? -6.598 7.273 6.844 1 96.5 56 ARG B O 1
ATOM 2688 N N . ALA B 1 57 ? -5.98 9.344 6.461 1 95.62 57 ALA B N 1
ATOM 2689 C CA . ALA B 1 57 ? -5.293 9 5.223 1 95.62 57 ALA B CA 1
ATOM 2690 C C . ALA B 1 57 ? -4.121 8.055 5.488 1 95.62 57 ALA B C 1
ATOM 2692 O O . ALA B 1 57 ? -3.713 7.301 4.605 1 95.62 57 ALA B O 1
ATOM 2693 N N . ALA B 1 58 ? -3.609 8.125 6.695 1 96.62 58 ALA B N 1
ATOM 2694 C CA . ALA B 1 58 ? -2.498 7.262 7.09 1 96.62 58 ALA B CA 1
ATOM 2695 C C . ALA B 1 58 ? -3.002 5.891 7.539 1 96.62 58 ALA B C 1
ATOM 2697 O O . ALA B 1 58 ? -2.209 5.027 7.918 1 96.62 58 ALA B O 1
ATOM 2698 N N . GLY B 1 59 ? -4.262 5.695 7.613 1 96.19 59 GLY B N 1
ATOM 2699 C CA . GLY B 1 59 ? -4.812 4.371 7.875 1 96.19 59 GLY B CA 1
ATOM 2700 C C . GLY B 1 59 ? -5.414 4.238 9.258 1 96.19 59 GLY B C 1
ATOM 2701 O O . GLY B 1 59 ? -5.859 3.158 9.648 1 96.19 59 GLY B O 1
ATOM 2702 N N . PHE B 1 60 ? -5.492 5.297 9.977 1 97.38 60 PHE B N 1
ATOM 2703 C CA . PHE B 1 60 ? -6.062 5.23 11.312 1 97.38 60 PHE B CA 1
ATOM 2704 C C . PHE B 1 60 ? -7.586 5.266 11.258 1 97.38 60 PHE B C 1
ATOM 2706 O O . PHE B 1 60 ? -8.164 5.926 10.391 1 97.38 60 PHE B O 1
ATOM 2713 N N . SER B 1 61 ? -8.164 4.531 12.188 1 96.25 61 SER B N 1
ATOM 2714 C CA . SER B 1 61 ? -9.602 4.648 12.367 1 96.25 61 SER B CA 1
ATOM 2715 C C . SER B 1 61 ? -9.977 5.953 13.062 1 96.25 61 SER B C 1
ATOM 2717 O O . SER B 1 61 ? -9.102 6.637 13.609 1 96.25 61 SER B O 1
ATOM 2719 N N . LEU B 1 62 ? -11.203 6.285 13.062 1 94.31 62 LEU B N 1
ATOM 2720 C CA . LEU B 1 62 ? -11.664 7.473 13.773 1 94.31 62 LEU B CA 1
ATOM 2721 C C . LEU B 1 62 ? -11.453 7.324 15.273 1 94.31 62 LEU B C 1
ATOM 2723 O O . LEU B 1 62 ? -11.164 8.305 15.961 1 94.31 62 LEU B O 1
ATOM 2727 N N . GLU B 1 63 ? -11.617 6.133 15.711 1 94.12 63 GLU B N 1
ATOM 2728 C CA . GLU B 1 63 ? -11.336 5.863 17.125 1 94.12 63 GLU B CA 1
ATOM 2729 C C . GLU B 1 63 ? -9.867 6.102 17.453 1 94.12 63 GLU B C 1
ATOM 2731 O O . GLU B 1 63 ? -9.539 6.695 18.484 1 94.12 63 GLU B O 1
ATOM 2736 N N . ASP B 1 64 ? -9.023 5.613 16.594 1 96 64 ASP B N 1
ATOM 2737 C CA . ASP B 1 64 ? -7.602 5.879 16.766 1 96 64 ASP B CA 1
ATOM 2738 C C . ASP B 1 64 ? -7.316 7.379 16.781 1 96 64 ASP B C 1
ATOM 2740 O O . ASP B 1 64 ? -6.504 7.859 17.562 1 96 64 ASP B O 1
ATOM 2744 N N . CYS B 1 65 ? -7.992 8.125 15.859 1 95.31 65 CYS B N 1
ATOM 2745 C CA . CYS B 1 65 ? -7.805 9.57 15.773 1 95.31 65 CYS B CA 1
ATOM 2746 C C . CYS B 1 65 ? -8.172 10.242 17.094 1 95.31 65 CYS B C 1
ATOM 2748 O O . CYS B 1 65 ? -7.492 11.172 17.531 1 95.31 65 CYS B O 1
ATOM 2750 N N . ARG B 1 66 ? -9.219 9.805 17.688 1 92.38 66 ARG B N 1
ATOM 2751 C CA . ARG B 1 66 ? -9.625 10.367 18.969 1 92.38 66 ARG B CA 1
ATOM 2752 C C . ARG B 1 66 ? -8.531 10.188 20.016 1 92.38 66 ARG B C 1
ATOM 2754 O O . ARG B 1 66 ? -8.219 11.117 20.766 1 92.38 66 ARG B O 1
ATOM 2761 N N . VAL B 1 67 ? -7.977 9.062 20.031 1 92.88 67 VAL B N 1
ATOM 2762 C CA . VAL B 1 67 ? -6.902 8.766 20.969 1 92.88 67 VAL B CA 1
ATOM 2763 C C . VAL B 1 67 ? -5.703 9.664 20.688 1 92.88 67 VAL B C 1
ATOM 2765 O O . VAL B 1 67 ? -5.176 10.312 21.594 1 92.88 67 VAL B O 1
ATOM 2768 N N . LEU B 1 68 ? -5.309 9.758 19.453 1 93.62 68 LEU B N 1
ATOM 2769 C CA . LEU B 1 68 ? -4.117 10.492 19.031 1 93.62 68 LEU B CA 1
ATOM 2770 C C . LEU B 1 68 ? -4.289 11.992 19.281 1 93.62 68 LEU B C 1
ATOM 2772 O O . LEU B 1 68 ? -3.314 12.688 19.594 1 93.62 68 LEU B O 1
ATOM 2776 N N . LEU B 1 69 ? -5.512 12.477 19.203 1 91.31 69 LEU B N 1
ATOM 2777 C CA . LEU B 1 69 ? -5.777 13.898 19.344 1 91.31 69 LEU B CA 1
ATOM 2778 C C . LEU B 1 69 ? -6.062 14.25 20.812 1 91.31 69 LEU B C 1
ATOM 2780 O O . LEU B 1 69 ? -6.004 15.422 21.188 1 91.31 69 LEU B O 1
ATOM 2784 N N . SER B 1 70 ? -6.422 13.273 21.625 1 86.62 70 SER B N 1
ATOM 2785 C CA . SER B 1 70 ? -6.695 13.523 23.047 1 86.62 70 SER B CA 1
ATOM 2786 C C . SER B 1 70 ? -5.41 13.555 23.859 1 86.62 70 SER B C 1
ATOM 2788 O O . SER B 1 70 ? -5.258 14.375 24.766 1 86.62 70 SER B O 1
ATOM 2790 N N . ASP B 1 71 ? -4.539 12.672 23.5 1 88.06 71 ASP B N 1
ATOM 2791 C CA . ASP B 1 71 ? -3.283 12.555 24.234 1 88.06 71 ASP B CA 1
ATOM 2792 C C . ASP B 1 71 ? -2.148 12.102 23.312 1 88.06 71 ASP B C 1
ATOM 2794 O O . ASP B 1 71 ? -1.711 10.953 23.391 1 88.06 71 ASP B O 1
ATOM 2798 N N . PRO B 1 72 ? -1.561 13.023 22.625 1 87.31 72 PRO B N 1
ATOM 2799 C CA . PRO B 1 72 ? -0.526 12.672 21.656 1 87.31 72 PRO B CA 1
ATOM 2800 C C . PRO B 1 72 ? 0.731 12.102 22.312 1 87.31 72 PRO B C 1
ATOM 2802 O O . PRO B 1 72 ? 1.457 11.32 21.688 1 87.31 72 PRO B O 1
ATOM 2805 N N . GLN B 1 73 ? 0.993 12.414 23.578 1 87.5 73 GLN B N 1
ATOM 2806 C CA . GLN B 1 73 ? 2.215 11.969 24.234 1 87.5 73 GLN B CA 1
ATOM 2807 C C . GLN B 1 73 ? 1.979 10.68 25.016 1 87.5 73 GLN B C 1
ATOM 2809 O O . GLN B 1 73 ? 2.91 10.133 25.625 1 87.5 73 GLN B O 1
ATOM 2814 N N . GLY B 1 74 ? 0.827 10.25 25.031 1 89.81 74 GLY B N 1
ATOM 2815 C CA . GLY B 1 74 ? 0.503 9.062 25.812 1 89.81 74 GLY B CA 1
ATOM 2816 C C . GLY B 1 74 ? 1.093 7.793 25.219 1 89.81 74 GLY B C 1
ATOM 2817 O O . GLY B 1 74 ? 1.39 7.73 24.031 1 89.81 74 GLY B O 1
ATOM 2818 N N . ALA B 1 75 ? 1.165 6.793 26 1 93.06 75 ALA B N 1
ATOM 2819 C CA . ALA B 1 75 ? 1.719 5.508 25.594 1 93.06 75 ALA B CA 1
ATOM 2820 C C . ALA B 1 75 ? 0.868 4.863 24.5 1 93.06 75 ALA B C 1
ATOM 2822 O O . ALA B 1 75 ? 1.396 4.223 23.594 1 93.06 75 ALA B O 1
ATOM 2823 N N . GLU B 1 76 ? -0.367 5.012 24.672 1 94.94 76 GLU B N 1
ATOM 2824 C CA . GLU B 1 76 ? -1.263 4.438 23.672 1 94.94 76 GLU B CA 1
ATOM 2825 C C . GLU B 1 76 ? -1.052 5.082 22.297 1 94.94 76 GLU B C 1
ATOM 2827 O O . GLU B 1 76 ? -1.063 4.395 21.281 1 94.94 76 GLU B O 1
ATOM 2832 N N . SER B 1 77 ? -0.923 6.348 22.281 1 94.5 77 SER B N 1
ATOM 2833 C CA . SER B 1 77 ? -0.658 7.062 21.047 1 94.5 77 SER B CA 1
ATOM 2834 C C . SER B 1 77 ? 0.645 6.594 20.406 1 94.5 77 SER B C 1
ATOM 2836 O O . SER B 1 77 ? 0.696 6.34 19.203 1 94.5 77 SER B O 1
ATOM 2838 N N . ALA B 1 78 ? 1.643 6.449 21.234 1 94.88 78 ALA B N 1
ATOM 2839 C CA . ALA B 1 78 ? 2.934 5.984 20.734 1 94.88 78 ALA B CA 1
ATOM 2840 C C . ALA B 1 78 ? 2.814 4.59 20.125 1 94.88 78 ALA B C 1
ATOM 2842 O O . ALA B 1 78 ? 3.375 4.324 19.062 1 94.88 78 ALA B O 1
ATOM 2843 N N . ALA B 1 79 ? 2.115 3.789 20.75 1 96.69 79 ALA B N 1
ATOM 2844 C CA . ALA B 1 79 ? 1.931 2.418 20.281 1 96.69 79 ALA B CA 1
ATOM 2845 C C . ALA B 1 79 ? 1.168 2.389 18.969 1 96.69 79 ALA B C 1
ATOM 2847 O O . ALA B 1 79 ? 1.496 1.606 18.062 1 96.69 79 ALA B O 1
ATOM 2848 N N . LEU B 1 80 ? 0.145 3.191 18.859 1 97.12 80 LEU B N 1
ATOM 2849 C CA . LEU B 1 80 ? -0.645 3.268 17.625 1 97.12 80 LEU B CA 1
ATOM 2850 C C . LEU B 1 80 ? 0.214 3.729 16.453 1 97.12 80 LEU B C 1
ATOM 2852 O O . LEU B 1 80 ? 0.155 3.146 15.367 1 97.12 80 LEU B O 1
ATOM 2856 N N . LEU B 1 81 ? 0.96 4.777 16.703 1 97.19 81 LEU B N 1
ATOM 2857 C CA . LEU B 1 81 ? 1.812 5.316 15.656 1 97.19 81 LEU B CA 1
ATOM 2858 C C . LEU B 1 81 ? 2.844 4.285 15.211 1 97.19 81 LEU B C 1
ATOM 2860 O O . LEU B 1 81 ? 3.062 4.094 14.016 1 97.19 81 LEU B O 1
ATOM 2864 N N . GLN B 1 82 ? 3.42 3.635 16.156 1 96.81 82 GLN B N 1
ATOM 2865 C CA . GLN B 1 82 ? 4.43 2.625 15.859 1 96.81 82 GLN B CA 1
ATOM 2866 C C . GLN B 1 82 ? 3.832 1.462 15.07 1 96.81 82 GLN B C 1
ATOM 2868 O O . GLN B 1 82 ? 4.398 1.029 14.062 1 96.81 82 GLN B O 1
ATOM 2873 N N . LYS B 1 83 ? 2.791 1.001 15.547 1 97.5 83 LYS B N 1
ATOM 2874 C CA . LYS B 1 83 ? 2.125 -0.12 14.891 1 97.5 83 LYS B CA 1
ATOM 2875 C C . LYS B 1 83 ? 1.753 0.229 13.445 1 97.5 83 LYS B C 1
ATOM 2877 O O . LYS B 1 83 ? 1.99 -0.56 12.531 1 97.5 83 LYS B O 1
ATOM 2882 N N . GLN B 1 84 ? 1.16 1.355 13.266 1 97.94 84 GLN B N 1
ATOM 2883 C CA . GLN B 1 84 ? 0.74 1.778 11.938 1 97.94 84 GLN B CA 1
ATOM 2884 C C . GLN B 1 84 ? 1.942 1.981 11.016 1 97.94 84 GLN B C 1
ATOM 2886 O O . GLN B 1 84 ? 1.886 1.654 9.828 1 97.94 84 GLN B O 1
ATOM 2891 N N . ALA B 1 85 ? 3.012 2.52 11.539 1 97.69 85 ALA B N 1
ATOM 2892 C CA . ALA B 1 85 ? 4.223 2.697 10.742 1 97.69 85 ALA B CA 1
ATOM 2893 C C . ALA B 1 85 ? 4.77 1.353 10.273 1 97.69 85 ALA B C 1
ATOM 2895 O O . ALA B 1 85 ? 5.184 1.213 9.117 1 97.69 85 ALA B O 1
ATOM 2896 N N . GLU B 1 86 ? 4.734 0.416 11.109 1 96.12 86 GLU B N 1
ATOM 2897 C CA . GLU B 1 86 ? 5.219 -0.919 10.766 1 96.12 86 GLU B CA 1
ATOM 2898 C C . GLU B 1 86 ? 4.328 -1.574 9.711 1 96.12 86 GLU B C 1
ATOM 2900 O O . GLU B 1 86 ? 4.824 -2.201 8.773 1 96.12 86 GLU B O 1
ATOM 2905 N N . GLU B 1 87 ? 3.092 -1.422 9.938 1 95.94 87 GLU B N 1
ATOM 2906 C CA . GLU B 1 87 ? 2.146 -1.99 8.977 1 95.94 87 GLU B CA 1
ATOM 2907 C C . GLU B 1 87 ? 2.32 -1.365 7.598 1 95.94 87 GLU B C 1
ATOM 2909 O O . GLU B 1 87 ? 2.307 -2.07 6.586 1 95.94 87 GLU B O 1
ATOM 2914 N N . LEU B 1 88 ? 2.459 -0.112 7.543 1 97.38 88 LEU B N 1
ATOM 2915 C CA . LEU B 1 88 ? 2.648 0.587 6.277 1 97.38 88 LEU B CA 1
ATOM 2916 C C . LEU B 1 88 ? 3.967 0.186 5.625 1 97.38 88 LEU B C 1
ATOM 2918 O O . LEU B 1 88 ? 4.051 0.075 4.402 1 97.38 88 LEU B O 1
ATOM 2922 N N . SER B 1 89 ? 4.961 -0.012 6.406 1 96.5 89 SER B N 1
ATOM 2923 C CA . SER B 1 89 ? 6.242 -0.457 5.871 1 96.5 89 SER B CA 1
ATOM 2924 C C . SER B 1 89 ? 6.121 -1.828 5.215 1 96.5 89 SER B C 1
ATOM 2926 O O . SER B 1 89 ? 6.66 -2.053 4.129 1 96.5 89 SER B O 1
ATOM 2928 N N . LYS B 1 90 ? 5.438 -2.686 5.84 1 94.19 90 LYS B N 1
ATOM 2929 C CA . LYS B 1 90 ? 5.215 -4.012 5.277 1 94.19 90 LYS B CA 1
ATOM 2930 C C . LYS B 1 90 ? 4.406 -3.932 3.984 1 94.19 90 LYS B C 1
ATOM 2932 O O . LYS B 1 90 ? 4.715 -4.621 3.01 1 94.19 90 LYS B O 1
ATOM 2937 N N . GLN B 1 91 ? 3.432 -3.131 4.031 1 95.25 91 GLN B N 1
ATOM 2938 C CA . GLN B 1 91 ? 2.613 -2.932 2.84 1 95.25 91 GLN B CA 1
ATOM 2939 C C . GLN B 1 91 ? 3.445 -2.385 1.684 1 95.25 91 GLN B C 1
ATOM 2941 O O . GLN B 1 91 ? 3.26 -2.787 0.533 1 95.25 91 GLN B O 1
ATOM 2946 N N . ALA B 1 92 ? 4.281 -1.456 2.006 1 97.12 92 ALA B N 1
ATOM 2947 C CA . ALA B 1 92 ? 5.148 -0.861 0.991 1 97.12 92 ALA B CA 1
ATOM 2948 C C . ALA B 1 92 ? 6.043 -1.915 0.346 1 97.12 92 ALA B C 1
ATOM 2950 O O . ALA B 1 92 ? 6.172 -1.963 -0.879 1 97.12 92 ALA B O 1
ATOM 2951 N N . ILE B 1 93 ? 6.566 -2.736 1.116 1 97.12 93 ILE B N 1
ATOM 2952 C CA . ILE B 1 93 ? 7.461 -3.779 0.624 1 97.12 93 ILE B CA 1
ATOM 2953 C C . ILE B 1 93 ? 6.684 -4.746 -0.266 1 97.12 93 ILE B C 1
ATOM 2955 O O . ILE B 1 93 ? 7.125 -5.078 -1.369 1 97.12 93 ILE B O 1
ATOM 2959 N N . LEU B 1 94 ? 5.574 -5.176 0.213 1 96.88 94 LEU B N 1
ATOM 2960 C CA . LEU B 1 94 ? 4.754 -6.105 -0.557 1 96.88 94 LEU B CA 1
ATOM 2961 C C . LEU B 1 94 ? 4.355 -5.496 -1.898 1 96.88 94 LEU B C 1
ATOM 2963 O O . LEU B 1 94 ? 4.426 -6.164 -2.932 1 96.88 94 LEU B O 1
ATOM 2967 N N . ALA B 1 95 ? 3.943 -4.266 -1.873 1 97.5 95 ALA B N 1
ATOM 2968 C CA . ALA B 1 95 ? 3.545 -3.59 -3.105 1 97.5 95 ALA B CA 1
ATOM 2969 C C . ALA B 1 95 ? 4.711 -3.494 -4.082 1 97.5 95 ALA B C 1
ATOM 2971 O O . ALA B 1 95 ? 4.547 -3.719 -5.281 1 97.5 95 ALA B O 1
ATOM 2972 N N . GLN B 1 96 ? 5.82 -3.17 -3.594 1 97.19 96 GLN B N 1
ATOM 2973 C CA . GLN B 1 96 ? 7.008 -3.053 -4.434 1 97.19 96 GLN B CA 1
ATOM 2974 C C . GLN B 1 96 ? 7.383 -4.398 -5.051 1 97.19 96 GLN B C 1
ATOM 2976 O O . GLN B 1 96 ? 7.684 -4.477 -6.242 1 97.19 96 GLN B O 1
ATOM 2981 N N . LEU B 1 97 ? 7.398 -5.379 -4.23 1 97.75 97 LEU B N 1
ATOM 2982 C CA . LEU B 1 97 ? 7.715 -6.715 -4.723 1 97.75 97 LEU B CA 1
ATOM 2983 C C . LEU B 1 97 ? 6.688 -7.176 -5.746 1 97.75 97 LEU B C 1
ATOM 2985 O O . LEU B 1 97 ? 7.039 -7.793 -6.754 1 97.75 97 LEU B O 1
ATOM 2989 N N . THR B 1 98 ? 5.441 -6.895 -5.508 1 98 98 THR B N 1
ATOM 2990 C CA . THR B 1 98 ? 4.375 -7.27 -6.43 1 98 98 THR B CA 1
ATOM 2991 C C . THR B 1 98 ? 4.531 -6.547 -7.762 1 98 98 THR B C 1
ATOM 2993 O O . THR B 1 98 ? 4.383 -7.152 -8.828 1 98 98 THR B O 1
ATOM 2996 N N . ALA B 1 99 ? 4.848 -5.262 -7.703 1 97.62 99 ALA B N 1
ATOM 2997 C CA . ALA B 1 99 ? 5.082 -4.504 -8.93 1 97.62 99 ALA B CA 1
ATOM 2998 C C . ALA B 1 99 ? 6.203 -5.133 -9.75 1 97.62 99 ALA B C 1
ATOM 3000 O O . ALA B 1 99 ? 6.082 -5.273 -10.977 1 97.62 99 ALA B O 1
ATOM 3001 N N . ARG B 1 100 ? 7.223 -5.488 -9.086 1 96.25 100 ARG B N 1
ATOM 3002 C CA . ARG B 1 100 ? 8.344 -6.141 -9.758 1 96.25 100 ARG B CA 1
ATOM 3003 C C . ARG B 1 100 ? 7.906 -7.457 -10.391 1 96.25 100 ARG B C 1
ATOM 3005 O O . ARG B 1 100 ? 8.289 -7.762 -11.523 1 96.25 100 ARG B O 1
ATOM 3012 N N . GLN B 1 101 ? 7.184 -8.203 -9.688 1 95.12 101 GLN B N 1
ATOM 3013 C CA . GLN B 1 101 ? 6.691 -9.477 -10.195 1 95.12 101 GLN B CA 1
ATOM 3014 C C . GLN B 1 101 ? 5.805 -9.273 -11.422 1 95.12 101 GLN B C 1
ATOM 3016 O O . GLN B 1 101 ? 5.859 -10.062 -12.367 1 95.12 101 GLN B O 1
ATOM 3021 N N . LEU B 1 102 ? 4.988 -8.281 -11.391 1 96.62 102 LEU B N 1
ATOM 3022 C CA . LEU B 1 102 ? 4.102 -8.016 -12.523 1 96.62 102 LEU B CA 1
ATOM 3023 C C . LEU B 1 102 ? 4.902 -7.625 -13.758 1 96.62 102 LEU B C 1
ATOM 3025 O O . LEU B 1 102 ? 4.555 -8.016 -14.875 1 96.62 102 LEU B O 1
ATOM 3029 N N . ARG B 1 103 ? 5.934 -6.879 -13.562 1 95.38 103 ARG B N 1
ATOM 3030 C CA . ARG B 1 103 ? 6.797 -6.527 -14.688 1 95.38 103 ARG B CA 1
ATOM 3031 C C . ARG B 1 103 ? 7.48 -7.766 -15.258 1 95.38 103 ARG B C 1
ATOM 3033 O O . ARG B 1 103 ? 7.609 -7.902 -16.484 1 95.38 103 ARG B O 1
ATOM 3040 N N . HIS B 1 104 ? 7.891 -8.633 -14.375 1 91.81 104 HIS B N 1
ATOM 3041 C CA . HIS B 1 104 ? 8.461 -9.898 -14.82 1 91.81 104 HIS B CA 1
ATOM 3042 C C . HIS B 1 104 ? 7.438 -10.727 -15.586 1 91.81 104 HIS B C 1
ATOM 3044 O O . HIS B 1 104 ? 7.758 -11.32 -16.625 1 91.81 104 HIS B O 1
ATOM 3050 N N . MET B 1 105 ? 6.246 -10.758 -15.062 1 91.88 105 MET B N 1
ATOM 3051 C CA . MET B 1 105 ? 5.172 -11.484 -15.727 1 91.88 105 MET B CA 1
ATOM 3052 C C . MET B 1 105 ? 4.945 -10.945 -17.141 1 91.88 105 MET B C 1
ATOM 3054 O O . MET B 1 105 ? 4.719 -11.719 -18.078 1 91.88 105 MET B O 1
ATOM 3058 N N . GLN B 1 106 ? 4.984 -9.688 -17.234 1 92.62 106 GLN B N 1
ATOM 3059 C CA . GLN B 1 106 ? 4.824 -9.078 -18.547 1 92.62 106 GLN B CA 1
ATOM 3060 C C . GLN B 1 106 ? 5.895 -9.562 -19.516 1 92.62 106 GLN B C 1
ATOM 3062 O O . GLN B 1 106 ? 5.594 -9.891 -20.672 1 92.62 106 GLN B O 1
ATOM 3067 N N . GLU B 1 107 ? 7.102 -9.617 -19.047 1 90.5 107 GLU B N 1
ATOM 3068 C CA . GLU B 1 107 ? 8.211 -10.094 -19.875 1 90.5 107 GLU B CA 1
ATOM 3069 C C . GLU B 1 107 ? 8.031 -11.555 -20.266 1 90.5 107 GLU B C 1
ATOM 3071 O O . GLU B 1 107 ? 8.227 -11.93 -21.422 1 90.5 107 GLU B O 1
ATOM 3076 N N . VAL B 1 108 ? 7.664 -12.328 -19.328 1 86.38 108 VAL B N 1
ATOM 3077 C CA . VAL B 1 108 ? 7.5 -13.758 -19.547 1 86.38 108 VAL B CA 1
ATOM 3078 C C . VAL B 1 108 ? 6.348 -14.008 -20.516 1 86.38 108 VAL B C 1
ATOM 3080 O O . VAL B 1 108 ? 6.48 -14.797 -21.453 1 86.38 108 VAL B O 1
ATOM 3083 N N . PHE B 1 109 ? 5.223 -13.375 -20.25 1 86.19 109 PHE B N 1
ATOM 3084 C CA . PHE B 1 109 ? 4.062 -13.531 -21.125 1 86.19 109 PHE B CA 1
ATOM 3085 C C . PHE B 1 109 ? 4.41 -13.172 -22.562 1 86.19 109 PHE B C 1
ATOM 3087 O O . PHE B 1 109 ? 4.016 -13.875 -23.5 1 86.19 109 PHE B O 1
ATOM 3094 N N . GLY B 1 110 ? 5.141 -12.094 -22.688 1 85.69 110 GLY B N 1
ATOM 3095 C CA . GLY B 1 110 ? 5.469 -11.602 -24.016 1 85.69 110 GLY B CA 1
ATOM 3096 C C . GLY B 1 110 ? 6.281 -12.586 -24.844 1 85.69 110 GLY B C 1
ATOM 3097 O O . GLY B 1 110 ? 6.23 -12.57 -26.078 1 85.69 110 GLY B O 1
ATOM 3098 N N . ARG B 1 111 ? 6.961 -13.562 -24.156 1 86.81 111 ARG B N 1
ATOM 3099 C CA . ARG B 1 111 ? 7.855 -14.477 -24.875 1 86.81 111 ARG B CA 1
ATOM 3100 C C . ARG B 1 111 ? 7.539 -15.93 -24.531 1 86.81 111 ARG B C 1
ATOM 3102 O O . ARG B 1 111 ? 8.383 -16.812 -24.719 1 86.81 111 ARG B O 1
ATOM 3109 N N . VAL B 1 112 ? 6.391 -16.156 -23.984 1 86.56 112 VAL B N 1
ATOM 3110 C CA . VAL B 1 112 ? 6.121 -17.484 -23.422 1 86.56 112 VAL B CA 1
ATOM 3111 C C . VAL B 1 112 ? 6.102 -18.516 -24.547 1 86.56 112 VAL B C 1
ATOM 3113 O O . VAL B 1 112 ? 6.664 -19.609 -24.406 1 86.56 112 VAL B O 1
ATOM 3116 N N . GLU B 1 113 ? 5.535 -18.203 -25.719 1 84.25 113 GLU B N 1
ATOM 3117 C CA . GLU B 1 113 ? 5.449 -19.141 -26.844 1 84.25 113 GLU B CA 1
ATOM 3118 C C . GLU B 1 113 ? 6.832 -19.438 -27.422 1 84.25 113 GLU B C 1
ATOM 3120 O O . GLU B 1 113 ? 7.125 -20.578 -27.781 1 84.25 113 GLU B O 1
ATOM 3125 N N . GLU B 1 114 ? 7.598 -18.422 -27.391 1 86.81 114 GLU B N 1
ATOM 3126 C CA . GLU B 1 114 ? 8.938 -18.578 -27.953 1 86.81 114 GLU B CA 1
ATOM 3127 C C . GLU B 1 114 ? 9.805 -19.469 -27.078 1 86.81 114 GLU B C 1
ATOM 3129 O O . GLU B 1 114 ? 10.734 -20.109 -27.562 1 86.81 114 GLU B O 1
ATOM 3134 N N . ASN B 1 115 ? 9.469 -19.578 -25.875 1 85.75 115 ASN B N 1
ATOM 3135 C CA . ASN B 1 115 ? 10.32 -20.297 -24.938 1 85.75 115 ASN B CA 1
ATOM 3136 C C . ASN B 1 115 ? 9.836 -21.734 -24.734 1 85.75 115 ASN B C 1
ATOM 3138 O O . ASN B 1 115 ? 10.531 -22.547 -24.109 1 85.75 115 ASN B O 1
ATOM 3142 N N . VAL B 1 116 ? 8.695 -22.031 -25.203 1 86.88 116 VAL B N 1
ATOM 3143 C CA . VAL B 1 116 ? 8.164 -23.375 -25.031 1 86.88 116 VAL B CA 1
ATOM 3144 C C . VAL B 1 116 ? 9.109 -24.391 -25.688 1 86.88 116 VAL B C 1
ATOM 3146 O O . VAL B 1 116 ? 9.508 -24.219 -26.844 1 86.88 116 VAL B O 1
ATOM 3149 N N . GLY B 1 117 ? 9.477 -25.344 -24.891 1 83.06 117 GLY B N 1
ATOM 3150 C CA . GLY B 1 117 ? 10.312 -26.422 -25.406 1 83.06 117 GLY B CA 1
ATOM 3151 C C . GLY B 1 117 ? 11.797 -26.109 -25.328 1 83.06 117 GLY B C 1
ATOM 3152 O O . GLY B 1 117 ? 12.625 -26.984 -25.578 1 83.06 117 GLY B O 1
ATOM 3153 N N . GLN B 1 118 ? 12.102 -24.938 -25.031 1 86.38 118 GLN B N 1
ATOM 3154 C CA . GLN B 1 118 ? 13.508 -24.562 -24.891 1 86.38 118 GLN B CA 1
ATOM 3155 C C . GLN B 1 118 ? 14.039 -24.891 -23.5 1 86.38 118 GLN B C 1
ATOM 3157 O O . GLN B 1 118 ? 13.281 -24.891 -22.531 1 86.38 118 GLN B O 1
ATOM 3162 N N . ILE B 1 119 ? 15.312 -25.297 -23.5 1 88.5 119 ILE B N 1
ATOM 3163 C CA . ILE B 1 119 ? 15.977 -25.562 -22.234 1 88.5 119 ILE B CA 1
ATOM 3164 C C . ILE B 1 119 ? 17.156 -24.625 -22.047 1 88.5 119 ILE B C 1
ATOM 3166 O O . ILE B 1 119 ? 17.922 -24.391 -22.984 1 88.5 119 ILE B O 1
ATOM 3170 N N . TRP B 1 120 ? 17.234 -24.094 -20.938 1 88 120 TRP B N 1
ATOM 3171 C CA . TRP B 1 120 ? 18.344 -23.203 -20.641 1 88 120 TRP B CA 1
ATOM 3172 C C . TRP B 1 120 ? 18.812 -23.375 -19.203 1 88 120 TRP B C 1
ATOM 3174 O O . TRP B 1 120 ? 18.094 -23.953 -18.375 1 88 120 TRP B O 1
ATOM 3184 N N . GLN B 1 121 ? 20.031 -23.016 -18.984 1 90.19 121 GLN B N 1
ATOM 3185 C CA . GLN B 1 121 ? 20.578 -23.016 -17.641 1 90.19 121 GLN B CA 1
ATOM 3186 C C . GLN B 1 121 ? 20.438 -21.641 -16.984 1 90.19 121 GLN B C 1
ATOM 3188 O O . GLN B 1 121 ? 20.688 -20.625 -17.625 1 90.19 121 GLN B O 1
ATOM 3193 N N . GLU B 1 122 ? 19.969 -21.703 -15.711 1 92.44 122 GLU B N 1
ATOM 3194 C CA . GLU B 1 122 ? 19.766 -20.438 -14.992 1 92.44 122 GLU B CA 1
ATOM 3195 C C . GLU B 1 122 ? 20.141 -20.594 -13.516 1 92.44 122 GLU B C 1
ATOM 3197 O O . GLU B 1 122 ? 19.938 -21.656 -12.93 1 92.44 122 GLU B O 1
ATOM 3202 N N . HIS B 1 123 ? 20.734 -19.5 -12.977 1 96.5 123 HIS B N 1
ATOM 3203 C CA . HIS B 1 123 ? 20.969 -19.469 -11.539 1 96.5 123 HIS B CA 1
ATOM 3204 C C . HIS B 1 123 ? 19.719 -19 -10.797 1 96.5 123 HIS B C 1
ATOM 3206 O O . HIS B 1 123 ? 19.25 -17.875 -11.008 1 96.5 123 HIS B O 1
ATOM 3212 N N . LEU B 1 124 ? 19.172 -19.812 -9.969 1 96.38 124 LEU B N 1
ATOM 3213 C CA . LEU B 1 124 ? 18.016 -19.469 -9.164 1 96.38 124 LEU B CA 1
ATOM 3214 C C . LEU B 1 124 ? 18.406 -19.234 -7.707 1 96.38 124 LEU B C 1
ATOM 3216 O O . LEU B 1 124 ? 19.359 -19.844 -7.211 1 96.38 124 LEU B O 1
ATOM 3220 N N . PRO B 1 125 ? 17.781 -18.328 -7.051 1 96.75 125 PRO B N 1
ATOM 3221 C CA . PRO B 1 125 ? 18.125 -18.016 -5.66 1 96.75 125 PRO B CA 1
ATOM 3222 C C . PRO B 1 125 ? 17.625 -19.078 -4.676 1 96.75 125 PRO B C 1
ATOM 3224 O O . PRO B 1 125 ? 16.812 -19.922 -5.035 1 96.75 125 PRO B O 1
ATOM 3227 N N . ASP B 1 126 ? 18.156 -18.938 -3.418 1 98 126 ASP B N 1
ATOM 3228 C CA . ASP B 1 126 ? 17.594 -19.719 -2.311 1 98 126 ASP B CA 1
ATOM 3229 C C . ASP B 1 126 ? 16.109 -19.422 -2.119 1 98 126 ASP B C 1
ATOM 3231 O O . ASP B 1 126 ? 15.664 -18.297 -2.377 1 98 126 ASP B O 1
ATOM 3235 N N . ALA B 1 127 ? 15.406 -20.469 -1.68 1 98.12 127 ALA B N 1
ATOM 3236 C CA . ALA B 1 127 ? 13.977 -20.281 -1.486 1 98.12 127 ALA B CA 1
ATOM 3237 C C . ALA B 1 127 ? 13.484 -21.047 -0.26 1 98.12 127 ALA B C 1
ATOM 3239 O O . ALA B 1 127 ? 14.211 -21.875 0.3 1 98.12 127 ALA B O 1
ATOM 3240 N N . TRP B 1 128 ? 12.391 -20.609 0.237 1 98.19 128 TRP B N 1
ATOM 3241 C CA . TRP B 1 128 ? 11.641 -21.312 1.268 1 98.19 128 TRP B CA 1
ATOM 3242 C C . TRP B 1 128 ? 10.398 -21.969 0.679 1 98.19 128 TRP B C 1
ATOM 3244 O O . TRP B 1 128 ? 9.75 -21.406 -0.207 1 98.19 128 TRP B O 1
ATOM 3254 N N . ARG B 1 129 ? 10.086 -23.156 1.205 1 97.38 129 ARG B N 1
ATOM 3255 C CA . ARG B 1 129 ? 8.945 -23.891 0.671 1 97.38 129 ARG B CA 1
ATOM 3256 C C . ARG B 1 129 ? 8.102 -24.484 1.794 1 97.38 129 ARG B C 1
ATOM 3258 O O . ARG B 1 129 ? 8.641 -24.922 2.814 1 97.38 129 ARG B O 1
ATOM 3265 N N . LEU B 1 130 ? 6.848 -24.484 1.602 1 95.44 130 LEU B N 1
ATOM 3266 C CA . LEU B 1 130 ? 5.867 -25.141 2.457 1 95.44 130 LEU B CA 1
ATOM 3267 C C . LEU B 1 130 ? 5.07 -26.172 1.67 1 95.44 130 LEU B C 1
ATOM 3269 O O . LEU B 1 130 ? 4.273 -25.812 0.799 1 95.44 130 LEU B O 1
ATOM 3273 N N . THR B 1 131 ? 5.293 -27.422 1.937 1 93.69 131 THR B N 1
ATOM 3274 C CA . THR B 1 131 ? 4.547 -28.484 1.272 1 93.69 131 THR B CA 1
ATOM 3275 C C . THR B 1 131 ? 3.109 -28.531 1.783 1 93.69 131 THR B C 1
ATOM 3277 O O . THR B 1 131 ? 2.875 -28.531 2.994 1 93.69 131 THR B O 1
ATOM 3280 N N . ILE B 1 132 ? 2.195 -28.625 0.861 1 88.38 132 ILE B N 1
ATOM 3281 C CA . ILE B 1 132 ? 0.81 -28.531 1.312 1 88.38 132 ILE B CA 1
ATOM 3282 C C . ILE B 1 132 ? 0.051 -29.781 0.914 1 88.38 132 ILE B C 1
ATOM 3284 O O . ILE B 1 132 ? -1.05 -30.047 1.408 1 88.38 132 ILE B O 1
ATOM 3288 N N . ALA B 1 133 ? 0.551 -30.516 -0 1 84.12 133 ALA B N 1
ATOM 3289 C CA . ALA B 1 133 ? -0.104 -31.734 -0.455 1 84.12 133 ALA B CA 1
ATOM 3290 C C . ALA B 1 133 ? 0.917 -32.75 -0.976 1 84.12 133 ALA B C 1
ATOM 3292 O O . ALA B 1 133 ? 2.072 -32.406 -1.224 1 84.12 133 ALA B O 1
ATOM 3293 N N . GLU B 1 134 ? 0.535 -33.938 -0.956 1 82.12 134 GLU B N 1
ATOM 3294 C CA . GLU B 1 134 ? 1.229 -35 -1.669 1 82.12 134 GLU B CA 1
ATOM 3295 C C . GLU B 1 134 ? 0.405 -35.5 -2.85 1 82.12 134 GLU B C 1
ATOM 3297 O O . GLU B 1 134 ? -0.642 -36.125 -2.664 1 82.12 134 GLU B O 1
ATOM 3302 N N . GLY B 1 135 ? 1.017 -35.188 -3.943 1 75 135 GLY B N 1
ATOM 3303 C CA . GLY B 1 135 ? 0.172 -35.438 -5.102 1 75 135 GLY B CA 1
ATOM 3304 C C . GLY B 1 135 ? -1.118 -34.625 -5.078 1 75 135 GLY B C 1
ATOM 3305 O O . GLY B 1 135 ? -1.093 -33.406 -4.973 1 75 135 GLY B O 1
ATOM 3306 N N . GLU B 1 136 ? -2.168 -35.344 -5.039 1 69.75 136 GLU B N 1
ATOM 3307 C CA . GLU B 1 136 ? -3.469 -34.688 -5.082 1 69.75 136 GLU B CA 1
ATOM 3308 C C . GLU B 1 136 ? -4.168 -34.781 -3.727 1 69.75 136 GLU B C 1
ATOM 3310 O O . GLU B 1 136 ? -5.332 -34.375 -3.602 1 69.75 136 GLU B O 1
ATOM 3315 N N . THR B 1 137 ? -3.443 -35.125 -2.73 1 74.81 137 THR B N 1
ATOM 3316 C CA . THR B 1 137 ? -4.004 -35.281 -1.393 1 74.81 137 THR B CA 1
ATOM 3317 C C . THR B 1 137 ? -3.477 -34.219 -0.452 1 74.81 137 THR B C 1
ATOM 3319 O O . THR B 1 137 ? -2.279 -34.156 -0.168 1 74.81 137 THR B O 1
ATOM 3322 N N . PRO B 1 138 ? -4.422 -33.469 0.004 1 77.81 138 PRO B N 1
ATOM 3323 C CA . PRO B 1 138 ? -3.967 -32.438 0.945 1 77.81 138 PRO B CA 1
ATOM 3324 C C . PRO B 1 138 ? -3.414 -33.031 2.24 1 77.81 138 PRO B C 1
ATOM 3326 O O . PRO B 1 138 ? -3.896 -34.062 2.703 1 77.81 138 PRO B O 1
ATOM 3329 N N . LEU B 1 139 ? -2.434 -32.344 2.787 1 79.38 139 LEU B N 1
ATOM 3330 C CA . LEU B 1 139 ? -1.899 -32.75 4.078 1 79.38 139 LEU B CA 1
ATOM 3331 C C . LEU B 1 139 ? -2.812 -32.312 5.215 1 79.38 139 LEU B C 1
ATOM 3333 O O . LEU B 1 139 ? -3.334 -31.203 5.199 1 79.38 139 LEU B O 1
ATOM 3337 N N . LYS B 1 140 ? -3.199 -33.219 6.102 1 79.88 140 LYS B N 1
ATOM 3338 C CA . LYS B 1 140 ? -4.078 -32.906 7.227 1 79.88 140 LYS B CA 1
ATOM 3339 C C . LYS B 1 140 ? -3.271 -32.531 8.469 1 79.88 140 LYS B C 1
ATOM 3341 O O . LYS B 1 140 ? -3.18 -33.344 9.414 1 79.88 140 LYS B O 1
ATOM 3346 N N . ASP B 1 141 ? -2.582 -31.562 8.414 1 85.81 141 ASP B N 1
ATOM 3347 C CA . ASP B 1 141 ? -1.821 -31 9.523 1 85.81 141 ASP B CA 1
ATOM 3348 C C . ASP B 1 141 ? -2.289 -29.578 9.852 1 85.81 141 ASP B C 1
ATOM 3350 O O . ASP B 1 141 ? -2.086 -28.656 9.07 1 85.81 141 ASP B O 1
ATOM 3354 N N . PRO B 1 142 ? -2.912 -29.484 11.031 1 87.62 142 PRO B N 1
ATOM 3355 C CA . PRO B 1 142 ? -3.471 -28.172 11.391 1 87.62 142 PRO B CA 1
ATOM 3356 C C . PRO B 1 142 ? -2.422 -27.062 11.406 1 87.62 142 PRO B C 1
ATOM 3358 O O . PRO B 1 142 ? -2.721 -25.922 11.055 1 87.62 142 PRO B O 1
ATOM 3361 N N . GLN B 1 143 ? -1.259 -27.391 11.82 1 89.19 143 GLN B N 1
ATOM 3362 C CA . GLN B 1 143 ? -0.194 -26.406 11.867 1 89.19 143 GLN B CA 1
ATOM 3363 C C . GLN B 1 143 ? 0.189 -25.938 10.461 1 89.19 143 GLN B C 1
ATOM 3365 O O . GLN B 1 143 ? 0.381 -24.75 10.219 1 89.19 143 GLN B O 1
ATOM 3370 N N . LYS B 1 144 ? 0.321 -26.828 9.555 1 88.44 144 LYS B N 1
ATOM 3371 C CA . LYS B 1 144 ? 0.644 -26.5 8.172 1 88.44 144 LYS B CA 1
ATOM 3372 C C . LYS B 1 144 ? -0.485 -25.703 7.52 1 88.44 144 LYS B C 1
ATOM 3374 O O . LYS B 1 144 ? -0.235 -24.797 6.711 1 88.44 144 LYS B O 1
ATOM 3379 N N . GLU B 1 145 ? -1.639 -26.031 7.949 1 88.56 145 GLU B N 1
ATOM 3380 C CA . GLU B 1 145 ? -2.783 -25.312 7.41 1 88.56 145 GLU B CA 1
ATOM 3381 C C . GLU B 1 145 ? -2.773 -23.844 7.859 1 88.56 145 GLU B C 1
ATOM 3383 O O . GLU B 1 145 ? -3.064 -22.953 7.07 1 88.56 145 GLU B O 1
ATOM 3388 N N . GLN B 1 146 ? -2.488 -23.656 9.062 1 90.25 146 GLN B N 1
ATOM 3389 C CA . GLN B 1 146 ? -2.395 -22.297 9.578 1 90.25 146 GLN B CA 1
ATOM 3390 C C . GLN B 1 146 ? -1.285 -21.516 8.883 1 90.25 146 GLN B C 1
ATOM 3392 O O . GLN B 1 146 ? -1.475 -20.359 8.508 1 90.25 146 GLN B O 1
ATOM 3397 N N . GLU B 1 147 ? -0.196 -22.141 8.711 1 92.44 147 GLU B N 1
ATOM 3398 C CA . GLU B 1 147 ? 0.926 -21.484 8.039 1 92.44 147 GLU B CA 1
ATOM 3399 C C . GLU B 1 147 ? 0.602 -21.203 6.578 1 92.44 147 GLU B C 1
ATOM 3401 O O . GLU B 1 147 ? 0.992 -20.156 6.043 1 92.44 147 GLU B O 1
ATOM 3406 N N . LYS B 1 148 ? -0.027 -22.172 6.02 1 91.69 148 LYS B N 1
ATOM 3407 C CA . LYS B 1 148 ? -0.472 -21.969 4.645 1 91.69 148 LYS B CA 1
ATOM 3408 C C . LYS B 1 148 ? -1.312 -20.688 4.52 1 91.69 148 LYS B C 1
ATOM 3410 O O . LYS B 1 148 ? -1.079 -19.875 3.631 1 91.69 148 LYS B O 1
ATOM 3415 N N . GLN B 1 149 ? -2.23 -20.516 5.438 1 90.5 149 GLN B N 1
ATOM 3416 C CA . GLN B 1 149 ? -3.098 -19.344 5.41 1 90.5 149 GLN B CA 1
ATOM 3417 C C . GLN B 1 149 ? -2.289 -18.062 5.578 1 90.5 149 GLN B C 1
ATOM 3419 O O . GLN B 1 149 ? -2.559 -17.062 4.91 1 90.5 149 GLN B O 1
ATOM 3424 N N . GLN B 1 150 ? -1.336 -18.094 6.363 1 92.94 150 GLN B N 1
ATOM 3425 C CA . GLN B 1 150 ? -0.469 -16.953 6.574 1 92.94 150 GLN B CA 1
ATOM 3426 C C . GLN B 1 150 ? 0.338 -16.625 5.32 1 92.94 150 GLN B C 1
ATOM 3428 O O . GLN B 1 150 ? 0.447 -15.469 4.926 1 92.94 150 GLN B O 1
ATOM 3433 N N . TRP B 1 151 ? 0.834 -17.672 4.676 1 94.81 151 TRP B N 1
ATOM 3434 C CA . TRP B 1 151 ? 1.633 -17.469 3.471 1 94.81 151 TRP B CA 1
ATOM 3435 C C . TRP B 1 151 ? 0.786 -16.891 2.346 1 94.81 151 TRP B C 1
ATOM 3437 O O . TRP B 1 151 ? 1.274 -16.094 1.541 1 94.81 151 TRP B O 1
ATOM 3447 N N . LEU B 1 152 ? -0.447 -17.297 2.334 1 93.19 152 LEU B N 1
ATOM 3448 C CA . LEU B 1 152 ? -1.329 -16.859 1.256 1 93.19 152 LEU B CA 1
ATOM 3449 C C . LEU B 1 152 ? -1.58 -15.359 1.329 1 93.19 152 LEU B C 1
ATOM 3451 O O . LEU B 1 152 ? -1.974 -14.742 0.336 1 93.19 152 LEU B O 1
ATOM 3455 N N . GLU B 1 153 ? -1.331 -14.742 2.418 1 92.44 153 GLU B N 1
ATOM 3456 C CA . GLU B 1 153 ? -1.471 -13.297 2.574 1 92.44 153 GLU B CA 1
ATOM 3457 C C . GLU B 1 153 ? -0.4 -12.555 1.782 1 92.44 153 GLU B C 1
ATOM 3459 O O . GLU B 1 153 ? -0.512 -11.344 1.562 1 92.44 153 GLU B O 1
ATOM 3464 N N . TYR B 1 154 ? 0.59 -13.273 1.354 1 95.06 154 TYR B N 1
ATOM 3465 C CA . TYR B 1 154 ? 1.713 -12.633 0.68 1 95.06 154 TYR B CA 1
ATOM 3466 C C . TYR B 1 154 ? 1.679 -12.906 -0.819 1 95.06 154 TYR B C 1
ATOM 3468 O O . TYR B 1 154 ? 2.658 -12.656 -1.524 1 95.06 154 TYR B O 1
ATOM 3476 N N . LEU B 1 155 ? 0.528 -13.469 -1.303 1 94.44 155 LEU B N 1
ATOM 3477 C CA . LEU B 1 155 ? 0.36 -13.539 -2.75 1 94.44 155 LEU B CA 1
ATOM 3478 C C . LEU B 1 155 ? 0.435 -12.156 -3.377 1 94.44 155 LEU B C 1
ATOM 3480 O O . LEU B 1 155 ? 0.006 -11.172 -2.771 1 94.44 155 LEU B O 1
ATOM 3484 N N . PRO B 1 156 ? 1.049 -12.031 -4.465 1 94.88 156 PRO B N 1
ATOM 3485 C CA . PRO B 1 156 ? 1.536 -13.062 -5.391 1 94.88 156 PRO B CA 1
ATOM 3486 C C . PRO B 1 156 ? 3.031 -13.328 -5.238 1 94.88 156 PRO B C 1
ATOM 3488 O O . PRO B 1 156 ? 3.631 -14 -6.086 1 94.88 156 PRO B O 1
ATOM 3491 N N . ILE B 1 157 ? 3.627 -12.797 -4.234 1 96.69 157 ILE B N 1
ATOM 3492 C CA . ILE B 1 157 ? 5.055 -13.008 -4.039 1 96.69 157 ILE B CA 1
ATOM 3493 C C . ILE B 1 157 ? 5.32 -14.484 -3.723 1 96.69 157 ILE B C 1
ATOM 3495 O O . ILE B 1 157 ? 6.27 -15.07 -4.238 1 96.69 157 ILE B O 1
ATOM 3499 N N . VAL B 1 158 ? 4.449 -14.93 -2.879 1 96.31 158 VAL B N 1
ATOM 3500 C CA . VAL B 1 158 ? 4.398 -16.375 -2.703 1 96.31 158 VAL B CA 1
ATOM 3501 C C . VAL B 1 158 ? 3.732 -17.031 -3.914 1 96.31 158 VAL B C 1
ATOM 3503 O O . VAL B 1 158 ? 2.742 -16.5 -4.438 1 96.31 158 VAL B O 1
ATOM 3506 N N . ARG B 1 159 ? 4.297 -18.172 -4.297 1 94.31 159 ARG B N 1
ATOM 3507 C CA . ARG B 1 159 ? 3.758 -18.844 -5.473 1 94.31 159 ARG B CA 1
ATOM 3508 C C . ARG B 1 159 ? 3.438 -20.297 -5.16 1 94.31 159 ARG B C 1
ATOM 3510 O O . ARG B 1 159 ? 4.035 -20.891 -4.262 1 94.31 159 ARG B O 1
ATOM 3517 N N . TRP B 1 160 ? 2.52 -20.734 -5.961 1 93.06 160 TRP B N 1
ATOM 3518 C CA . TRP B 1 160 ? 2.297 -22.188 -5.949 1 93.06 160 TRP B CA 1
ATOM 3519 C C . TRP B 1 160 ? 3.354 -22.906 -6.777 1 93.06 160 TRP B C 1
ATOM 3521 O O . TRP B 1 160 ? 3.492 -22.656 -7.977 1 93.06 160 TRP B O 1
ATOM 3531 N N . VAL B 1 161 ? 4.043 -23.797 -6.109 1 94.69 161 VAL B N 1
ATOM 3532 C CA . VAL B 1 161 ? 5.121 -24.516 -6.785 1 94.69 161 VAL B CA 1
ATOM 3533 C C . VAL B 1 161 ? 5.07 -26 -6.414 1 94.69 161 VAL B C 1
ATOM 3535 O O . VAL B 1 161 ? 5.008 -26.344 -5.23 1 94.69 161 VAL B O 1
ATOM 3538 N N . SER B 1 162 ? 5.078 -26.828 -7.406 1 92.31 162 SER B N 1
ATOM 3539 C CA . SER B 1 162 ? 5.133 -28.281 -7.188 1 92.31 162 SER B CA 1
ATOM 3540 C C . SER B 1 162 ? 6.57 -28.781 -7.199 1 92.31 162 SER B C 1
ATOM 3542 O O . SER B 1 162 ? 7.348 -28.438 -8.094 1 92.31 162 SER B O 1
ATOM 3544 N N . ARG B 1 163 ? 6.859 -29.562 -6.215 1 95.06 163 ARG B N 1
ATOM 3545 C CA . ARG B 1 163 ? 8.156 -30.234 -6.176 1 95.06 163 ARG B CA 1
ATOM 3546 C C . ARG B 1 163 ? 8.086 -31.594 -6.848 1 95.06 163 ARG B C 1
ATOM 3548 O O . ARG B 1 163 ? 7.168 -32.375 -6.582 1 95.06 163 ARG B O 1
ATOM 3555 N N . ILE B 1 164 ? 8.977 -31.875 -7.688 1 91.75 164 ILE B N 1
ATOM 3556 C CA . ILE B 1 164 ? 9.141 -33.188 -8.289 1 91.75 164 ILE B CA 1
ATOM 3557 C C . ILE B 1 164 ? 10.391 -33.844 -7.715 1 91.75 164 ILE B C 1
ATOM 3559 O O . ILE B 1 164 ? 11.516 -33.469 -8.016 1 91.75 164 ILE B O 1
ATOM 3563 N N . PRO B 1 165 ? 10.172 -34.906 -6.941 1 91.88 165 PRO B N 1
ATOM 3564 C CA . PRO B 1 165 ? 11.32 -35.531 -6.309 1 91.88 165 PRO B CA 1
ATOM 3565 C C . PRO B 1 165 ? 12.289 -36.125 -7.328 1 91.88 165 PRO B C 1
ATOM 3567 O O . PRO B 1 165 ? 11.883 -36.5 -8.43 1 91.88 165 PRO B O 1
ATOM 3570 N N . HIS B 1 166 ? 13.516 -36.25 -6.859 1 89.69 166 HIS B N 1
ATOM 3571 C CA . HIS B 1 166 ? 14.555 -36.844 -7.691 1 89.69 166 HIS B CA 1
ATOM 3572 C C . HIS B 1 166 ? 14.148 -38.25 -8.125 1 89.69 166 HIS B C 1
ATOM 3574 O O . HIS B 1 166 ? 14.391 -38.656 -9.273 1 89.69 166 HIS B O 1
ATOM 3580 N N . GLU B 1 167 ? 13.539 -39 -7.242 1 88.44 167 GLU B N 1
ATOM 3581 C CA . GLU B 1 167 ? 13.148 -40.375 -7.496 1 88.44 167 GLU B CA 1
ATOM 3582 C C . GLU B 1 167 ? 12.148 -40.469 -8.641 1 88.44 167 GLU B C 1
ATOM 3584 O O . GLU B 1 167 ? 12.133 -41.438 -9.391 1 88.44 167 GLU B O 1
ATOM 3589 N N . THR B 1 168 ? 11.305 -39.469 -8.781 1 87.94 168 THR B N 1
ATOM 3590 C CA . THR B 1 168 ? 10.336 -39.438 -9.875 1 87.94 168 THR B CA 1
ATOM 3591 C C . THR B 1 168 ? 11.055 -39.375 -11.227 1 87.94 168 THR B C 1
ATOM 3593 O O . THR B 1 168 ? 10.68 -40.094 -12.164 1 87.94 168 THR B O 1
ATOM 3596 N N . PHE B 1 169 ? 12.102 -38.625 -11.273 1 83.81 169 PHE B N 1
ATOM 3597 C CA . PHE B 1 169 ? 12.875 -38.531 -12.5 1 83.81 169 PHE B CA 1
ATOM 3598 C C . PHE B 1 169 ? 13.578 -39.844 -12.812 1 83.81 169 PHE B C 1
ATOM 3600 O O . PHE B 1 169 ? 13.68 -40.25 -13.977 1 83.81 169 PHE B O 1
ATOM 3607 N N . CYS B 1 170 ? 13.992 -40.531 -11.781 1 83.81 170 CYS B N 1
ATOM 3608 C CA . CYS B 1 170 ? 14.711 -41.781 -11.945 1 83.81 170 CYS B CA 1
ATOM 3609 C C . CYS B 1 170 ? 13.789 -42.875 -12.461 1 83.81 170 CYS B C 1
ATOM 3611 O O . CYS B 1 170 ? 14.234 -43.812 -13.133 1 83.81 170 CYS B O 1
ATOM 3613 N N . ARG B 1 171 ? 12.578 -42.75 -12.203 1 84.75 171 ARG B N 1
ATOM 3614 C CA . ARG B 1 171 ? 11.609 -43.75 -12.633 1 84.75 171 ARG B CA 1
ATOM 3615 C C . ARG B 1 171 ? 10.836 -43.281 -13.859 1 84.75 171 ARG B C 1
ATOM 3617 O O . ARG B 1 171 ? 9.656 -43.594 -14.023 1 84.75 171 ARG B O 1
ATOM 3624 N N . TYR B 1 172 ? 11.5 -42.562 -14.609 1 82.81 172 TYR B N 1
ATOM 3625 C CA . TYR B 1 172 ? 10.844 -42 -15.781 1 82.81 172 TYR B CA 1
ATOM 3626 C C . TYR B 1 172 ? 10.141 -43.062 -16.594 1 82.81 172 TYR B C 1
ATOM 3628 O O . TYR B 1 172 ? 10.742 -44.094 -16.922 1 82.81 172 TYR B O 1
ATOM 3636 N N . GLY B 1 173 ? 8.859 -42.844 -16.859 1 81.62 173 GLY B N 1
ATOM 3637 C CA . GLY B 1 173 ? 8.094 -43.75 -17.703 1 81.62 173 GLY B CA 1
ATOM 3638 C C . GLY B 1 173 ? 7.422 -44.844 -16.922 1 81.62 173 GLY B C 1
ATOM 3639 O O . GLY B 1 173 ? 6.691 -45.656 -17.5 1 81.62 173 GLY B O 1
ATOM 3640 N N . GLN B 1 174 ? 7.715 -44.875 -15.688 1 83.62 174 GLN B N 1
ATOM 3641 C CA . GLN B 1 174 ? 7.133 -45.938 -14.844 1 83.62 174 GLN B CA 1
ATOM 3642 C C . GLN B 1 174 ? 6.059 -45.344 -13.922 1 83.62 174 GLN B C 1
ATOM 3644 O O . GLN B 1 174 ? 6.363 -44.562 -13.023 1 83.62 174 GLN B O 1
ATOM 3649 N N . GLY B 1 175 ? 4.84 -45.781 -14.234 1 81.38 175 GLY B N 1
ATOM 3650 C CA . GLY B 1 175 ? 3.764 -45.312 -13.367 1 81.38 175 GLY B CA 1
ATOM 3651 C C . GLY B 1 175 ? 3.357 -43.875 -13.617 1 81.38 175 GLY B C 1
ATOM 3652 O O . GLY B 1 175 ? 3.318 -43.438 -14.766 1 81.38 175 GLY B O 1
ATOM 3653 N N . ARG B 1 176 ? 2.965 -43.188 -12.516 1 82.06 176 ARG B N 1
ATOM 3654 C CA . ARG B 1 176 ? 2.525 -41.812 -12.617 1 82.06 176 ARG B CA 1
ATOM 3655 C C . ARG B 1 176 ? 3.609 -40.844 -12.125 1 82.06 176 ARG B C 1
ATOM 3657 O O . ARG B 1 176 ? 4.469 -41.25 -11.328 1 82.06 176 ARG B O 1
ATOM 3664 N N . VAL B 1 177 ? 3.607 -39.719 -12.625 1 83.88 177 VAL B N 1
ATOM 3665 C CA . VAL B 1 177 ? 4.527 -38.688 -12.156 1 83.88 177 VAL B CA 1
ATOM 3666 C C . VAL B 1 177 ? 4.152 -38.281 -10.742 1 83.88 177 VAL B C 1
ATOM 3668 O O . VAL B 1 177 ? 3.043 -37.781 -10.5 1 83.88 177 VAL B O 1
ATOM 3671 N N . GLU B 1 178 ? 5.023 -38.531 -9.883 1 86.62 178 GLU B N 1
ATOM 3672 C CA . GLU B 1 178 ? 4.816 -38.125 -8.492 1 86.62 178 GLU B CA 1
ATOM 3673 C C . GLU B 1 178 ? 5.332 -36.688 -8.258 1 86.62 178 GLU B C 1
ATOM 3675 O O . GLU B 1 178 ? 6.41 -36.344 -8.734 1 86.62 178 GLU B O 1
ATOM 3680 N N . TYR B 1 179 ? 4.5 -35.906 -7.613 1 88.88 179 TYR B N 1
ATOM 3681 C CA . TYR B 1 179 ? 4.895 -34.562 -7.258 1 88.88 179 TYR B CA 1
ATOM 3682 C C . TYR B 1 179 ? 4.195 -34.094 -5.98 1 88.88 179 TYR B C 1
ATOM 3684 O O . TYR B 1 179 ? 3.244 -34.75 -5.527 1 88.88 179 TYR B O 1
ATOM 3692 N N . ALA B 1 180 ? 4.711 -33.062 -5.363 1 90.38 180 ALA B N 1
ATOM 3693 C CA . ALA B 1 180 ? 4.176 -32.531 -4.121 1 90.38 180 ALA B CA 1
ATOM 3694 C C . ALA B 1 180 ? 3.883 -31.031 -4.262 1 90.38 180 ALA B C 1
ATOM 3696 O O . ALA B 1 180 ? 4.801 -30.203 -4.215 1 90.38 180 ALA B O 1
ATOM 3697 N N . PRO B 1 181 ? 2.602 -30.703 -4.312 1 90.12 181 PRO B N 1
ATOM 3698 C CA . PRO B 1 181 ? 2.264 -29.281 -4.379 1 90.12 181 PRO B CA 1
ATOM 3699 C C . PRO B 1 181 ? 2.635 -28.516 -3.105 1 90.12 181 PRO B C 1
ATOM 3701 O O . PRO B 1 181 ? 2.578 -29.078 -2.01 1 90.12 181 PRO B O 1
ATOM 3704 N N . GLY B 1 182 ? 3.002 -27.25 -3.297 1 93.31 182 GLY B N 1
ATOM 3705 C CA . GLY B 1 182 ? 3.338 -26.391 -2.164 1 93.31 182 GLY B CA 1
ATOM 3706 C C . GLY B 1 182 ? 3.42 -24.922 -2.521 1 93.31 182 GLY B C 1
ATOM 3707 O O . GLY B 1 182 ? 3.014 -24.531 -3.615 1 93.31 182 GLY B O 1
ATOM 3708 N N . LEU B 1 183 ? 3.756 -24.172 -1.467 1 95.31 183 LEU B N 1
ATOM 3709 C CA . LEU B 1 183 ? 4.016 -22.734 -1.612 1 95.31 183 LEU B CA 1
ATOM 3710 C C . LEU B 1 183 ? 5.508 -22.438 -1.498 1 95.31 183 LEU B C 1
ATOM 3712 O O . LEU B 1 183 ? 6.215 -23.078 -0.715 1 95.31 183 LEU B O 1
ATOM 3716 N N . MET B 1 184 ? 5.91 -21.5 -2.326 1 97.44 184 MET B N 1
ATOM 3717 C CA . MET B 1 184 ? 7.332 -21.188 -2.332 1 97.44 184 MET B CA 1
ATOM 3718 C C . MET B 1 184 ? 7.555 -19.688 -2.449 1 97.44 184 MET B C 1
ATOM 3720 O O . MET B 1 184 ? 6.75 -18.984 -3.064 1 97.44 184 MET B O 1
ATOM 3724 N N . ILE B 1 185 ? 8.625 -19.219 -1.83 1 97.62 185 ILE B N 1
ATOM 3725 C CA . ILE B 1 185 ? 9.047 -17.828 -1.862 1 97.62 185 ILE B CA 1
ATOM 3726 C C . ILE B 1 185 ? 10.57 -17.734 -1.809 1 97.62 185 ILE B C 1
ATOM 3728 O O . ILE B 1 185 ? 11.219 -18.562 -1.155 1 97.62 185 ILE B O 1
ATOM 3732 N N . SER B 1 186 ? 11.156 -16.781 -2.543 1 97.44 186 SER B N 1
ATOM 3733 C CA . SER B 1 186 ? 12.602 -16.609 -2.428 1 97.44 186 SER B CA 1
ATOM 3734 C C . SER B 1 186 ? 13.008 -16.266 -0.999 1 97.44 186 SER B C 1
ATOM 3736 O O . SER B 1 186 ? 12.281 -15.555 -0.297 1 97.44 186 SER B O 1
ATOM 3738 N N . ALA B 1 187 ? 14.125 -16.688 -0.627 1 97.44 187 ALA B N 1
ATOM 3739 C CA . ALA B 1 187 ? 14.609 -16.391 0.72 1 97.44 187 ALA B CA 1
ATOM 3740 C C . ALA B 1 187 ? 14.758 -14.891 0.933 1 97.44 187 ALA B C 1
ATOM 3742 O O . ALA B 1 187 ? 14.453 -14.375 2.01 1 97.44 187 ALA B O 1
ATOM 3743 N N . GLU B 1 188 ? 15.203 -14.266 -0.045 1 96.88 188 GLU B N 1
ATOM 3744 C CA . GLU B 1 188 ? 15.375 -12.812 0.022 1 96.88 188 GLU B CA 1
ATOM 3745 C C . GLU B 1 188 ? 14.047 -12.117 0.294 1 96.88 188 GLU B C 1
ATOM 3747 O O . GLU B 1 188 ? 13.953 -11.273 1.185 1 96.88 188 GLU B O 1
ATOM 3752 N N . ASP B 1 189 ? 13.039 -12.422 -0.455 1 96.88 189 ASP B N 1
ATOM 3753 C CA . ASP B 1 189 ? 11.719 -11.812 -0.283 1 96.88 189 ASP B CA 1
ATOM 3754 C C . ASP B 1 189 ? 11.109 -12.195 1.063 1 96.88 189 ASP B C 1
ATOM 3756 O O . ASP B 1 189 ? 10.453 -11.375 1.705 1 96.88 189 ASP B O 1
ATOM 3760 N N . ALA B 1 190 ? 11.312 -13.422 1.461 1 96.62 190 ALA B N 1
ATOM 3761 C CA . ALA B 1 190 ? 10.828 -13.844 2.771 1 96.62 190 ALA B CA 1
ATOM 3762 C C . ALA B 1 190 ? 11.438 -12.992 3.883 1 96.62 190 ALA B C 1
ATOM 3764 O O . ALA B 1 190 ? 10.734 -12.594 4.816 1 96.62 190 ALA B O 1
ATOM 3765 N N . GLY B 1 191 ? 12.711 -12.766 3.748 1 95.19 191 GLY B N 1
ATOM 3766 C CA . GLY B 1 191 ? 13.383 -11.891 4.699 1 95.19 191 GLY B CA 1
ATOM 3767 C C . GLY B 1 191 ? 12.852 -10.469 4.672 1 95.19 191 GLY B C 1
ATOM 3768 O O . GLY B 1 191 ? 12.594 -9.875 5.727 1 95.19 191 GLY B O 1
ATOM 3769 N N . ALA B 1 192 ? 12.711 -9.969 3.508 1 94.69 192 ALA B N 1
ATOM 3770 C CA . ALA B 1 192 ? 12.211 -8.602 3.35 1 94.69 192 ALA B CA 1
ATOM 3771 C C . ALA B 1 192 ? 10.828 -8.453 3.977 1 94.69 192 ALA B C 1
ATOM 3773 O O . ALA B 1 192 ? 10.508 -7.402 4.543 1 94.69 192 ALA B O 1
ATOM 3774 N N . LEU B 1 193 ? 10.031 -9.484 3.953 1 94.62 193 LEU B N 1
ATOM 3775 C CA . LEU B 1 193 ? 8.664 -9.453 4.453 1 94.62 193 LEU B CA 1
ATOM 3776 C C . LEU B 1 193 ? 8.602 -9.938 5.898 1 94.62 193 LEU B C 1
ATOM 3778 O O . LEU B 1 193 ? 7.52 -9.992 6.492 1 94.62 193 LEU B O 1
ATOM 3782 N N . SER B 1 194 ? 9.711 -10.336 6.434 1 92.81 194 SER B N 1
ATOM 3783 C CA . SER B 1 194 ? 9.836 -10.812 7.809 1 92.81 194 SER B CA 1
ATOM 3784 C C . SER B 1 194 ? 8.945 -12.023 8.055 1 92.81 194 SER B C 1
ATOM 3786 O O . SER B 1 194 ? 8.266 -12.102 9.078 1 92.81 194 SER B O 1
ATOM 3788 N N . ILE B 1 195 ? 8.852 -12.883 7.094 1 93.12 195 ILE B N 1
ATOM 3789 C CA . ILE B 1 195 ? 8.141 -14.141 7.262 1 93.12 195 ILE B CA 1
ATOM 3790 C C . ILE B 1 195 ? 8.922 -15.055 8.211 1 93.12 195 ILE B C 1
ATOM 3792 O O . ILE B 1 195 ? 10.125 -15.25 8.039 1 93.12 195 ILE B O 1
ATOM 3796 N N . PRO B 1 196 ? 8.227 -15.586 9.18 1 91.5 196 PRO B N 1
ATOM 3797 C CA . PRO B 1 196 ? 8.945 -16.438 10.133 1 91.5 196 PRO B CA 1
ATOM 3798 C C . PRO B 1 196 ? 9.367 -17.781 9.516 1 91.5 196 PRO B C 1
ATOM 3800 O O . PRO B 1 196 ? 8.617 -18.359 8.734 1 91.5 196 PRO B O 1
ATOM 3803 N N . GLN B 1 197 ? 10.523 -18.203 9.836 1 90.81 197 GLN B N 1
ATOM 3804 C CA . GLN B 1 197 ? 10.984 -19.531 9.438 1 90.81 197 GLN B CA 1
ATOM 3805 C C . GLN B 1 197 ? 10.633 -20.578 10.492 1 90.81 197 GLN B C 1
ATOM 3807 O O . GLN B 1 197 ? 11.414 -20.828 11.422 1 90.81 197 GLN B O 1
ATOM 3812 N N . THR B 1 198 ? 9.602 -21.25 10.328 1 93.62 198 THR B N 1
ATOM 3813 C CA . THR B 1 198 ? 9.141 -22.281 11.258 1 93.62 198 THR B CA 1
ATOM 3814 C C . THR B 1 198 ? 9.727 -23.641 10.898 1 93.62 198 THR B C 1
ATOM 3816 O O . THR B 1 198 ? 10.305 -23.812 9.828 1 93.62 198 THR B O 1
ATOM 3819 N N . PRO B 1 199 ? 9.555 -24.641 11.734 1 92.94 199 PRO B N 1
ATOM 3820 C CA . PRO B 1 199 ? 10.062 -25.984 11.438 1 92.94 199 PRO B CA 1
ATOM 3821 C C . PRO B 1 199 ? 9.383 -26.609 10.219 1 92.94 199 PRO B C 1
ATOM 3823 O O . PRO B 1 199 ? 9.922 -27.562 9.633 1 92.94 199 PRO B O 1
ATOM 3826 N N . GLN B 1 200 ? 8.25 -26.172 9.852 1 92.31 200 GLN B N 1
ATOM 3827 C CA . GLN B 1 200 ? 7.508 -26.719 8.727 1 92.31 200 GLN B CA 1
ATOM 3828 C C . GLN B 1 200 ? 8.047 -26.188 7.398 1 92.31 200 GLN B C 1
ATOM 3830 O O . GLN B 1 200 ? 7.723 -26.719 6.336 1 92.31 200 GLN B O 1
ATOM 3835 N N . VAL B 1 201 ? 8.812 -25.141 7.504 1 95.19 201 VAL B N 1
ATOM 3836 C CA . VAL B 1 201 ? 9.32 -24.5 6.297 1 95.19 201 VAL B CA 1
ATOM 3837 C C . VAL B 1 201 ? 10.602 -25.188 5.844 1 95.19 201 VAL B C 1
ATOM 3839 O O . VAL B 1 201 ? 11.539 -25.359 6.633 1 95.19 201 VAL B O 1
ATOM 3842 N N . GLU B 1 202 ? 10.562 -25.625 4.602 1 95.69 202 GLU B N 1
ATOM 3843 C CA . GLU B 1 202 ? 11.734 -26.25 3.988 1 95.69 202 GLU B CA 1
ATOM 3844 C C . GLU B 1 202 ? 12.609 -25.219 3.281 1 95.69 202 GLU B C 1
ATOM 3846 O O . GLU B 1 202 ? 12.094 -24.281 2.668 1 95.69 202 GLU B O 1
ATOM 3851 N N . PHE B 1 203 ? 13.891 -25.5 3.426 1 96.56 203 PHE B N 1
ATOM 3852 C CA . PHE B 1 203 ? 14.844 -24.672 2.68 1 96.56 203 PHE B CA 1
ATOM 3853 C C . PHE B 1 203 ? 15.156 -25.297 1.328 1 96.56 203 PHE B C 1
ATOM 3855 O O . PHE B 1 203 ? 15.453 -26.5 1.248 1 96.56 203 PHE B O 1
ATOM 3862 N N . VAL B 1 204 ? 15.039 -24.547 0.267 1 96.88 204 VAL B N 1
ATOM 3863 C CA . VAL B 1 204 ? 15.383 -24.969 -1.09 1 96.88 204 VAL B CA 1
ATOM 3864 C C . VAL B 1 204 ? 16.641 -24.234 -1.549 1 96.88 204 VAL B C 1
ATOM 3866 O O . VAL B 1 204 ? 16.609 -23.031 -1.834 1 96.88 204 VAL B O 1
ATOM 3869 N N . PRO B 1 205 ? 17.688 -24.938 -1.669 1 95.06 205 PRO B N 1
ATOM 3870 C CA . PRO B 1 205 ? 18.938 -24.266 -2.037 1 95.06 205 PRO B CA 1
ATOM 3871 C C . PRO B 1 205 ? 18.906 -23.703 -3.453 1 95.06 205 PRO B C 1
ATOM 3873 O O . PRO B 1 205 ? 18.391 -24.344 -4.371 1 95.06 205 PRO B O 1
ATOM 3876 N N . GLY B 1 206 ? 19.469 -22.516 -3.537 1 96.19 206 GLY B N 1
ATOM 3877 C CA . GLY B 1 206 ? 19.703 -21.969 -4.859 1 96.19 206 GLY B CA 1
ATOM 3878 C C . GLY B 1 206 ? 20.875 -22.609 -5.578 1 96.19 206 GLY B C 1
ATOM 3879 O O . GLY B 1 206 ? 21.547 -23.484 -5.031 1 96.19 206 GLY B O 1
ATOM 3880 N N . GLY B 1 207 ? 21.109 -22.156 -6.82 1 95.69 207 GLY B N 1
ATOM 3881 C CA . GLY B 1 207 ? 22.156 -22.703 -7.66 1 95.69 207 GLY B CA 1
ATOM 3882 C C . GLY B 1 207 ? 21.781 -22.766 -9.125 1 95.69 207 GLY B C 1
ATOM 3883 O O . GLY B 1 207 ? 20.938 -22 -9.594 1 95.69 207 GLY B O 1
ATOM 3884 N N . GLU B 1 208 ? 22.484 -23.734 -9.805 1 93.69 208 GLU B N 1
ATOM 3885 C CA . GLU B 1 208 ? 22.219 -23.875 -11.234 1 93.69 208 GLU B CA 1
ATOM 3886 C C . GLU B 1 208 ? 21.078 -24.859 -11.484 1 93.69 208 GLU B C 1
ATOM 3888 O O . GLU B 1 208 ? 21.047 -25.938 -10.906 1 93.69 208 GLU B O 1
ATOM 3893 N N . TYR B 1 209 ? 20.203 -24.406 -12.312 1 93.75 209 TYR B N 1
ATOM 3894 C CA . TYR B 1 209 ? 19.062 -25.234 -12.672 1 93.75 209 TYR B CA 1
ATOM 3895 C C . TYR B 1 209 ? 18.938 -25.359 -14.188 1 93.75 209 TYR B C 1
ATOM 3897 O O . TYR B 1 209 ? 19.266 -24.438 -14.93 1 93.75 209 TYR B O 1
ATOM 3905 N N . ALA B 1 210 ? 18.5 -26.531 -14.594 1 91.44 210 ALA B N 1
ATOM 3906 C CA . ALA B 1 210 ? 18.016 -26.688 -15.961 1 91.44 210 ALA B CA 1
ATOM 3907 C C . ALA B 1 210 ? 16.531 -26.312 -16.078 1 91.44 210 ALA B C 1
ATOM 3909 O O . ALA B 1 210 ? 15.68 -26.969 -15.484 1 91.44 210 ALA B O 1
ATOM 3910 N N . CYS B 1 211 ? 16.312 -25.297 -16.812 1 91.56 211 CYS B N 1
ATOM 3911 C CA . CYS B 1 211 ? 14.969 -24.734 -16.844 1 91.56 211 CYS B CA 1
ATOM 3912 C C . CYS B 1 211 ? 14.312 -24.938 -18.203 1 91.56 211 CYS B C 1
ATOM 3914 O O . CYS B 1 211 ? 15.008 -24.984 -19.219 1 91.56 211 CYS B O 1
ATOM 3916 N N . THR B 1 212 ? 13.031 -25.031 -18.188 1 89.75 212 THR B N 1
ATOM 3917 C CA . THR B 1 212 ? 12.258 -25.125 -19.422 1 89.75 212 THR B CA 1
ATOM 3918 C C . THR B 1 212 ? 10.836 -24.625 -19.203 1 89.75 212 THR B C 1
ATOM 3920 O O . THR B 1 212 ? 10.414 -24.391 -18.062 1 89.75 212 THR B O 1
ATOM 3923 N N . ILE B 1 213 ? 10.172 -24.359 -20.266 1 89.5 213 ILE B N 1
ATOM 3924 C CA . ILE B 1 213 ? 8.742 -24.062 -20.281 1 89.5 213 ILE B CA 1
ATOM 3925 C C . ILE B 1 213 ? 8.016 -25.078 -21.172 1 89.5 213 ILE B C 1
ATOM 3927 O O . ILE B 1 213 ? 8.461 -25.375 -22.281 1 89.5 213 ILE B O 1
ATOM 3931 N N . TRP B 1 214 ? 7.043 -25.625 -20.656 1 85.62 214 TRP B N 1
ATOM 3932 C CA . TRP B 1 214 ? 6.246 -26.531 -21.469 1 85.62 214 TRP B CA 1
ATOM 3933 C C . TRP B 1 214 ? 4.773 -26.141 -21.453 1 85.62 214 TRP B C 1
ATOM 3935 O O . TRP B 1 214 ? 4.32 -25.469 -20.516 1 85.62 214 TRP B O 1
ATOM 3945 N N . ARG B 1 215 ? 4.133 -26.609 -22.469 1 83.5 215 ARG B N 1
ATOM 3946 C CA . ARG B 1 215 ? 2.713 -26.312 -22.641 1 83.5 215 ARG B CA 1
ATOM 3947 C C . ARG B 1 215 ? 1.864 -27.547 -22.344 1 83.5 215 ARG B C 1
ATOM 3949 O O . ARG B 1 215 ? 2.166 -28.641 -22.828 1 83.5 215 ARG B O 1
ATOM 3956 N N . GLN B 1 216 ? 0.967 -27.359 -21.516 1 81.56 216 GLN B N 1
ATOM 3957 C CA . GLN B 1 216 ? 0.001 -28.422 -21.234 1 81.56 216 GLN B CA 1
ATOM 3958 C C . GLN B 1 216 ? -1.377 -28.062 -21.797 1 81.56 216 GLN B C 1
ATOM 3960 O O . GL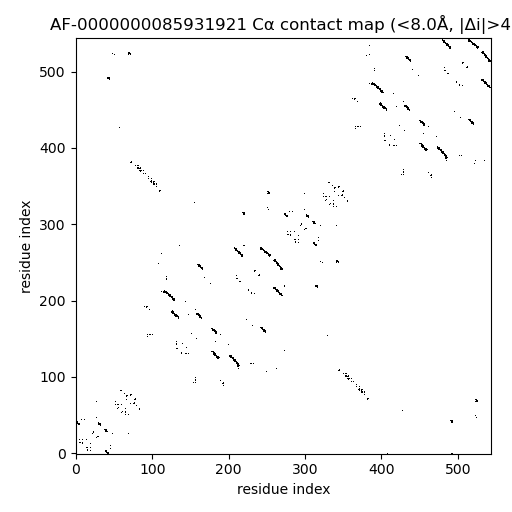N B 1 216 ? -1.935 -27.016 -21.453 1 81.56 216 GLN B O 1
ATOM 3965 N N . VAL B 1 217 ? -1.725 -28.984 -22.703 1 77.12 217 VAL B N 1
ATOM 3966 C CA . VAL B 1 217 ? -3.047 -28.797 -23.281 1 77.12 217 VAL B CA 1
ATOM 3967 C C . VAL B 1 217 ? -4.012 -29.844 -22.734 1 77.12 217 VAL B C 1
ATOM 3969 O O . VAL B 1 217 ? -3.664 -31.016 -22.625 1 77.12 217 VAL B O 1
ATOM 3972 N N . GLY B 1 218 ? -5.207 -29.484 -22.266 1 69.12 218 GLY B N 1
ATOM 3973 C CA . GLY B 1 218 ? -6.246 -30.406 -21.844 1 69.12 218 GLY B CA 1
ATOM 3974 C C . GLY B 1 218 ? -6.316 -30.609 -20.344 1 69.12 218 GLY B C 1
ATOM 3975 O O . GLY B 1 218 ? -5.977 -29.703 -19.578 1 69.12 218 GLY B O 1
ATOM 3976 N N . ARG B 1 219 ? -6.949 -31.734 -19.781 1 63.25 219 ARG B N 1
ATOM 3977 C CA . ARG B 1 219 ? -7.438 -31.844 -18.406 1 63.25 219 ARG B CA 1
ATOM 3978 C C . ARG B 1 219 ? -6.508 -32.688 -17.562 1 63.25 219 ARG B C 1
ATOM 3980 O O . ARG B 1 219 ? -6.699 -32.812 -16.344 1 63.25 219 ARG B O 1
ATOM 3987 N N . GLY B 1 220 ? -5.414 -33.188 -18.125 1 64.44 220 GLY B N 1
ATOM 3988 C CA . GLY B 1 220 ? -4.691 -34.188 -17.344 1 64.44 220 GLY B CA 1
ATOM 3989 C C . GLY B 1 220 ? -3.574 -33.594 -16.516 1 64.44 220 GLY B C 1
ATOM 3990 O O . GLY B 1 220 ? -3.238 -32.406 -16.656 1 64.44 220 GLY B O 1
ATOM 3991 N N . PRO B 1 221 ? -3.242 -34.375 -15.32 1 63.97 221 PRO B N 1
ATOM 3992 C CA . PRO B 1 221 ? -2.076 -34 -14.516 1 63.97 221 PRO B CA 1
ATOM 3993 C C . PRO B 1 221 ? -0.78 -34 -15.32 1 63.97 221 PRO B C 1
ATOM 3995 O O . PRO B 1 221 ? -0.795 -34.281 -16.531 1 63.97 221 PRO B O 1
ATOM 3998 N N . PHE B 1 222 ? 0.302 -33.625 -14.648 1 67.44 222 PHE B N 1
ATOM 3999 C CA . PHE B 1 222 ? 1.625 -33.781 -15.242 1 67.44 222 PHE B CA 1
ATOM 4000 C C . PHE B 1 222 ? 1.829 -35.188 -15.758 1 67.44 222 PHE B C 1
ATOM 4002 O O . PHE B 1 222 ? 1.548 -36.156 -15.047 1 67.44 222 PHE B O 1
ATOM 4009 N N . ASP B 1 223 ? 2.049 -35.219 -17 1 74.75 223 ASP B N 1
ATOM 4010 C CA . ASP B 1 223 ? 2.408 -36.531 -17.531 1 74.75 223 ASP B CA 1
ATOM 4011 C C . ASP B 1 223 ? 3.857 -36.562 -18.016 1 74.75 223 ASP B C 1
ATOM 4013 O O . ASP B 1 223 ? 4.559 -35.562 -17.922 1 74.75 223 ASP B O 1
ATOM 4017 N N . TRP B 1 224 ? 4.301 -37.719 -18.25 1 78.19 224 TRP B N 1
ATOM 4018 C CA . TRP B 1 224 ? 5.707 -37.938 -18.594 1 78.19 224 TRP B CA 1
ATOM 4019 C C . TRP B 1 224 ? 6.086 -37.094 -19.828 1 78.19 224 TRP B C 1
ATOM 4021 O O . TRP B 1 224 ? 7.246 -36.719 -19.984 1 78.19 224 TRP B O 1
ATOM 4031 N N . ASP B 1 225 ? 5.074 -36.75 -20.594 1 74.69 225 ASP B N 1
ATOM 4032 C CA . ASP B 1 225 ? 5.332 -35.938 -21.766 1 74.69 225 ASP B CA 1
ATOM 4033 C C . ASP B 1 225 ? 5.781 -34.531 -21.359 1 74.69 225 ASP B C 1
ATOM 4035 O O . ASP B 1 225 ? 6.598 -33.906 -22.047 1 74.69 225 ASP B O 1
ATOM 4039 N N . SER B 1 226 ? 5.297 -34.188 -20.203 1 73.69 226 SER B N 1
ATOM 4040 C CA . SER B 1 226 ? 5.648 -32.844 -19.703 1 73.69 226 SER B CA 1
ATOM 4041 C C . SER B 1 226 ? 7.113 -32.781 -19.281 1 73.69 226 SER B C 1
ATOM 4043 O O . SER B 1 226 ? 7.727 -31.719 -19.312 1 73.69 226 SER B O 1
ATOM 4045 N N . LEU B 1 227 ? 7.688 -33.938 -18.953 1 77.44 227 LEU B N 1
ATOM 4046 C CA . LEU B 1 227 ? 9.047 -33.969 -18.422 1 77.44 227 LEU B CA 1
ATOM 4047 C C . LEU B 1 227 ? 10.031 -34.5 -19.469 1 77.44 227 LEU B C 1
ATOM 4049 O O . LEU B 1 227 ? 11.242 -34.469 -19.25 1 77.44 227 LEU B O 1
ATOM 4053 N N . ARG B 1 228 ? 9.469 -34.875 -20.578 1 77.56 228 ARG B N 1
ATOM 4054 C CA . ARG B 1 228 ? 10.281 -35.562 -21.578 1 77.56 228 ARG B CA 1
ATOM 4055 C C . ARG B 1 228 ? 11.422 -34.656 -22.047 1 77.56 228 ARG B C 1
ATOM 4057 O O . ARG B 1 228 ? 12.586 -35.062 -22.047 1 77.56 228 ARG B O 1
ATOM 4064 N N . GLU B 1 229 ? 11.047 -33.469 -22.375 1 75.81 229 GLU B N 1
ATOM 4065 C CA . GLU B 1 229 ? 12.023 -32.594 -23 1 75.81 229 GLU B CA 1
ATOM 4066 C C . GLU B 1 229 ? 13.125 -32.188 -22.016 1 75.81 229 GLU B C 1
ATOM 4068 O O . GLU B 1 229 ? 14.305 -32.281 -22.344 1 75.81 229 GLU B O 1
ATOM 4073 N N . PRO B 1 230 ? 12.773 -31.844 -20.828 1 73 230 PRO B N 1
ATOM 4074 C CA . PRO B 1 230 ? 13.844 -31.5 -19.906 1 73 230 PRO B CA 1
ATOM 4075 C C . PRO B 1 230 ? 14.75 -32.688 -19.578 1 73 230 PRO B C 1
ATOM 4077 O O . PRO B 1 230 ? 15.969 -32.531 -19.453 1 73 230 PRO B O 1
ATOM 4080 N N . LEU B 1 231 ? 14.195 -33.844 -19.484 1 76.94 231 LEU B N 1
ATOM 4081 C CA . LEU B 1 231 ? 15 -35 -19.188 1 76.94 231 LEU B CA 1
ATOM 4082 C C . LEU B 1 231 ? 15.93 -35.344 -20.344 1 76.94 231 LEU B C 1
ATOM 4084 O O . LEU B 1 231 ? 17.094 -35.719 -20.125 1 76.94 231 LEU B O 1
ATOM 4088 N N . ALA B 1 232 ? 15.32 -35.25 -21.469 1 79.81 232 ALA B N 1
ATOM 4089 C CA . ALA B 1 232 ? 16.141 -35.469 -22.641 1 79.81 232 ALA B CA 1
ATOM 4090 C C . ALA B 1 232 ? 17.312 -34.5 -22.703 1 79.81 232 ALA B C 1
ATOM 4092 O O . ALA B 1 232 ? 18.438 -34.875 -23.047 1 79.81 232 ALA B O 1
ATOM 4093 N N . TRP B 1 233 ? 17.078 -33.375 -22.406 1 81.25 233 TRP B N 1
ATOM 4094 C CA . TRP B 1 233 ? 18.109 -32.344 -22.406 1 81.25 233 TRP B CA 1
ATOM 4095 C C . TRP B 1 233 ? 19.188 -32.656 -21.375 1 81.25 233 TRP B C 1
ATOM 4097 O O . TRP B 1 233 ? 20.391 -32.562 -21.672 1 81.25 233 TRP B O 1
ATOM 4107 N N . LEU B 1 234 ? 18.828 -33 -20.188 1 77.75 234 LEU B N 1
ATOM 4108 C CA . LEU B 1 234 ? 19.781 -33.344 -19.141 1 77.75 234 LEU B CA 1
ATOM 4109 C C . LEU B 1 234 ? 20.688 -34.469 -19.578 1 77.75 234 LEU B C 1
ATOM 4111 O O . LEU B 1 234 ? 21.906 -34.438 -19.328 1 77.75 234 LEU B O 1
ATOM 4115 N N . ARG B 1 235 ? 20.125 -35.375 -20.234 1 79.44 235 ARG B N 1
ATOM 4116 C CA . ARG B 1 235 ? 20.891 -36.5 -20.75 1 79.44 235 ARG B CA 1
ATOM 4117 C C . ARG B 1 235 ? 21.875 -36.062 -21.828 1 79.44 235 ARG B C 1
ATOM 4119 O O . ARG B 1 235 ? 23.031 -36.469 -21.828 1 79.44 235 ARG B O 1
ATOM 4126 N N . GLN B 1 236 ? 21.406 -35.312 -22.656 1 82.81 236 GLN B N 1
ATOM 4127 C CA . GLN B 1 236 ? 22.25 -34.812 -23.75 1 82.81 236 GLN B CA 1
ATOM 4128 C C . GLN B 1 236 ? 23.438 -34.031 -23.203 1 82.81 236 GLN B C 1
ATOM 4130 O O . GLN B 1 236 ? 24.547 -34.125 -23.766 1 82.81 236 GLN B O 1
ATOM 4135 N N . GLN B 1 237 ? 23.203 -33.344 -22.172 1 81.12 237 GLN B N 1
ATOM 4136 C CA . GLN B 1 237 ? 24.266 -32.531 -21.562 1 81.12 237 GLN B CA 1
ATOM 4137 C C . GLN B 1 237 ? 25.141 -33.406 -20.656 1 81.12 237 GLN B C 1
ATOM 4139 O O . GLN B 1 237 ? 26.094 -32.906 -20.047 1 81.12 237 GLN B O 1
ATOM 4144 N N . LYS B 1 238 ? 24.812 -34.688 -20.5 1 81.44 238 LYS B N 1
ATOM 4145 C CA . LYS B 1 238 ? 25.531 -35.656 -19.688 1 81.44 238 LYS B CA 1
ATOM 4146 C C . LYS B 1 238 ? 25.531 -35.25 -18.219 1 81.44 238 LYS B C 1
ATOM 4148 O O . LYS B 1 238 ? 26.562 -35.375 -17.547 1 81.44 238 LYS B O 1
ATOM 4153 N N . ILE B 1 239 ? 24.5 -34.594 -17.922 1 77.75 239 ILE B N 1
ATOM 4154 C CA . ILE B 1 239 ? 24.328 -34.25 -16.516 1 77.75 239 ILE B CA 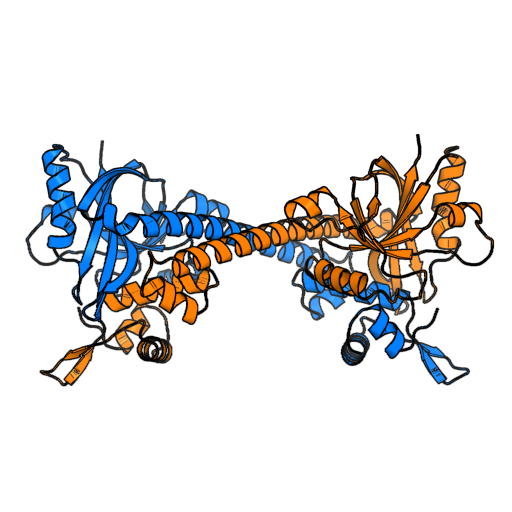1
ATOM 4155 C C . ILE B 1 239 ? 23.672 -35.438 -15.773 1 77.75 239 ILE B C 1
ATOM 4157 O O . ILE B 1 239 ? 22.5 -35.719 -16 1 77.75 239 ILE B O 1
ATOM 4161 N N . SER B 1 240 ? 24.406 -36.062 -14.977 1 74.44 240 SER B N 1
ATOM 4162 C CA . SER B 1 240 ? 23.906 -37.219 -14.273 1 74.44 240 SER B CA 1
ATOM 4163 C C . SER B 1 240 ? 23.516 -36.906 -12.836 1 74.44 240 SER B C 1
ATOM 4165 O O . SER B 1 240 ? 22.703 -37.594 -12.227 1 74.44 240 SER B O 1
ATOM 4167 N N . ALA B 1 241 ? 24.109 -35.812 -12.359 1 82.44 241 ALA B N 1
ATOM 4168 C CA . ALA B 1 241 ? 23.844 -35.438 -10.969 1 82.44 241 ALA B CA 1
ATOM 4169 C C . ALA B 1 241 ? 22.844 -34.281 -10.898 1 82.44 241 ALA B C 1
ATOM 4171 O O . ALA B 1 241 ? 23.203 -33.125 -11.117 1 82.44 241 ALA B O 1
ATOM 4172 N N . PHE B 1 242 ? 21.609 -34.688 -10.75 1 84.56 242 PHE B N 1
ATOM 4173 C CA . PHE B 1 242 ? 20.594 -33.656 -10.578 1 84.56 242 PHE B CA 1
ATOM 4174 C C . PHE B 1 242 ? 19.672 -34 -9.414 1 84.56 242 PHE B C 1
ATOM 4176 O O . PHE B 1 242 ? 19.609 -35.156 -8.977 1 84.56 242 PHE B O 1
ATOM 4183 N N . GLY B 1 243 ? 19.078 -32.969 -8.867 1 89.81 243 GLY B N 1
ATOM 4184 C CA . GLY B 1 243 ? 18.219 -33.094 -7.699 1 89.81 243 GLY B CA 1
ATOM 4185 C C . GLY B 1 243 ? 16.75 -33 -8.031 1 89.81 243 GLY B C 1
ATOM 4186 O O . GLY B 1 243 ? 16.281 -33.594 -8.992 1 89.81 243 GLY B O 1
ATOM 4187 N N . GLU B 1 244 ? 16.016 -32.344 -7.176 1 92.81 244 GLU B N 1
ATOM 4188 C CA . GLU B 1 244 ? 14.57 -32.188 -7.312 1 92.81 244 GLU B CA 1
ATOM 4189 C C . GLU B 1 244 ? 14.234 -31.125 -8.359 1 92.81 244 GLU B C 1
ATOM 4191 O O . GLU B 1 244 ? 15.062 -30.266 -8.688 1 92.81 244 GLU B O 1
ATOM 4196 N N . GLY B 1 245 ? 13.07 -31.281 -8.906 1 93.06 245 GLY B N 1
ATOM 4197 C CA . GLY B 1 245 ? 12.516 -30.297 -9.812 1 93.06 245 GLY B CA 1
ATOM 4198 C C . GLY B 1 245 ? 11.406 -29.469 -9.18 1 93.06 245 GLY B C 1
ATOM 4199 O O . GLY B 1 245 ? 10.719 -29.938 -8.273 1 93.06 245 GLY B O 1
ATOM 4200 N N . TYR B 1 246 ? 11.297 -28.25 -9.633 1 94.94 246 TYR B N 1
ATOM 4201 C CA . TYR B 1 246 ? 10.242 -27.359 -9.164 1 94.94 246 TYR B CA 1
ATOM 4202 C C . TYR B 1 246 ? 9.484 -26.75 -10.344 1 94.94 246 TYR B C 1
ATOM 4204 O O . TYR B 1 246 ? 10.094 -26.203 -11.266 1 94.94 246 TYR B O 1
ATOM 4212 N N . SER B 1 247 ? 8.164 -26.844 -10.281 1 92.88 247 SER B N 1
ATOM 4213 C CA . SER B 1 247 ? 7.352 -26.391 -11.398 1 92.88 247 SER B CA 1
ATOM 4214 C C . SER B 1 247 ? 6.234 -25.469 -10.938 1 92.88 247 SER B C 1
ATOM 4216 O O . SER B 1 247 ? 5.625 -25.688 -9.891 1 92.88 247 SER B O 1
ATOM 4218 N N . THR B 1 248 ? 5.98 -24.453 -11.727 1 93.06 248 THR B N 1
ATOM 4219 C CA . THR B 1 248 ? 4.898 -23.516 -11.453 1 93.06 248 THR B CA 1
ATOM 4220 C C . THR B 1 248 ? 4.23 -23.062 -12.75 1 93.06 248 THR B C 1
ATOM 4222 O O . THR B 1 248 ? 4.863 -23.062 -13.805 1 93.06 248 THR B O 1
ATOM 4225 N N . ILE B 1 249 ? 2.994 -22.734 -12.648 1 91 249 ILE B N 1
ATOM 4226 C CA . ILE B 1 249 ? 2.285 -22.234 -13.812 1 91 249 ILE B CA 1
ATOM 4227 C C . ILE B 1 249 ? 2.693 -20.781 -14.062 1 91 249 ILE B C 1
ATOM 4229 O O . ILE B 1 249 ? 2.795 -19.984 -13.133 1 91 249 ILE B O 1
ATOM 4233 N N . LEU B 1 250 ? 2.92 -20.469 -15.32 1 91.06 250 LEU B N 1
ATOM 4234 C CA . LEU B 1 250 ? 3.332 -19.125 -15.695 1 91.06 250 LEU B CA 1
ATOM 4235 C C . LEU B 1 250 ? 2.174 -18.359 -16.328 1 91.06 250 LEU B C 1
ATOM 4237 O O . LEU B 1 250 ? 2.012 -17.156 -16.078 1 91.06 250 LEU B O 1
ATOM 4241 N N . ALA B 1 251 ? 1.481 -19.062 -17.141 1 90.12 251 ALA B N 1
ATOM 4242 C CA . ALA B 1 251 ? 0.424 -18.438 -17.922 1 90.12 251 ALA B CA 1
ATOM 4243 C C . ALA B 1 251 ? -0.638 -19.453 -18.344 1 90.12 251 ALA B C 1
ATOM 4245 O O . ALA B 1 251 ? -0.416 -20.656 -18.25 1 90.12 251 ALA B O 1
ATOM 4246 N N . SER B 1 252 ? -1.715 -18.875 -18.734 1 88.62 252 SER B N 1
ATOM 4247 C CA . SER B 1 252 ? -2.822 -19.672 -19.25 1 88.62 252 SER B CA 1
ATOM 4248 C C . SER B 1 252 ? -3.537 -18.953 -20.391 1 88.62 252 SER B C 1
ATOM 4250 O O . SER B 1 252 ? -3.584 -17.719 -20.422 1 88.62 252 SER B O 1
ATOM 4252 N N . ARG B 1 253 ? -3.982 -19.75 -21.281 1 87.25 253 ARG B N 1
ATOM 4253 C CA . ARG B 1 253 ? -4.77 -19.156 -22.359 1 87.25 253 ARG B CA 1
ATOM 4254 C C . ARG B 1 253 ? -5.848 -20.125 -22.844 1 87.25 253 ARG B C 1
ATOM 4256 O O . ARG B 1 253 ? -5.832 -21.297 -22.5 1 87.25 253 ARG B O 1
ATOM 4263 N N . VAL B 1 254 ? -6.762 -19.547 -23.5 1 82.69 254 VAL B N 1
ATOM 4264 C CA . VAL B 1 254 ? -7.746 -20.344 -24.219 1 82.69 254 VAL B CA 1
ATOM 4265 C C . VAL B 1 254 ? -7.461 -20.281 -25.719 1 82.69 254 VAL B C 1
ATOM 4267 O O . VAL B 1 254 ? -7.449 -19.203 -26.328 1 82.69 254 VAL B O 1
ATOM 4270 N N . ASN B 1 255 ? -7.195 -21.453 -26.234 1 83.31 255 ASN B N 1
ATOM 4271 C CA . ASN B 1 255 ? -6.816 -21.453 -27.641 1 83.31 255 ASN B CA 1
ATOM 4272 C C . ASN B 1 255 ? -8.031 -21.297 -28.547 1 83.31 255 ASN B C 1
ATOM 4274 O O . ASN B 1 255 ? -9.156 -21.141 -28.078 1 83.31 255 ASN B O 1
ATOM 4278 N N . GLU B 1 256 ? -7.75 -21.344 -29.844 1 83.56 256 GLU B N 1
ATOM 4279 C CA . GLU B 1 256 ? -8.789 -21.094 -30.844 1 83.56 256 GLU B CA 1
ATOM 4280 C C . GLU B 1 256 ? -9.883 -22.156 -30.781 1 83.56 256 GLU B C 1
ATOM 4282 O O . GLU B 1 256 ? -11.039 -21.891 -31.109 1 83.56 256 GLU B O 1
ATOM 4287 N N . ALA B 1 257 ? -9.586 -23.328 -30.312 1 83.25 257 ALA B N 1
ATOM 4288 C CA . ALA B 1 257 ? -10.523 -24.438 -30.219 1 83.25 257 ALA B CA 1
ATOM 4289 C C . ALA B 1 257 ? -11.328 -24.375 -28.922 1 83.25 257 ALA B C 1
ATOM 4291 O O . ALA B 1 257 ? -12.156 -25.25 -28.656 1 83.25 257 ALA B O 1
ATOM 4292 N N . GLY B 1 258 ? -11 -23.391 -28.078 1 77.88 258 GLY B N 1
ATOM 4293 C CA . GLY B 1 258 ? -11.727 -23.219 -26.828 1 77.88 258 GLY B CA 1
ATOM 4294 C C . GLY B 1 258 ? -11.164 -24.047 -25.688 1 77.88 258 GLY B C 1
ATOM 4295 O O . GLY B 1 258 ? -11.82 -24.219 -24.656 1 77.88 258 GLY B O 1
ATOM 4296 N N . ARG B 1 259 ? -10.016 -24.562 -25.938 1 80.62 259 ARG B N 1
ATOM 4297 C CA . ARG B 1 259 ? -9.391 -25.391 -24.906 1 80.62 259 ARG B CA 1
ATOM 4298 C C . ARG B 1 259 ? -8.391 -24.594 -24.078 1 80.62 259 ARG B C 1
ATOM 4300 O O . ARG B 1 259 ? -7.691 -23.734 -24.625 1 80.62 259 ARG B O 1
ATOM 4307 N N . VAL B 1 260 ? -8.289 -24.984 -22.875 1 84.12 260 VAL B N 1
ATOM 4308 C CA . VAL B 1 260 ? -7.359 -24.312 -21.969 1 84.12 260 VAL B CA 1
ATOM 4309 C C . VAL B 1 260 ? -5.949 -24.859 -22.188 1 84.12 260 VAL B C 1
ATOM 4311 O O . VAL B 1 260 ? -5.75 -26.078 -22.281 1 84.12 260 VAL B O 1
ATOM 4314 N N . GLU B 1 261 ? -5.066 -23.891 -22.344 1 85.62 261 GLU B N 1
ATOM 4315 C CA . GLU B 1 261 ? -3.643 -24.203 -22.422 1 85.62 261 GLU B CA 1
ATOM 4316 C C . GLU B 1 261 ? -2.871 -23.531 -21.281 1 85.62 261 GLU B C 1
ATOM 4318 O O . GLU B 1 261 ? -2.945 -22.312 -21.109 1 85.62 261 GLU B O 1
ATOM 4323 N N . ASN B 1 262 ? -2.18 -24.359 -20.547 1 88.25 262 ASN B N 1
ATOM 4324 C CA . ASN B 1 262 ? -1.35 -23.844 -19.469 1 88.25 262 ASN B CA 1
ATOM 4325 C C . ASN B 1 262 ? 0.135 -23.922 -19.812 1 88.25 262 ASN B C 1
ATOM 4327 O O . ASN B 1 262 ? 0.585 -24.922 -20.391 1 88.25 262 ASN B O 1
ATOM 4331 N N . TYR B 1 263 ? 0.802 -22.859 -19.5 1 89.31 263 TYR B N 1
ATOM 4332 C CA . TYR B 1 263 ? 2.252 -22.828 -19.641 1 89.31 263 TYR B CA 1
ATOM 4333 C C . TYR B 1 263 ? 2.941 -23 -18.297 1 89.31 263 TYR B C 1
ATOM 4335 O O . TYR B 1 263 ? 2.686 -22.234 -17.359 1 89.31 263 TYR B O 1
ATOM 4343 N N . HIS B 1 264 ? 3.82 -23.953 -18.219 1 90.44 264 HIS B N 1
ATOM 4344 C CA . HIS B 1 264 ? 4.48 -24.25 -16.953 1 90.44 264 HIS B CA 1
ATOM 4345 C C . HIS B 1 264 ? 5.988 -24.062 -17.062 1 90.44 264 HIS B C 1
ATOM 4347 O O . HIS B 1 264 ? 6.594 -24.391 -18.078 1 90.44 264 HIS B O 1
ATOM 4353 N N . PHE B 1 265 ? 6.473 -23.531 -16.062 1 91.62 265 PHE B N 1
ATOM 4354 C CA . PHE B 1 265 ? 7.914 -23.516 -15.852 1 91.62 265 PHE B CA 1
ATOM 4355 C C . PHE B 1 265 ? 8.367 -24.734 -15.062 1 91.62 265 PHE B C 1
ATOM 4357 O O . PHE B 1 265 ? 7.68 -25.172 -14.141 1 91.62 265 PHE B O 1
ATOM 4364 N N . LEU B 1 266 ? 9.516 -25.266 -15.438 1 91.75 266 LEU B N 1
ATOM 4365 C CA . LEU B 1 266 ? 10.172 -26.312 -14.664 1 91.75 266 LEU B CA 1
ATOM 4366 C C . LEU B 1 266 ? 11.664 -26.047 -14.539 1 91.75 266 LEU B C 1
ATOM 4368 O O . LEU B 1 266 ? 12.336 -25.75 -15.531 1 91.75 266 LEU B O 1
ATOM 4372 N N . GLY B 1 267 ? 12.125 -26.078 -13.336 1 92.5 267 GLY B N 1
ATOM 4373 C CA . GLY B 1 267 ? 13.547 -26.047 -13.055 1 92.5 267 GLY B CA 1
ATOM 4374 C C . GLY B 1 267 ? 14.039 -27.281 -12.297 1 92.5 267 GLY B C 1
ATOM 4375 O O . GLY B 1 267 ? 13.516 -27.594 -11.227 1 92.5 267 GLY B O 1
ATOM 4376 N N . VAL B 1 268 ? 14.992 -27.953 -12.859 1 92 268 VAL B N 1
ATOM 4377 C CA . VAL B 1 268 ? 15.609 -29.109 -12.219 1 92 268 VAL B CA 1
ATOM 4378 C C . VAL B 1 268 ? 17 -28.734 -11.711 1 92 268 VAL B C 1
ATOM 4380 O O . VAL B 1 268 ? 17.859 -28.297 -12.484 1 92 268 VAL B O 1
ATOM 4383 N N . ARG B 1 269 ? 17.219 -28.969 -10.484 1 93.69 269 ARG B N 1
ATOM 4384 C CA . ARG B 1 269 ? 18.469 -28.562 -9.867 1 93.69 269 ARG B CA 1
ATOM 4385 C C . ARG B 1 269 ? 19.641 -29.391 -10.383 1 93.69 269 ARG B C 1
ATOM 4387 O O . ARG B 1 269 ? 19.562 -30.625 -10.391 1 93.69 269 ARG B O 1
ATOM 4394 N N . ILE B 1 270 ? 20.656 -28.719 -10.789 1 91.38 270 ILE B N 1
ATOM 4395 C CA . ILE B 1 270 ? 21.891 -29.375 -11.211 1 91.38 270 ILE B CA 1
ATOM 4396 C C . ILE B 1 270 ? 22.844 -29.5 -10.031 1 91.38 270 ILE B C 1
ATOM 4398 O O . ILE B 1 270 ? 23.141 -28.5 -9.359 1 91.38 270 ILE B O 1
ATOM 4402 N N . LEU B 1 271 ? 23.203 -30.703 -9.727 1 89.12 271 LEU B N 1
ATOM 4403 C CA . LEU B 1 271 ? 24.125 -30.938 -8.617 1 89.12 271 LEU B CA 1
ATOM 4404 C C . LEU B 1 271 ? 25.562 -30.984 -9.102 1 89.12 271 LEU B C 1
ATOM 4406 O O . LEU B 1 271 ? 25.844 -31.516 -10.188 1 89.12 271 LEU B O 1
ATOM 4410 N N . LYS B 1 272 ? 26.5 -30.047 -8.656 1 73.12 272 LYS B N 1
ATOM 4411 C CA . LYS B 1 272 ? 27.922 -30.109 -8.961 1 73.12 272 LYS B CA 1
ATOM 4412 C C . LYS B 1 272 ? 28.625 -31.141 -8.078 1 73.12 272 LYS B C 1
ATOM 4414 O O . LYS B 1 272 ? 28.234 -31.359 -6.934 1 73.12 272 LYS B O 1
#

Secondary structure (DSSP, 8-state):
-EEPHHHHHHHHTS-HHHHHHHHHTTSS--EE-TTT--EEEEHHHHHHHHHHHHHHHTT--HHHHHHHHH-TTSHHHHHHHHHHHHHHHHHHHHHHHHHHHHHHHHHHHHTHHHHBT-EEEEEE--EEEEE-EETTEE---HHHHHHHHHHHTTTTTSEEEEEE-HHHHHTTTSS----EEEEEEEHHHHHHTT----TTPEEE--EEEEEEEEEEESS----HHHHHHHHHHHHHTT---EEEEEEEEEEEEE-TTS-EEEEEEEEEEEP-/-EEPHHHHHHHHTS-HHHHHHHHHTTSS--EE-TTT--EEEEHHHHHHHHHHHHHHHTT--HHHHHHHHH-TTSHHHHHHHHHHHHHHHHHHHHHHHHHHHHHHHHHHHHTHHHHBT-EEEEEE--EEEEE-EETTEE---HHHHHHHHHHHTTTTTSEEEEEE-HHHHHTTTSSPPP-EEEEEEEHHHHHHTT----TTPEEE--EEEEEEEEEEESS----HHHHHHHHHHHHHTT---EEEEEEEEEEEEE-TTS-EEEEEEEEEEEP-

Foldseek 3Di:
DWAALVRLCVVLVHDSVVVVVCVVVPQFPWDADPVVRGTTGDVVRSVSVVVLVVVVVLPDDPVLSCVCVVCVPDPSNVVVVVVSVVVVQLVVLLVVLVVVVVVVLVVCVVCVVVFALPKDKDWDAKKKKAFQFWPPGGDPDPVSVVLQVVLVVSPPQKFKKKKFWPVQLVCQPPDFGTITIIIMHGPVSCVSNVPDDDPNMDIDHIGMWIKGKHKDWDDDDDGSVRCVSSSVVCVVVVQPAWGMKMKGWSDWDQDPVRTIMTMMMMIIGGDD/DWAALVRLCVVLVHDSVVVVVCVVVPQFPWDADPVVRGTTGDVVRSVSVVVLVVVVVLPDDPVLSVVCVVCVPDPSNVVVVVVSVVVVQLVVLLVVLVVVVVVVLVVCVVCVVVFALPKDKDWDAKKKKAFQFWPPGGDPDPVSVVLQVVLVVSPPQKFKKKKFWPVQLVCQPPDFGTITIIIMHGPVSCVSNVPDDDPNMDIDHIGMWIKGKHKDWDDDDDGSVRCVSSSVVCVVVVQPAWGMKMKGWSDWDQDPVRTIMTMMMMIIGGDD

Radius of gyration: 30.59 Å; Cα contacts (8 Å, |Δi|>4): 949; chains: 2; bounding box: 56×92×63 Å